Protein AF-A0A497AJD9-F1 (afdb_monomer)

Foldseek 3Di:
DAAACAEDEAEDEADPQDEEEAAPEEYENYLAYYEYYDPPHPAYEYAYANYEFAHAHNCVDPPQAAQYYEYEEEEAYEYHAYHYEFEHGEGQAAQGYEHEYEYNYAYEHEQYEFAHGEHDHQPPPQGHASGYGFYYPQFAAHYEAYNYEAEAGEYDQHPPGAAAENAEGGYQAYHAYQYEFEQYAAATYEYHHEDNNQEAEAANYEFENYEHEDDDPGARESYEYEHANEYEHALYEQAHYEYEYAEDDQHYESYHEYHHYEYALYEFANAEYEYPDADYPDEEEQTYEYYYAYEHALYEQEHGEYDPPHNHAYASEEYEWDQDPPDAAVSAYEYEAAQAEFEHYYSHEGYEFEQHPHNHHGYEYEAFLYEQYEEQERYEYAASHEYEHELYEAAYVHDYYYHYHYDYLYHDDDQCDDPVGFHGDPPGPQPQSGADDPDDQAASVRPADDDDPHFGRHNRTHDPDFPFDWDKDWDDDAFDAAQDKIKIKIAGATGPDQPFFDWDKDKKFKDWPAQFPDKDKDFDDPQWDWDDDRTMIIIIGTGDGHRDIGMIMMHTHGPDDQDKDKDKWKDDFQPFQKADFQCPPPWDKDKTFDADWFFFAFKKKWQQKKWKAACLQKWKWKAAFVGDIWTFDHSAERHTMAHGEMAGCPDPAASNRDYPVHHDYHHGPGDRCVRGRHIRGGMMMMIMHGNHGDMMMTRRMMIMITTGRDRPPPRTHMDMDD

Solvent-accessible surface area (backbone atoms only — not comparable to full-atom values): 33739 Å² total; per-residue (Å²): 115,47,72,30,84,72,41,52,59,48,75,51,67,70,32,88,69,41,80,46,76,48,65,72,45,32,32,28,37,8,34,17,21,42,35,36,44,41,98,84,25,41,44,49,30,40,39,40,31,51,28,39,25,31,49,8,43,3,73,86,37,90,70,37,43,7,2,16,33,22,34,35,42,59,35,68,37,39,43,38,40,32,50,27,40,27,31,48,7,31,4,26,31,5,0,20,30,20,37,38,25,32,69,59,24,37,42,37,44,31,50,25,40,31,32,44,8,24,19,65,44,65,53,89,79,72,75,46,7,1,27,32,29,35,38,36,96,78,24,19,45,30,35,40,42,30,48,27,38,39,34,49,18,29,25,33,56,19,102,87,59,33,10,30,17,25,29,36,40,29,17,26,29,35,42,39,32,47,29,38,36,33,49,22,45,5,5,30,33,29,40,41,22,40,95,77,12,81,43,35,41,40,28,50,29,40,31,30,47,15,40,12,25,19,40,83,89,31,58,11,13,26,36,27,44,36,20,70,51,37,34,42,41,32,45,29,39,31,33,44,19,36,33,37,26,46,35,43,64,85,34,47,14,22,36,23,42,37,34,29,36,40,36,30,26,29,40,32,29,45,8,34,30,40,71,78,54,82,57,65,96,46,71,41,12,16,18,30,29,36,37,43,46,35,40,41,34,30,26,38,38,30,49,15,28,37,50,85,87,59,82,60,73,41,19,27,29,32,44,43,39,47,84,65,90,84,48,47,79,85,59,33,27,52,35,43,36,31,23,23,28,35,32,49,24,37,75,14,36,32,38,38,25,47,58,23,96,77,76,52,20,37,20,38,37,43,37,30,17,24,31,32,36,55,18,68,37,18,39,37,9,26,87,72,10,36,32,38,39,26,21,22,35,37,38,30,79,32,49,70,43,72,37,60,47,81,49,68,65,56,40,82,45,76,55,45,56,41,96,88,67,60,46,59,38,97,83,18,72,29,59,50,46,16,69,90,63,92,79,78,60,63,26,52,82,70,78,46,49,84,77,61,100,37,39,34,32,16,28,52,25,39,38,92,76,64,66,66,40,76,46,78,45,68,70,76,85,80,68,64,61,78,70,44,75,46,44,34,41,38,36,38,62,43,56,97,54,98,81,52,62,47,75,45,78,48,68,42,34,58,45,65,86,62,67,67,65,44,54,45,43,46,50,58,50,101,47,37,49,36,48,48,46,97,51,36,39,41,36,41,33,51,63,47,51,59,78,41,78,45,50,43,34,34,39,43,35,62,60,66,83,76,62,68,49,76,48,78,47,67,56,62,80,69,59,69,40,67,30,54,52,49,26,54,92,56,57,39,71,54,74,48,80,37,86,56,72,25,34,24,69,45,51,35,41,34,36,52,29,34,48,31,71,44,33,35,33,31,39,35,34,44,29,44,56,90,67,54,70,33,45,44,47,60,61,46,46,81,33,38,27,38,43,52,24,32,34,26,73,85,35,90,42,47,48,86,77,56,60,53,53,33,62,45,69,20,12,34,80,36,58,48,70,79,50,46,75,37,69,52,46,36,51,34,33,43,36,34,24,24,67,42,83,89,52,56,33,29,44,25,28,40,35,39,37,37,32,24,40,53,66,76,83,63,84,57,57,58,50,75,49,125

Nearest PDB structures (foldseek):
  1h6e-assembly1_A  TM=4.677E-01  e=2.641E+00  Homo sapiens
  7rw8-assembly1_M  TM=1.921E-01  e=2.688E-01  Mus musculus
  3l81-assembly1_A  TM=1.905E-01  e=2.309E+00  Homo sapiens
  2pr9-assembly1_A  TM=1.906E-01  e=2.208E+00  Rattus norvegicus
  7ohz-assembly2_A  TM=1.996E-01  e=2.641E+00  Rattus norvegicus

Sequence (722 aa):
VLNGGGAGRVIVANTDGTNVTIENLEVTGGTGGIQIGDDQARNIHATIRTCFIHDNDSTSAYPDNGGGIYAYINGGYTVRIEDCRISGNTGGIGGGIYAYAHSNAIIRIERSRITGNTDSSSCASGCCSGGVEVAGPSGVPTLIFSGNVITGNTNHAASNGERGPVVNLSCDNCTVEDNIIAQNTGGGMYIRCLQGCPSLVVTGNRIWGNQGYHYLGLRAAGLAVQSEGGGLVSGNVITGNAITCYYCDDLAAGLHLKGSLTVRKNVITGNTLSTSRGWSDDDAATGVYARGNIVFENNLVADNQAASGLPFPTEAVMLATSNNTSCDASDAYTYRFAHNTVARNVNAPGVRVPAPPNSNCPATAYITNTIVYSHAVGVEAASNSAAYVYNSILSNTTNFNGNVTVGAGVLYTNPLFLSDGYHIAADSPAKDAGIGTSFDYDDIDGQPRLMGPATDIGVDEVVYTATISLSKVRQGSGTAQAGRPITYILTVSSAPTSTWQADVRVVDRITSAYPLAGLSGIGGNANVSCQAGSSSITCTYLNVPTDTAYYATVVVTPAVPIAQSTQGFASADNLNIAIPDNGCPNYTTHTIAVNASGTIQDVDVFIKNITHDYDGDLDIYVKGPDGTEVELSTDNDGGQNYINTIFDDEAATSITAGSAPFTGRYKPEGSLSAFDGKEAQGNWTLRICDGASGDTGTLNGWGLTLTLQSEITQTVSWVITD

pLDDT: mean 82.66, std 15.3, range [36.53, 98.5]

Radius of gyration: 42.49 Å; Cα contacts (8 Å, |Δi|>4): 2446; chains: 1; bounding box: 71×68×132 Å

Structure (mmCIF, N/CA/C/O backbone):
data_AF-A0A497AJD9-F1
#
_entry.id   AF-A0A497AJD9-F1
#
loop_
_atom_site.group_PDB
_atom_site.id
_atom_site.type_symbol
_atom_site.label_atom_id
_atom_site.label_alt_id
_atom_site.label_comp_id
_atom_site.label_asym_id
_atom_site.label_entity_id
_atom_site.label_seq_id
_atom_site.pdbx_PDB_ins_code
_atom_site.Cartn_x
_atom_site.Cartn_y
_atom_site.Cartn_z
_atom_site.occupancy
_atom_site.B_iso_or_equiv
_atom_site.auth_seq_id
_atom_site.auth_comp_id
_atom_site.auth_asym_id
_atom_site.auth_atom_id
_atom_site.pdbx_PDB_model_num
ATOM 1 N N . VAL A 1 1 ? -36.659 5.158 1.829 1.00 92.19 1 VAL A N 1
ATOM 2 C CA . VAL A 1 1 ? -36.595 5.490 0.391 1.00 92.19 1 VAL A CA 1
ATOM 3 C C . VAL A 1 1 ? -37.232 6.846 0.158 1.00 92.19 1 VAL A C 1
ATOM 5 O O . VAL A 1 1 ? -38.356 7.051 0.603 1.00 92.19 1 VAL A O 1
ATOM 8 N N . LEU A 1 2 ? -36.517 7.754 -0.501 1.00 92.25 2 LEU A N 1
ATOM 9 C CA . LEU A 1 2 ? -37.002 9.039 -0.994 1.00 92.25 2 LEU A CA 1
ATOM 10 C C . LEU A 1 2 ? -36.895 9.024 -2.521 1.00 92.25 2 LEU A C 1
ATOM 12 O O . LEU A 1 2 ? -35.795 8.928 -3.058 1.00 92.25 2 LEU A O 1
ATOM 16 N N . ASN A 1 3 ? -38.033 9.087 -3.210 1.00 91.25 3 ASN A N 1
ATOM 17 C CA . ASN A 1 3 ? -38.085 9.138 -4.669 1.00 91.25 3 ASN A CA 1
ATOM 18 C C . ASN A 1 3 ? -38.481 10.552 -5.111 1.00 91.25 3 ASN A C 1
ATOM 20 O O . ASN A 1 3 ? -39.527 11.046 -4.688 1.00 91.25 3 ASN A O 1
ATOM 24 N N . GLY A 1 4 ? -37.652 11.194 -5.933 1.00 83.88 4 GLY A N 1
ATOM 25 C CA . GLY A 1 4 ? -37.901 12.549 -6.427 1.00 83.88 4 GLY A CA 1
ATOM 26 C C . GLY A 1 4 ? -38.966 12.640 -7.529 1.00 83.88 4 GLY A C 1
ATOM 27 O O . GLY A 1 4 ? -39.512 13.709 -7.778 1.00 83.88 4 GLY A O 1
ATOM 28 N N . GLY A 1 5 ? -39.314 11.544 -8.208 1.00 83.94 5 GLY A N 1
ATOM 29 C CA . GLY A 1 5 ? -40.339 11.551 -9.261 1.00 83.94 5 GLY A CA 1
ATOM 30 C C . GLY A 1 5 ? -40.028 12.503 -10.425 1.00 83.94 5 GLY A C 1
ATOM 31 O O . GLY A 1 5 ? -40.939 13.098 -10.996 1.00 83.94 5 GLY A O 1
ATOM 32 N N . GLY A 1 6 ? -38.746 12.682 -10.744 1.00 79.44 6 GLY A N 1
ATOM 33 C CA . GLY A 1 6 ? -38.230 13.635 -11.726 1.00 79.44 6 GLY A CA 1
ATOM 34 C C . GLY A 1 6 ? -37.954 15.036 -11.169 1.00 79.44 6 GLY A C 1
ATOM 35 O O . GLY A 1 6 ? -37.576 15.917 -11.936 1.00 79.44 6 GLY A O 1
ATOM 36 N N . ALA A 1 7 ? -38.138 15.269 -9.863 1.00 76.19 7 ALA A N 1
ATOM 37 C CA . ALA A 1 7 ? -37.910 16.559 -9.216 1.00 76.19 7 ALA A CA 1
ATOM 38 C C . ALA A 1 7 ? -37.320 16.423 -7.797 1.00 76.19 7 ALA A C 1
ATOM 40 O O . ALA A 1 7 ? -37.703 15.563 -7.013 1.00 76.19 7 ALA A O 1
ATOM 41 N N . GLY A 1 8 ? -36.424 17.330 -7.412 1.00 78.06 8 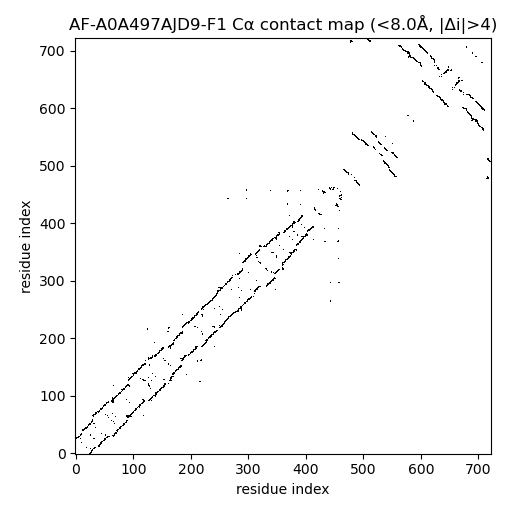GLY A N 1
ATOM 42 C CA . GLY A 1 8 ? -35.963 17.452 -6.026 1.00 78.06 8 GLY A CA 1
ATOM 43 C C . GLY A 1 8 ? -34.789 16.542 -5.655 1.00 78.06 8 GLY A C 1
ATOM 44 O O . GLY A 1 8 ? -34.393 15.655 -6.404 1.00 78.06 8 GLY A O 1
ATOM 45 N N . ARG A 1 9 ? -34.204 16.831 -4.490 1.00 87.12 9 ARG A N 1
ATOM 46 C CA . ARG A 1 9 ? -33.028 16.171 -3.907 1.00 87.12 9 ARG A CA 1
ATOM 47 C C . ARG A 1 9 ? -33.042 16.330 -2.388 1.00 87.12 9 ARG A C 1
ATOM 49 O O . ARG A 1 9 ? -33.771 17.174 -1.862 1.00 87.12 9 ARG A O 1
ATOM 56 N N . VAL A 1 10 ? -32.222 15.562 -1.681 1.00 87.19 10 VAL A N 1
ATOM 57 C CA . VAL A 1 10 ? -32.006 15.758 -0.240 1.00 87.19 10 VAL A CA 1
ATOM 58 C C . VAL A 1 10 ? -31.012 16.894 -0.045 1.00 87.19 10 VAL A C 1
ATOM 60 O O . VAL A 1 10 ? -29.944 16.878 -0.648 1.00 87.19 10 VAL A O 1
ATOM 63 N N . ILE A 1 11 ? -31.343 17.869 0.802 1.00 85.75 11 ILE A N 1
ATOM 64 C CA . ILE A 1 11 ? -30.479 19.021 1.075 1.00 85.75 11 ILE A CA 1
ATOM 65 C C . ILE A 1 11 ? -30.140 19.058 2.562 1.00 85.75 11 ILE A C 1
ATOM 67 O O . ILE A 1 11 ? -31.024 19.132 3.415 1.00 85.75 11 ILE A O 1
ATOM 71 N N . VAL A 1 12 ? -28.845 19.059 2.854 1.00 81.75 12 VAL A N 1
ATOM 72 C CA . VAL A 1 12 ? -28.278 19.382 4.160 1.00 81.75 12 VAL A CA 1
ATOM 73 C C . VAL A 1 12 ? -27.789 20.826 4.091 1.00 81.75 12 VAL A C 1
ATOM 75 O O . VAL A 1 12 ? -26.663 21.092 3.669 1.00 81.75 12 VAL A O 1
ATOM 78 N N . ALA A 1 13 ? -28.667 21.764 4.443 1.00 73.38 13 ALA A N 1
ATOM 79 C CA . ALA A 1 13 ? -28.374 23.195 4.440 1.00 73.38 13 ALA A CA 1
ATOM 80 C C . ALA A 1 13 ? -28.065 23.708 5.852 1.00 73.38 13 ALA A C 1
ATOM 82 O O . ALA A 1 13 ? -28.719 23.306 6.810 1.00 73.38 13 ALA A O 1
ATOM 83 N N . ASN A 1 14 ? -27.092 24.621 5.919 1.00 63.12 14 ASN A N 1
ATOM 84 C CA . ASN A 1 14 ? -26.764 25.531 7.019 1.00 63.12 14 ASN A CA 1
ATOM 85 C C . ASN A 1 14 ? -27.018 25.011 8.446 1.00 63.12 14 ASN A C 1
ATOM 87 O O . ASN A 1 14 ? -28.099 25.157 9.017 1.00 63.12 14 ASN A O 1
ATOM 91 N N . THR A 1 15 ? -25.958 24.485 9.045 1.00 56.06 15 THR A N 1
ATOM 92 C CA . THR A 1 15 ? -25.927 24.115 10.450 1.00 56.06 15 THR A CA 1
ATOM 93 C C . THR A 1 15 ? -24.749 24.817 11.105 1.00 56.06 15 THR A C 1
ATOM 95 O O . THR A 1 15 ? -23.636 24.313 11.000 1.00 56.06 15 THR A O 1
ATOM 98 N N . ASP A 1 16 ? -24.942 25.956 11.771 1.00 63.16 16 ASP A N 1
ATOM 99 C CA . ASP A 1 16 ? -23.865 26.593 12.542 1.00 63.16 16 ASP A CA 1
ATOM 100 C C . ASP A 1 16 ? -23.316 25.605 13.599 1.00 63.16 16 ASP A C 1
ATOM 102 O O . ASP A 1 16 ? -23.868 25.458 14.689 1.00 63.16 16 ASP A O 1
ATOM 106 N N . GLY A 1 17 ? -22.256 24.865 13.253 1.00 63.78 17 GLY A N 1
ATOM 107 C CA . GLY A 1 17 ? -21.583 23.893 14.117 1.00 63.78 17 GLY A CA 1
ATOM 108 C C . GLY A 1 17 ? -22.366 22.614 14.447 1.00 63.78 17 GLY A C 1
ATOM 109 O O . GLY A 1 17 ? -22.005 21.936 15.408 1.00 63.78 17 GLY A O 1
ATOM 110 N N . THR A 1 18 ? -23.434 22.257 13.717 1.00 69.19 18 THR A N 1
ATOM 111 C CA . THR A 1 18 ? -24.172 21.003 14.002 1.00 69.19 18 THR A CA 1
ATOM 112 C C . THR A 1 18 ? -23.594 19.820 13.231 1.00 69.19 18 THR A C 1
ATOM 114 O O . THR A 1 18 ? -23.311 19.906 12.037 1.00 69.19 18 THR A O 1
ATOM 117 N N . ASN A 1 19 ? -23.477 18.684 13.919 1.00 83.00 19 ASN A N 1
ATOM 118 C CA . ASN A 1 19 ? -23.155 17.402 13.304 1.00 83.00 19 ASN A CA 1
ATOM 119 C C . ASN A 1 19 ? -24.425 16.774 12.723 1.00 83.00 19 ASN A C 1
ATOM 121 O O . ASN A 1 19 ? -25.359 16.458 13.461 1.00 83.00 19 ASN A O 1
ATOM 125 N N . VAL A 1 20 ? -24.445 16.550 11.415 1.00 86.62 20 VAL A N 1
ATOM 126 C CA . VAL A 1 20 ? -25.527 15.857 10.712 1.00 86.62 20 VAL A CA 1
ATOM 127 C C . VAL A 1 20 ? -25.071 14.445 10.381 1.00 86.62 20 VAL A C 1
ATOM 129 O O . VAL A 1 20 ? -24.011 14.245 9.793 1.00 86.62 20 VAL A O 1
ATOM 132 N N . THR A 1 21 ? -25.879 13.452 10.747 1.00 91.06 21 THR A N 1
ATOM 133 C CA . THR A 1 21 ? -25.675 12.062 10.325 1.00 91.06 21 THR A CA 1
ATOM 134 C C . THR A 1 21 ? -26.869 11.603 9.501 1.00 91.06 21 THR A C 1
ATOM 136 O O . THR A 1 21 ? -28.005 11.681 9.965 1.00 91.06 21 THR A O 1
ATOM 139 N N . ILE A 1 22 ? -26.604 11.124 8.288 1.00 89.94 22 ILE A N 1
ATOM 140 C CA . ILE A 1 22 ? -27.568 10.463 7.410 1.00 89.94 22 ILE A CA 1
ATOM 141 C C . ILE A 1 22 ? -27.168 8.994 7.329 1.00 89.94 22 ILE A C 1
ATOM 143 O O . ILE A 1 22 ? -26.049 8.673 6.931 1.00 89.94 22 ILE A O 1
ATOM 147 N N . GLU A 1 23 ? -28.086 8.108 7.698 1.00 94.50 23 GLU A N 1
ATOM 148 C CA . GLU A 1 23 ? -27.849 6.668 7.736 1.00 94.50 23 GLU A CA 1
ATOM 149 C C . GLU A 1 23 ? -29.039 5.904 7.154 1.00 94.50 23 GLU A C 1
ATOM 151 O O . GLU A 1 23 ? -30.185 6.311 7.356 1.00 94.50 23 GLU A O 1
ATOM 156 N N . ASN A 1 24 ? -28.781 4.788 6.461 1.00 92.88 24 ASN A N 1
ATOM 157 C CA . ASN A 1 24 ? -29.810 3.875 5.938 1.00 92.88 24 ASN A CA 1
ATOM 158 C C . ASN A 1 24 ? -30.806 4.563 4.989 1.00 92.88 24 ASN A C 1
ATOM 160 O O . ASN A 1 24 ? -31.962 4.149 4.855 1.00 92.88 24 ASN A O 1
ATOM 164 N N . LEU A 1 25 ? -30.362 5.641 4.338 1.00 94.12 25 LEU A N 1
ATOM 165 C CA . LEU A 1 25 ? -31.177 6.422 3.423 1.00 94.12 25 LEU A CA 1
ATOM 166 C C . LEU A 1 25 ? -30.997 5.930 1.988 1.00 94.12 25 LEU A C 1
ATOM 168 O O . LEU A 1 25 ? -29.877 5.812 1.495 1.00 94.12 25 LEU A O 1
ATOM 172 N N . GLU A 1 26 ? -32.124 5.725 1.312 1.00 96.38 26 GLU A N 1
ATOM 173 C CA . GLU A 1 26 ? -32.181 5.493 -0.130 1.00 96.38 26 GLU A CA 1
ATOM 174 C C . GLU A 1 26 ? -32.762 6.725 -0.830 1.00 96.38 26 GLU A C 1
ATOM 176 O O . GLU A 1 26 ? -33.821 7.200 -0.405 1.00 96.38 26 GLU A O 1
ATOM 181 N N . VAL A 1 27 ? -32.089 7.229 -1.870 1.00 94.81 27 VAL A N 1
ATOM 182 C CA . VAL A 1 27 ? -32.491 8.409 -2.658 1.00 94.81 27 VAL A CA 1
ATOM 183 C C . VAL A 1 27 ? -32.438 8.092 -4.151 1.00 94.81 27 VAL A C 1
ATOM 185 O O . VAL A 1 27 ? -31.396 7.665 -4.653 1.00 94.81 27 VAL A O 1
ATOM 188 N N . THR A 1 28 ? -33.539 8.323 -4.870 1.00 96.06 28 THR A N 1
ATOM 189 C CA . THR A 1 28 ? -33.634 7.950 -6.288 1.00 96.06 28 THR A CA 1
ATOM 190 C C . THR A 1 28 ? -34.567 8.816 -7.127 1.00 96.06 28 THR A C 1
ATOM 192 O O . THR A 1 28 ? -35.474 9.460 -6.598 1.00 96.06 28 THR A O 1
ATOM 195 N N . GLY A 1 29 ? -34.371 8.801 -8.449 1.00 89.88 29 GLY A N 1
ATOM 196 C CA . GLY A 1 29 ? -35.306 9.341 -9.434 1.00 89.88 29 GLY A CA 1
ATOM 197 C C . GLY A 1 29 ? -35.517 10.849 -9.346 1.00 89.88 29 GLY A C 1
ATOM 198 O O . GLY A 1 29 ? -36.512 11.340 -9.871 1.00 89.88 29 GLY A O 1
ATOM 199 N N . GLY A 1 30 ? -34.659 11.578 -8.631 1.00 88.94 30 GLY A N 1
ATOM 200 C CA . GLY A 1 30 ? -34.744 13.024 -8.447 1.00 88.94 30 GLY A CA 1
ATOM 201 C C . GLY A 1 30 ? -33.794 13.802 -9.351 1.00 88.94 30 GLY A C 1
ATOM 202 O O . GLY A 1 30 ? -33.067 13.235 -10.166 1.00 88.94 30 GLY A O 1
ATOM 203 N N . THR A 1 31 ? -33.747 15.119 -9.145 1.00 86.38 31 THR A N 1
ATOM 204 C CA . THR A 1 31 ? -32.825 16.028 -9.846 1.00 86.38 31 THR A CA 1
ATOM 205 C C . THR A 1 31 ? -31.427 16.061 -9.209 1.00 86.38 31 THR A C 1
ATOM 207 O O . THR A 1 31 ? -30.740 17.082 -9.233 1.00 86.38 31 THR A O 1
ATOM 210 N N . GLY A 1 32 ? -31.041 14.989 -8.517 1.00 86.50 32 GLY A N 1
ATOM 211 C CA . GLY A 1 32 ? -29.818 14.833 -7.725 1.00 86.50 32 GLY A CA 1
ATOM 212 C C . GLY A 1 32 ? -30.079 14.023 -6.452 1.00 86.50 32 GLY A C 1
ATOM 213 O O . GLY A 1 32 ? -31.208 13.977 -5.966 1.00 86.50 32 GLY A O 1
ATOM 214 N N . GLY A 1 33 ? -29.048 13.380 -5.907 1.00 91.31 33 GLY A N 1
ATOM 215 C CA . GLY A 1 33 ? -29.173 12.593 -4.680 1.00 91.31 33 GLY A CA 1
ATOM 216 C C . GLY A 1 33 ? -29.116 13.445 -3.410 1.00 91.31 33 GLY A C 1
ATOM 217 O O . GLY A 1 33 ? -30.134 13.966 -2.949 1.00 91.31 33 GLY A O 1
ATOM 218 N N . ILE A 1 34 ? -27.929 13.564 -2.811 1.00 91.69 34 ILE A N 1
ATOM 219 C CA . ILE A 1 34 ? -27.711 14.318 -1.567 1.00 91.69 34 ILE A CA 1
ATOM 220 C C . ILE A 1 34 ? -26.809 15.518 -1.832 1.00 91.69 34 ILE A C 1
ATOM 222 O O . ILE A 1 34 ? -25.681 15.367 -2.288 1.00 91.69 34 ILE A O 1
ATOM 226 N N . GLN A 1 35 ? -27.286 16.702 -1.469 1.00 89.38 35 GLN A N 1
ATOM 227 C CA . GLN A 1 35 ? -26.523 17.939 -1.454 1.00 89.38 35 GLN A CA 1
ATOM 228 C C . GLN A 1 35 ? -26.142 18.324 -0.023 1.00 89.38 35 GLN A C 1
ATOM 230 O O . GLN A 1 35 ? -27.000 18.408 0.855 1.00 89.38 35 GLN A O 1
ATOM 235 N N . ILE A 1 36 ? -24.859 18.605 0.193 1.00 86.75 36 ILE A N 1
ATOM 236 C CA . ILE A 1 36 ? -24.295 19.105 1.444 1.00 86.75 36 ILE A CA 1
ATOM 237 C C . ILE A 1 36 ? -23.782 20.522 1.207 1.00 86.75 36 ILE A C 1
ATOM 239 O O . ILE A 1 36 ? -22.842 20.723 0.437 1.00 86.75 36 ILE A O 1
ATOM 243 N N . GLY A 1 37 ? -24.383 21.484 1.900 1.00 78.62 37 GLY A N 1
ATOM 244 C CA . GLY A 1 37 ? -24.011 22.888 1.795 1.00 78.62 37 GLY A CA 1
ATOM 245 C C . GLY A 1 37 ? -24.369 23.550 0.459 1.00 78.62 37 GLY A C 1
ATOM 246 O O . GLY A 1 37 ? -24.962 22.963 -0.453 1.00 78.62 37 GLY A O 1
ATOM 247 N N . ASP A 1 38 ? -24.016 24.825 0.394 1.00 73.50 38 ASP A N 1
ATOM 248 C CA . ASP A 1 38 ? -24.058 25.713 -0.763 1.00 73.50 38 ASP A CA 1
ATOM 249 C C . ASP A 1 38 ? -22.873 26.697 -0.666 1.00 73.50 38 ASP A C 1
ATOM 251 O O . ASP A 1 38 ? -22.011 26.562 0.207 1.00 73.50 38 ASP A O 1
ATOM 255 N N . ASP A 1 39 ? -22.802 27.683 -1.557 1.00 67.88 39 ASP A N 1
ATOM 256 C CA . ASP A 1 39 ? -21.729 28.683 -1.599 1.00 67.88 39 ASP A CA 1
ATOM 257 C C . ASP A 1 39 ? -21.660 29.594 -0.358 1.00 67.88 39 ASP A C 1
ATOM 259 O O . ASP A 1 39 ? -20.604 30.164 -0.060 1.00 67.88 39 ASP A O 1
ATOM 263 N N . GLN A 1 40 ? -22.760 29.690 0.390 1.00 70.69 40 GLN A N 1
ATOM 264 C CA . GLN A 1 40 ? -22.901 30.499 1.601 1.00 70.69 40 GLN A CA 1
ATOM 265 C C . GLN A 1 40 ? -22.761 29.672 2.891 1.00 70.69 40 GLN A C 1
ATOM 267 O O . GLN A 1 40 ? -22.596 30.240 3.978 1.00 70.69 40 GLN A O 1
ATOM 272 N N . ALA A 1 41 ? -22.833 28.344 2.790 1.00 64.62 41 ALA A N 1
ATOM 273 C CA . ALA A 1 41 ? -22.876 27.434 3.920 1.00 64.62 41 ALA A CA 1
ATOM 274 C C . ALA A 1 41 ? -21.580 27.457 4.729 1.00 64.62 41 ALA A C 1
ATOM 276 O O . ALA A 1 41 ? -20.479 27.272 4.194 1.00 64.62 41 ALA A O 1
ATOM 277 N N . ARG A 1 42 ? -21.738 27.637 6.051 1.00 68.50 42 ARG A N 1
ATOM 278 C CA . ARG A 1 42 ? -20.640 27.592 7.013 1.00 68.50 42 ARG A CA 1
ATOM 279 C C . ARG A 1 42 ? -20.841 26.568 8.155 1.00 68.50 42 ARG A C 1
ATOM 281 O O . ARG A 1 42 ? -21.944 26.115 8.407 1.00 68.50 42 ARG A O 1
ATOM 288 N N . ASN A 1 43 ? -19.736 26.140 8.757 1.00 72.50 43 ASN A N 1
ATOM 289 C CA . ASN A 1 43 ? -19.440 25.081 9.737 1.00 72.50 43 ASN A CA 1
ATOM 290 C C . ASN A 1 43 ? -20.289 23.780 9.733 1.00 72.50 43 ASN A C 1
ATOM 292 O O . ASN A 1 43 ? -20.759 23.349 10.782 1.00 72.50 43 ASN A O 1
ATOM 296 N N . ILE A 1 44 ? -20.455 23.118 8.583 1.00 77.69 44 ILE A N 1
ATOM 297 C CA . ILE A 1 44 ? -21.143 21.823 8.424 1.00 77.69 44 ILE A CA 1
ATOM 298 C C . ILE A 1 44 ? -20.212 20.632 8.712 1.00 77.69 44 ILE A C 1
ATOM 300 O O . ILE A 1 44 ? -19.175 20.452 8.069 1.00 77.69 44 ILE A O 1
ATOM 304 N N . HIS A 1 45 ? -20.648 19.742 9.601 1.00 85.19 45 HIS A N 1
ATOM 305 C CA . HIS A 1 45 ? -20.047 18.423 9.788 1.00 85.19 45 HIS A CA 1
ATOM 306 C C . HIS A 1 45 ? -21.061 17.355 9.382 1.00 85.19 45 HIS A C 1
ATOM 308 O O . HIS A 1 45 ? -22.058 17.155 10.072 1.00 85.19 45 HIS A O 1
ATOM 314 N N . ALA A 1 46 ? -20.828 16.676 8.262 1.00 87.94 46 ALA A N 1
ATOM 315 C CA . ALA A 1 46 ? -21.777 15.711 7.714 1.00 87.94 46 ALA A CA 1
ATOM 316 C C . ALA A 1 46 ? -21.163 14.313 7.649 1.00 87.94 46 ALA A C 1
ATOM 318 O O . ALA A 1 46 ? -20.073 14.125 7.113 1.00 87.94 46 ALA A O 1
ATOM 319 N N . THR A 1 47 ? -21.882 13.324 8.172 1.00 92.38 47 THR A N 1
ATOM 320 C CA . THR A 1 47 ? -21.581 11.903 7.984 1.00 92.38 47 THR A CA 1
ATOM 321 C C . THR A 1 47 ? -22.728 11.259 7.229 1.00 92.38 47 THR A C 1
ATOM 323 O O . THR A 1 47 ? -23.847 11.200 7.729 1.00 92.38 47 THR A O 1
ATOM 326 N N . ILE A 1 48 ? -22.455 10.779 6.024 1.00 93.62 48 ILE A N 1
ATOM 327 C CA . ILE A 1 48 ? -23.370 9.980 5.219 1.00 93.62 48 ILE A CA 1
ATOM 328 C C . ILE A 1 48 ? -22.826 8.565 5.245 1.00 93.62 48 ILE A C 1
ATOM 330 O O . ILE A 1 48 ? -21.707 8.331 4.790 1.00 93.62 48 ILE A O 1
ATOM 334 N N . ARG A 1 49 ? -23.596 7.625 5.789 1.00 95.25 49 ARG A N 1
ATOM 335 C CA . ARG A 1 49 ? -23.157 6.236 5.850 1.00 95.25 49 ARG A CA 1
ATOM 336 C C . ARG A 1 49 ? -24.253 5.236 5.560 1.00 95.25 49 ARG A C 1
ATOM 338 O O . ARG A 1 49 ? -25.425 5.522 5.787 1.00 95.25 49 ARG A O 1
ATOM 345 N N . THR A 1 50 ? -23.874 4.067 5.052 1.00 94.00 50 THR A N 1
ATOM 346 C CA . THR A 1 50 ? -24.824 2.969 4.804 1.00 94.00 50 THR A CA 1
ATOM 347 C C . THR A 1 50 ? -26.006 3.437 3.938 1.00 94.00 50 THR A C 1
ATOM 349 O O . THR A 1 50 ? -27.170 3.253 4.282 1.00 94.00 50 THR A O 1
ATOM 352 N N . CYS A 1 51 ? -25.712 4.144 2.844 1.00 93.81 51 CYS A N 1
ATOM 353 C CA . CYS A 1 51 ? -26.713 4.790 1.992 1.00 93.81 51 CYS A CA 1
ATOM 354 C C . CYS A 1 51 ? -26.824 4.137 0.609 1.00 93.81 51 CYS A C 1
ATOM 356 O O . CYS A 1 51 ? -25.889 3.475 0.153 1.00 93.81 51 CYS A O 1
ATOM 358 N N . PHE A 1 52 ? -27.949 4.352 -0.080 1.00 97.12 52 PHE A N 1
ATOM 359 C CA . PHE A 1 52 ? -28.127 3.941 -1.473 1.00 97.12 52 PHE A CA 1
ATOM 360 C C . PHE A 1 52 ? -28.662 5.092 -2.333 1.00 97.12 52 PHE A C 1
ATOM 362 O O . PHE A 1 52 ? -29.806 5.506 -2.199 1.00 97.12 52 PHE A O 1
ATOM 369 N N . ILE A 1 53 ? -27.833 5.634 -3.219 1.00 96.56 53 ILE A N 1
ATOM 370 C CA . ILE A 1 53 ? -28.177 6.799 -4.040 1.00 96.56 53 ILE A CA 1
ATOM 371 C C . ILE A 1 53 ? -28.103 6.395 -5.504 1.00 96.56 53 ILE A C 1
ATOM 373 O O . ILE A 1 53 ? -27.016 6.086 -6.002 1.00 96.56 53 ILE A O 1
ATOM 377 N N . HIS A 1 54 ? -29.237 6.363 -6.197 1.00 96.56 54 HIS A N 1
ATOM 378 C CA . HIS A 1 54 ? -29.257 5.820 -7.548 1.00 96.56 54 HIS A CA 1
ATOM 379 C C . HIS A 1 54 ? -30.269 6.440 -8.499 1.00 96.56 54 HIS A C 1
ATOM 381 O O . HIS A 1 54 ? -31.322 6.904 -8.079 1.00 96.56 54 HIS A O 1
ATOM 387 N N . ASP A 1 55 ? -29.959 6.385 -9.793 1.00 94.81 55 ASP A N 1
ATOM 388 C CA . ASP A 1 55 ? -30.845 6.813 -10.883 1.00 94.81 55 ASP A CA 1
ATOM 389 C C . ASP A 1 55 ? -31.351 8.262 -10.731 1.00 94.81 55 ASP A C 1
ATOM 391 O O . ASP A 1 55 ? -32.507 8.569 -11.020 1.00 94.81 55 ASP A O 1
ATOM 395 N N . ASN A 1 56 ? -30.500 9.156 -10.221 1.00 92.38 56 ASN A N 1
ATOM 396 C CA . ASN A 1 56 ? -30.773 10.593 -10.157 1.00 92.38 56 ASN A CA 1
ATOM 397 C C . ASN A 1 56 ? -30.115 11.317 -11.336 1.00 92.38 56 A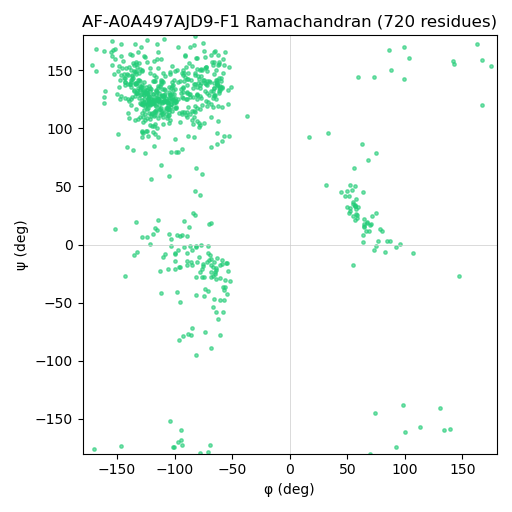SN A C 1
ATOM 399 O O . ASN A 1 56 ? -29.056 10.901 -11.799 1.00 92.38 56 ASN A O 1
ATOM 403 N N . ASP A 1 57 ? -30.708 12.419 -11.789 1.00 89.75 57 ASP A N 1
ATOM 404 C CA . ASP A 1 57 ? -30.220 13.194 -12.935 1.00 89.75 57 ASP A CA 1
ATOM 405 C C . ASP A 1 57 ? -30.171 14.690 -12.593 1.00 89.75 57 ASP A C 1
ATOM 407 O O . ASP A 1 57 ? -31.205 15.342 -12.467 1.00 89.75 57 ASP A O 1
ATOM 411 N N . SER A 1 58 ? -28.973 15.254 -12.421 1.00 82.62 58 SER A N 1
ATOM 412 C CA . SER A 1 58 ? -28.803 16.673 -12.083 1.00 82.62 58 SER A CA 1
ATOM 413 C C . SER A 1 58 ? -28.599 17.588 -13.292 1.00 82.62 58 SER A C 1
ATOM 415 O O . SER A 1 58 ? -28.263 18.753 -13.106 1.00 82.62 58 SER A O 1
ATOM 417 N N . THR A 1 59 ? -28.756 17.102 -14.525 1.00 77.62 59 THR A N 1
ATOM 418 C CA . THR A 1 59 ? -28.356 17.848 -15.736 1.00 77.62 59 THR A CA 1
ATOM 419 C C . THR A 1 59 ? -29.248 19.036 -16.086 1.00 77.62 59 THR A C 1
ATOM 421 O O . THR A 1 59 ? -28.865 19.887 -16.887 1.00 77.62 59 THR A O 1
ATOM 424 N N . SER A 1 60 ? -30.434 19.114 -15.485 1.00 64.62 60 SER A N 1
ATOM 425 C CA . SER A 1 60 ? -31.414 20.173 -15.725 1.00 64.62 60 SER A CA 1
ATOM 426 C C . SER A 1 60 ? -31.687 21.054 -14.497 1.00 64.62 60 SER A C 1
ATOM 428 O O . SER A 1 60 ? -32.696 21.764 -14.488 1.00 64.62 60 SER A O 1
ATOM 430 N N . ALA A 1 61 ? -30.878 20.971 -13.433 1.00 58.22 61 ALA A N 1
ATOM 431 C CA . ALA A 1 61 ? -31.180 21.598 -12.145 1.00 58.22 61 ALA A CA 1
ATOM 432 C C . ALA A 1 61 ? -29.934 22.099 -11.397 1.00 58.22 61 ALA A C 1
ATOM 434 O O . ALA A 1 61 ? -29.038 21.323 -11.082 1.00 58.22 61 ALA A O 1
ATOM 435 N N . TYR A 1 62 ? -29.960 23.372 -10.979 1.00 57.12 62 TYR A N 1
ATOM 436 C CA . TYR A 1 62 ? -28.866 23.997 -10.234 1.00 57.12 62 TYR A CA 1
ATOM 437 C C . TYR A 1 62 ? -28.750 23.489 -8.774 1.00 57.12 62 TYR A C 1
ATOM 439 O O . TYR A 1 62 ? -29.766 23.441 -8.072 1.00 57.12 62 TYR A O 1
ATOM 447 N N . PRO A 1 63 ? -27.527 23.221 -8.264 1.00 60.84 63 PRO A N 1
ATOM 448 C CA . PRO A 1 63 ? -26.283 23.149 -9.026 1.00 60.84 63 PRO A CA 1
ATOM 449 C C . PRO A 1 63 ? -26.249 21.873 -9.874 1.00 60.84 63 PRO A C 1
ATOM 451 O O . PRO A 1 63 ? -26.565 20.788 -9.372 1.00 60.84 63 PRO A O 1
ATOM 454 N N . ASP A 1 64 ? -25.786 22.005 -11.120 1.00 63.12 64 ASP A N 1
ATOM 455 C CA . ASP A 1 64 ? -25.725 20.920 -12.111 1.00 63.12 64 ASP A CA 1
ATOM 456 C C . ASP A 1 64 ? -24.653 19.860 -11.766 1.00 63.12 64 ASP A C 1
ATOM 458 O O . ASP A 1 64 ? -24.234 19.088 -12.613 1.00 63.12 64 ASP A O 1
ATOM 462 N N . ASN A 1 65 ? -24.174 19.793 -10.524 1.00 71.19 65 ASN A N 1
ATOM 463 C CA . ASN A 1 65 ? -23.045 18.971 -10.093 1.00 71.19 65 ASN A CA 1
ATOM 464 C C . ASN A 1 65 ? -23.498 17.884 -9.109 1.00 71.19 65 ASN A C 1
ATOM 466 O O . ASN A 1 65 ? -24.436 18.096 -8.339 1.00 71.19 65 ASN A O 1
ATOM 470 N N . GLY A 1 66 ? -22.778 16.760 -9.080 1.00 67.38 66 GLY A N 1
ATOM 471 C CA . GLY A 1 66 ? -22.975 15.674 -8.121 1.00 67.38 66 GLY A CA 1
ATOM 472 C C . GLY A 1 66 ? -24.294 14.937 -8.329 1.00 67.38 66 GLY A C 1
ATOM 473 O O . GLY A 1 66 ? -25.205 15.075 -7.514 1.00 67.38 66 GLY A O 1
ATOM 474 N N . GLY A 1 67 ? -24.389 14.128 -9.391 1.00 81.62 67 GLY A N 1
ATOM 475 C CA . GLY A 1 67 ? -25.599 13.348 -9.691 1.00 81.62 67 GLY A CA 1
ATOM 476 C C . GLY A 1 67 ? -26.029 12.477 -8.504 1.00 81.62 67 GLY A C 1
ATOM 477 O O . GLY A 1 67 ? -27.205 12.437 -8.142 1.00 81.62 67 GLY A O 1
ATOM 478 N N . GLY A 1 68 ? -25.060 11.832 -7.847 1.00 91.50 68 GLY A N 1
ATOM 479 C CA . GLY A 1 68 ? -25.250 11.134 -6.577 1.00 91.50 68 GLY A CA 1
ATOM 480 C C . GLY A 1 68 ? -25.108 12.055 -5.362 1.00 91.50 68 GLY A C 1
ATOM 481 O O . GLY A 1 68 ? -26.101 12.432 -4.742 1.00 91.50 68 GLY A O 1
ATOM 482 N N . ILE A 1 69 ? -23.873 12.383 -4.978 1.00 92.50 69 ILE A N 1
ATOM 483 C CA . ILE A 1 69 ? -23.584 13.273 -3.845 1.00 92.50 69 ILE A CA 1
ATOM 484 C C . ILE A 1 69 ? -22.877 14.528 -4.343 1.00 92.50 69 ILE A C 1
ATOM 486 O O . ILE A 1 69 ? -21.849 14.449 -5.011 1.00 92.50 69 ILE A O 1
ATOM 490 N N . TYR A 1 70 ? -23.400 15.681 -3.946 1.00 90.00 70 TYR A N 1
ATOM 491 C CA . TYR A 1 70 ? -22.790 16.987 -4.132 1.00 90.00 70 TYR A CA 1
ATOM 492 C C . TYR A 1 70 ? -22.420 17.574 -2.769 1.00 90.00 70 TYR A C 1
ATOM 494 O O . TYR A 1 70 ? -23.278 17.705 -1.900 1.00 90.00 70 TYR A O 1
ATOM 502 N N . ALA A 1 71 ? -21.165 17.958 -2.570 1.00 87.81 71 ALA A N 1
ATOM 503 C CA . ALA A 1 71 ? -20.720 18.660 -1.374 1.00 87.81 71 ALA A CA 1
ATOM 504 C C . ALA A 1 71 ? -19.991 19.947 -1.763 1.00 87.81 71 ALA A C 1
ATOM 506 O O . ALA A 1 71 ? -18.992 19.896 -2.475 1.00 87.81 71 ALA A O 1
ATOM 507 N N . TYR A 1 72 ? -20.469 21.092 -1.277 1.00 83.06 72 TYR A N 1
ATOM 508 C CA . TYR A 1 72 ? -19.807 22.386 -1.445 1.00 83.06 72 TYR A CA 1
ATOM 509 C C . TYR A 1 72 ? -19.547 23.018 -0.078 1.00 83.06 72 TYR A C 1
ATOM 511 O O . TYR A 1 72 ? -20.460 23.129 0.740 1.00 83.06 72 TYR A O 1
ATOM 519 N N . ILE A 1 73 ? -18.290 23.382 0.195 1.00 76.25 73 ILE A N 1
ATOM 520 C CA . ILE A 1 73 ? -17.822 23.609 1.570 1.00 76.25 73 ILE A CA 1
ATOM 521 C C . ILE A 1 73 ? -16.897 24.829 1.671 1.00 76.25 73 ILE A C 1
ATOM 523 O O . ILE A 1 73 ? -15.830 24.849 1.058 1.00 76.25 73 ILE A O 1
ATOM 527 N N . ASN A 1 74 ? -17.233 25.803 2.529 1.00 74.50 74 ASN A N 1
ATOM 528 C CA . ASN A 1 74 ? -16.478 27.054 2.694 1.00 74.50 74 ASN A CA 1
ATOM 529 C C . ASN A 1 74 ? -15.876 27.245 4.125 1.00 74.50 74 ASN A C 1
ATOM 531 O O . ASN A 1 74 ? -16.488 27.901 4.968 1.00 74.50 74 ASN A O 1
ATOM 535 N N . GLY A 1 75 ? -14.683 26.680 4.426 1.00 67.56 75 GLY A N 1
ATOM 536 C CA . GLY A 1 75 ? -13.844 26.915 5.644 1.00 67.56 75 GLY A CA 1
ATOM 537 C C . GLY A 1 75 ? -13.342 25.631 6.390 1.00 67.56 75 GLY A C 1
ATOM 538 O O . GLY A 1 75 ? -13.035 24.648 5.721 1.00 67.56 75 GLY A O 1
ATOM 539 N N . GLY A 1 76 ? -13.310 25.584 7.752 1.00 66.06 76 GLY A N 1
ATOM 540 C CA . GLY A 1 76 ? -12.974 24.391 8.588 1.00 66.06 76 GLY A CA 1
ATOM 541 C C . GLY A 1 76 ? -14.102 23.377 8.922 1.00 66.06 76 GLY A C 1
ATOM 542 O O . GLY A 1 76 ? -14.985 23.691 9.713 1.00 66.06 76 GLY A O 1
ATOM 543 N N . TYR A 1 77 ? -14.098 22.179 8.301 1.00 75.56 77 TYR A N 1
ATOM 544 C CA . TYR A 1 77 ? -15.271 21.263 8.199 1.00 75.56 77 TYR A CA 1
ATOM 545 C C . TYR A 1 77 ? -14.852 19.794 8.082 1.00 75.56 77 TYR A C 1
ATOM 547 O O . TYR A 1 77 ? -13.698 19.482 7.788 1.00 75.56 77 TYR A O 1
ATOM 555 N N . THR A 1 78 ? -15.810 18.871 8.233 1.00 86.06 78 THR A N 1
ATOM 556 C CA . THR A 1 78 ? -15.600 17.444 7.936 1.00 86.06 78 THR A CA 1
ATOM 557 C C . THR A 1 78 ? -16.791 16.841 7.195 1.00 86.06 78 THR A C 1
ATOM 559 O O . THR A 1 78 ? -17.910 16.878 7.703 1.00 86.06 78 THR A O 1
ATOM 562 N N . VAL A 1 79 ? -16.542 16.232 6.033 1.00 89.75 79 VAL A N 1
ATOM 563 C CA . VAL A 1 79 ? -17.519 15.397 5.317 1.00 89.75 79 VAL A CA 1
ATOM 564 C C . VAL A 1 79 ? -17.014 13.963 5.270 1.00 89.75 79 VAL A C 1
ATOM 566 O O . VAL A 1 79 ? -15.887 13.710 4.849 1.00 89.75 79 VAL A O 1
ATOM 569 N N . ARG A 1 80 ? -17.856 13.032 5.716 1.00 93.88 80 ARG A N 1
ATOM 570 C CA . ARG A 1 80 ? -17.611 11.589 5.692 1.00 93.88 80 ARG A CA 1
ATOM 571 C C . ARG A 1 80 ? -18.662 10.914 4.829 1.00 93.88 80 ARG A C 1
ATOM 573 O O . ARG A 1 80 ? -19.852 11.100 5.071 1.00 93.88 80 ARG A O 1
ATOM 580 N N . ILE A 1 81 ? -18.219 10.146 3.844 1.00 95.19 81 ILE A N 1
ATOM 581 C CA . ILE A 1 81 ? -19.051 9.297 2.994 1.00 95.19 81 ILE A CA 1
ATOM 582 C C . ILE A 1 81 ? -18.521 7.878 3.167 1.00 95.19 81 ILE A C 1
ATOM 584 O O . ILE A 1 81 ? -17.415 7.577 2.723 1.00 95.19 81 ILE A O 1
ATOM 588 N N . GLU A 1 82 ? -19.273 7.032 3.861 1.00 95.75 82 GLU A N 1
ATOM 589 C CA . GLU A 1 82 ? -18.790 5.729 4.317 1.00 95.75 82 GLU A CA 1
ATOM 590 C C . GLU A 1 82 ? -19.794 4.619 3.974 1.00 95.75 82 GLU A C 1
ATOM 592 O O . GLU A 1 82 ? -20.994 4.763 4.190 1.00 95.75 82 GLU A O 1
ATOM 597 N N . ASP A 1 83 ? -19.331 3.488 3.441 1.00 96.25 83 ASP A N 1
ATOM 598 C CA . ASP A 1 83 ? -20.177 2.295 3.258 1.00 96.25 83 ASP A CA 1
ATOM 599 C C . ASP A 1 83 ? -21.446 2.553 2.401 1.00 96.25 83 ASP A C 1
ATOM 601 O O . ASP A 1 83 ? -22.514 1.981 2.632 1.00 96.25 83 ASP A O 1
ATOM 605 N N . CYS A 1 84 ? -21.356 3.454 1.418 1.00 96.94 84 CYS A N 1
ATOM 606 C CA . CYS A 1 84 ? -22.468 3.843 0.549 1.00 96.94 84 CYS A CA 1
ATOM 607 C C . CYS A 1 84 ? -22.428 3.141 -0.813 1.00 96.94 84 CYS A C 1
ATOM 609 O O . CYS A 1 84 ? -21.364 2.882 -1.376 1.00 96.94 84 CYS A O 1
ATOM 611 N N . ARG A 1 85 ? -23.605 2.907 -1.403 1.00 97.94 85 ARG A N 1
ATOM 612 C CA . ARG A 1 85 ? -23.770 2.515 -2.808 1.00 97.94 85 ARG A CA 1
ATOM 613 C C . ARG A 1 85 ? -24.291 3.704 -3.609 1.00 97.94 85 ARG A C 1
ATOM 615 O O . ARG A 1 85 ? -25.361 4.223 -3.316 1.00 97.94 85 ARG A O 1
ATOM 622 N N . ILE A 1 86 ? -23.557 4.117 -4.635 1.00 97.62 86 ILE A N 1
ATOM 623 C CA . ILE A 1 86 ? -23.895 5.264 -5.482 1.00 97.62 86 ILE A CA 1
ATOM 624 C C . ILE A 1 86 ? -23.866 4.798 -6.934 1.00 97.62 86 ILE A C 1
ATOM 626 O O . ILE A 1 86 ? -22.795 4.467 -7.447 1.00 97.62 86 ILE A O 1
ATOM 630 N N . SER A 1 87 ? -25.020 4.698 -7.597 1.00 97.25 87 SER A N 1
ATOM 631 C CA . SER A 1 87 ? -25.065 4.064 -8.919 1.00 97.25 87 SER A CA 1
ATOM 632 C C . SER A 1 87 ? -26.070 4.615 -9.914 1.00 97.25 87 SER A C 1
ATOM 634 O O . SER A 1 87 ? -27.182 4.934 -9.533 1.00 97.25 87 SER A O 1
ATOM 636 N N . GLY A 1 88 ? -25.726 4.621 -11.202 1.00 94.69 88 GLY A N 1
ATOM 637 C CA . GLY A 1 88 ? -26.666 5.012 -12.263 1.00 94.69 88 GLY A CA 1
ATOM 638 C C . GLY A 1 88 ? -27.037 6.496 -12.254 1.00 94.69 88 GLY A C 1
ATOM 639 O O . GLY A 1 88 ? -27.982 6.893 -12.926 1.00 94.69 88 GLY A O 1
ATOM 640 N N . ASN A 1 89 ? -26.333 7.322 -11.479 1.00 93.62 89 ASN A N 1
ATOM 641 C CA . ASN A 1 89 ? -26.622 8.747 -11.417 1.00 93.62 89 ASN A CA 1
ATOM 642 C C . ASN A 1 89 ? -25.958 9.480 -12.585 1.00 93.62 89 ASN A C 1
ATOM 644 O O . ASN A 1 89 ? -24.861 9.114 -13.014 1.00 93.62 89 ASN A O 1
ATOM 648 N N . THR A 1 90 ? -26.609 10.539 -13.054 1.00 90.06 90 THR A N 1
ATOM 649 C CA . THR A 1 90 ? -26.086 11.451 -14.066 1.00 90.06 90 THR A CA 1
ATOM 650 C C . THR A 1 90 ? -25.883 12.830 -13.452 1.00 90.06 90 THR A C 1
ATOM 652 O O . THR A 1 90 ? -26.804 13.395 -12.865 1.00 90.06 90 THR A O 1
ATOM 655 N N . GLY A 1 91 ? -24.668 13.362 -13.554 1.00 82.69 91 GLY A N 1
ATOM 656 C CA . GLY A 1 91 ? -24.322 14.713 -13.110 1.00 82.69 91 GLY A CA 1
ATOM 657 C C . GLY A 1 91 ? -23.848 15.580 -14.269 1.00 82.69 91 GLY A C 1
ATOM 658 O O . GLY A 1 91 ? -23.380 15.058 -15.274 1.00 82.69 91 GLY A O 1
ATOM 659 N N . GLY A 1 92 ? -23.912 16.903 -14.162 1.00 74.38 92 GLY A N 1
ATOM 660 C CA . GLY A 1 92 ? -23.130 17.798 -15.025 1.00 74.38 92 GLY A CA 1
ATOM 661 C C . GLY A 1 92 ? -21.642 17.580 -14.769 1.00 74.38 92 GLY A C 1
ATOM 662 O O . GLY A 1 92 ? -20.931 17.146 -15.672 1.00 74.38 92 GLY A O 1
ATOM 663 N N . ILE A 1 93 ? -21.195 17.760 -13.522 1.00 71.12 93 ILE A N 1
ATOM 664 C CA . ILE A 1 93 ? -19.840 17.416 -13.049 1.00 71.12 93 ILE A CA 1
ATOM 665 C C . ILE A 1 93 ? -19.951 16.423 -11.889 1.00 71.12 93 ILE A C 1
ATOM 667 O O . ILE A 1 93 ? -20.710 16.673 -10.954 1.00 71.12 93 ILE A O 1
ATOM 671 N N . GLY A 1 94 ? -19.190 15.324 -11.902 1.00 72.31 94 GLY A N 1
ATOM 672 C CA . GLY A 1 94 ? -19.225 14.344 -10.811 1.00 72.31 94 GLY A CA 1
ATOM 673 C C . GLY A 1 94 ? -20.489 13.491 -10.859 1.00 72.31 94 GLY A C 1
ATOM 674 O O . GLY A 1 94 ? -21.428 13.736 -10.105 1.00 72.31 94 GLY A O 1
ATOM 675 N N . GLY A 1 95 ? -20.536 12.492 -11.744 1.00 82.56 95 GLY A N 1
ATOM 676 C CA . GLY A 1 95 ? -21.708 11.615 -11.869 1.00 82.56 95 GLY A CA 1
ATOM 677 C C . GLY A 1 95 ? -22.061 10.923 -10.548 1.00 82.56 95 GLY A C 1
ATOM 678 O O . GLY A 1 95 ? -23.210 10.942 -10.111 1.00 82.56 95 GLY A O 1
ATOM 679 N N . GLY A 1 96 ? -21.058 10.351 -9.878 1.00 92.62 96 GLY A N 1
ATOM 680 C CA . GLY A 1 96 ? -21.202 9.733 -8.561 1.00 92.62 96 GLY A CA 1
ATOM 681 C C . GLY A 1 96 ? -21.084 10.740 -7.417 1.00 92.62 96 GLY A C 1
ATOM 682 O O . GLY A 1 96 ? -22.071 11.033 -6.745 1.00 92.62 96 GLY A O 1
ATOM 683 N N . ILE A 1 97 ? -19.871 11.238 -7.172 1.00 93.06 97 ILE A N 1
ATOM 684 C CA . ILE A 1 97 ? -19.570 12.185 -6.091 1.00 93.06 97 ILE A CA 1
ATOM 685 C C . ILE A 1 97 ? -18.847 13.401 -6.666 1.00 93.06 97 ILE A C 1
ATOM 687 O O . ILE A 1 97 ? -17.839 13.260 -7.355 1.00 93.06 97 ILE A O 1
ATOM 691 N N . TYR A 1 98 ? -19.321 14.590 -6.309 1.00 90.50 98 TYR A N 1
ATOM 692 C CA . TYR A 1 98 ? -18.601 15.844 -6.471 1.00 90.50 98 TYR A CA 1
ATOM 693 C C . TYR A 1 98 ? -18.422 16.500 -5.106 1.00 90.50 98 TYR A C 1
ATOM 695 O O . TYR A 1 98 ? -19.410 16.804 -4.436 1.00 90.50 98 TYR A O 1
ATOM 703 N N . ALA A 1 99 ? -17.180 16.746 -4.700 1.00 89.38 99 ALA A N 1
ATOM 704 C CA . ALA A 1 99 ? -16.878 17.465 -3.475 1.00 89.38 99 ALA A CA 1
ATOM 705 C C . ALA A 1 99 ? -15.918 18.626 -3.747 1.00 89.38 99 ALA A C 1
ATOM 707 O O . ALA A 1 99 ? -14.794 18.429 -4.204 1.00 89.38 99 ALA A O 1
ATOM 708 N N . TYR A 1 100 ? -16.360 19.839 -3.434 1.00 86.12 100 TYR A N 1
ATOM 709 C CA . TYR A 1 100 ? -15.576 21.055 -3.570 1.00 86.12 100 TYR A CA 1
ATOM 710 C C . TYR A 1 100 ? -15.380 21.716 -2.210 1.00 86.12 100 TYR A C 1
ATOM 712 O O . TYR A 1 100 ? -16.359 22.033 -1.527 1.00 86.12 100 TYR A O 1
ATOM 720 N N . ALA A 1 101 ? -14.127 21.934 -1.808 1.00 84.06 101 ALA A N 1
ATOM 721 C CA . ALA A 1 101 ? -13.829 22.495 -0.497 1.00 84.06 101 ALA A CA 1
ATOM 722 C C . ALA A 1 101 ? -12.745 23.579 -0.500 1.00 84.06 101 ALA A C 1
ATOM 724 O O . ALA A 1 101 ? -11.751 23.511 -1.220 1.00 84.06 101 ALA A O 1
ATOM 725 N N . HIS A 1 102 ? -12.952 24.579 0.359 1.00 79.12 102 HIS A N 1
ATOM 726 C CA . HIS A 1 102 ? -12.006 25.653 0.662 1.00 79.12 102 HIS A CA 1
ATOM 727 C C . HIS A 1 102 ? -11.129 25.324 1.901 1.00 79.12 102 HIS A C 1
ATOM 729 O O . HIS A 1 102 ? -11.147 24.213 2.432 1.00 79.12 102 HIS A O 1
ATOM 735 N N . SER A 1 103 ? -10.330 26.296 2.359 1.00 75.88 103 SER A N 1
ATOM 736 C CA . SER A 1 103 ? -9.316 26.156 3.418 1.00 75.88 103 SER A CA 1
ATOM 737 C C . SER A 1 103 ? -9.842 25.572 4.735 1.00 75.88 103 SER A C 1
ATOM 739 O O . SER A 1 103 ? -10.789 26.111 5.289 1.00 75.88 103 SER A O 1
ATOM 741 N N . ASN A 1 104 ? -9.118 24.598 5.302 1.00 77.44 104 ASN A N 1
ATOM 742 C CA . ASN A 1 104 ? -9.371 23.818 6.533 1.00 77.44 104 ASN A CA 1
ATOM 743 C C . ASN A 1 104 ? -10.397 22.652 6.475 1.00 77.44 104 ASN A C 1
ATOM 745 O O . ASN A 1 104 ? -10.780 22.132 7.524 1.00 77.44 104 ASN A O 1
ATOM 749 N N . ALA A 1 105 ? -10.828 22.187 5.299 1.00 83.62 105 ALA A N 1
ATOM 750 C CA . ALA A 1 105 ? -11.736 21.039 5.176 1.00 83.62 105 ALA A CA 1
ATOM 751 C C . ALA A 1 105 ? -11.048 19.656 5.245 1.00 83.62 105 ALA A C 1
ATOM 753 O O . ALA A 1 105 ? -9.951 19.458 4.719 1.00 83.62 105 ALA A O 1
ATOM 754 N N . ILE A 1 106 ? -11.754 18.684 5.836 1.00 88.69 106 ILE A N 1
ATOM 755 C CA . ILE A 1 106 ? -11.425 17.253 5.820 1.00 88.69 106 ILE A CA 1
ATOM 756 C C . ILE A 1 106 ? -12.509 16.508 5.038 1.00 88.69 106 ILE A C 1
ATOM 758 O O . ILE A 1 106 ? -13.684 16.551 5.407 1.00 88.69 106 ILE A O 1
ATOM 762 N N . ILE A 1 107 ? -12.116 15.777 3.999 1.00 91.81 107 ILE A N 1
ATOM 763 C CA . ILE A 1 107 ? -13.013 14.905 3.237 1.00 91.81 107 ILE A CA 1
ATOM 764 C C . ILE A 1 107 ? -12.567 13.458 3.413 1.00 91.81 107 ILE A C 1
ATOM 766 O O . ILE A 1 107 ? -11.390 13.130 3.269 1.00 91.81 107 ILE A O 1
ATOM 770 N N . ARG A 1 108 ? -13.523 12.590 3.733 1.00 95.12 108 ARG A N 1
ATOM 771 C CA . ARG A 1 108 ? -13.335 11.145 3.845 1.00 95.12 108 ARG A CA 1
ATOM 772 C C . ARG A 1 108 ? -14.336 10.445 2.946 1.00 95.12 108 ARG A C 1
ATOM 774 O O . ARG A 1 108 ? -15.539 10.652 3.098 1.00 95.12 108 ARG A O 1
ATOM 781 N N . ILE A 1 109 ? -13.838 9.631 2.027 1.00 96.75 109 ILE A N 1
ATOM 782 C CA . ILE A 1 109 ? -14.647 8.748 1.190 1.00 96.75 109 ILE A CA 1
ATOM 783 C C . ILE A 1 109 ? -14.082 7.350 1.386 1.00 96.75 109 ILE A C 1
ATOM 785 O O . ILE A 1 109 ? -12.968 7.055 0.948 1.00 96.75 109 ILE A O 1
ATOM 789 N N . GLU A 1 110 ? -14.819 6.514 2.104 1.00 97.25 110 GLU A N 1
ATOM 790 C CA . GLU A 1 110 ? -14.321 5.225 2.568 1.00 97.25 110 GLU A CA 1
ATOM 791 C C . GLU A 1 110 ? -15.320 4.100 2.254 1.00 97.25 110 GLU A C 1
ATOM 793 O O . GLU A 1 110 ? -16.538 4.278 2.366 1.00 97.25 110 GLU A O 1
ATOM 798 N N . ARG A 1 111 ? -14.811 2.924 1.866 1.00 96.88 111 ARG A N 1
ATOM 799 C CA . ARG A 1 111 ? -15.577 1.663 1.732 1.00 96.88 111 ARG A CA 1
ATOM 800 C C . ARG A 1 111 ? -16.855 1.762 0.884 1.00 96.88 111 ARG A C 1
ATOM 802 O O . ARG A 1 111 ? -17.811 1.018 1.088 1.00 96.88 111 ARG A O 1
ATOM 809 N N . SER A 1 112 ? -16.898 2.688 -0.069 1.00 96.94 112 SER A N 1
ATOM 810 C CA . SER A 1 112 ? -18.095 2.971 -0.861 1.00 96.94 112 SER A CA 1
ATOM 811 C C . SER A 1 112 ? -18.000 2.390 -2.271 1.00 96.94 112 SER A C 1
ATOM 813 O O . SER A 1 112 ? -16.926 2.291 -2.866 1.00 96.94 112 SER A O 1
ATOM 815 N N . ARG A 1 113 ? -19.147 2.005 -2.834 1.00 98.00 113 ARG A N 1
ATOM 816 C CA . ARG A 1 113 ? -19.276 1.467 -4.191 1.00 98.00 113 ARG A CA 1
ATOM 817 C C . ARG A 1 113 ? -19.915 2.510 -5.107 1.00 98.00 113 ARG A C 1
ATOM 819 O O . ARG A 1 113 ? -21.114 2.758 -5.008 1.00 98.00 113 ARG A O 1
ATOM 826 N N . ILE A 1 114 ? -19.129 3.074 -6.021 1.00 97.69 114 ILE A N 1
ATOM 827 C CA . ILE A 1 114 ? -19.541 4.098 -6.989 1.00 97.69 114 ILE A CA 1
ATOM 828 C C . ILE A 1 114 ? -19.554 3.479 -8.391 1.00 97.69 114 ILE A C 1
ATOM 830 O O . ILE A 1 114 ? -18.497 3.221 -8.970 1.00 97.69 114 ILE A O 1
ATOM 834 N N . THR A 1 115 ? -20.734 3.170 -8.938 1.00 97.19 115 THR A N 1
ATOM 835 C CA . THR A 1 115 ? -20.829 2.343 -10.155 1.00 97.19 115 THR A CA 1
ATOM 836 C C . THR A 1 115 ? -21.832 2.796 -11.194 1.00 97.19 115 THR A C 1
ATOM 838 O O . THR A 1 115 ? -22.990 3.020 -10.863 1.00 97.19 115 THR A O 1
ATOM 841 N N . GLY A 1 116 ? -21.446 2.792 -12.470 1.00 94.69 116 GLY A N 1
ATOM 842 C CA . GLY A 1 116 ? -22.379 3.095 -13.560 1.00 94.69 116 GLY A CA 1
ATOM 843 C C . GLY A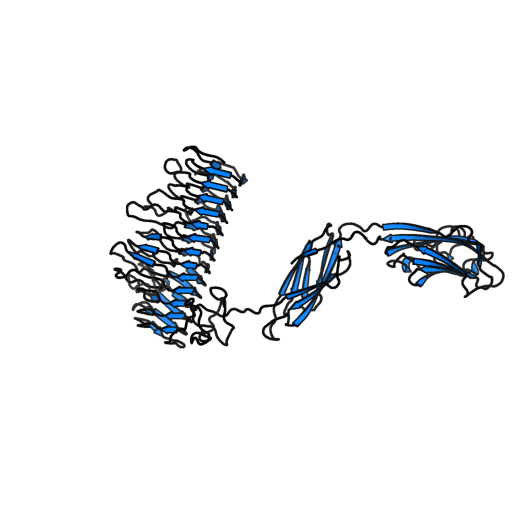 1 116 ? -22.869 4.542 -13.569 1.00 94.69 116 GLY A C 1
ATOM 844 O O . GLY A 1 116 ? -23.925 4.813 -14.127 1.00 94.69 116 GLY A O 1
ATOM 845 N N . ASN A 1 117 ? -22.167 5.456 -12.900 1.00 93.94 117 ASN A N 1
ATOM 846 C CA . ASN A 1 117 ? -22.517 6.870 -12.912 1.00 93.94 117 ASN A CA 1
ATOM 847 C C . ASN A 1 117 ? -21.907 7.553 -14.137 1.00 93.94 117 ASN A C 1
ATOM 849 O O . ASN A 1 117 ? -20.886 7.111 -14.670 1.00 93.94 117 ASN A O 1
ATOM 853 N N . THR A 1 118 ? -22.549 8.624 -14.577 1.00 90.06 118 THR A N 1
ATOM 854 C CA . THR A 1 118 ? -22.208 9.344 -15.800 1.00 90.06 118 THR A CA 1
ATOM 855 C C . THR A 1 118 ? -22.094 10.824 -15.474 1.00 90.06 118 THR A C 1
ATOM 857 O O . THR A 1 118 ? -22.953 11.374 -14.790 1.00 90.06 118 THR A O 1
ATOM 860 N N . ASP A 1 119 ? -21.041 11.491 -15.917 1.00 85.12 119 ASP A N 1
ATOM 861 C CA . ASP A 1 119 ? -21.097 12.946 -16.052 1.00 85.12 119 ASP A CA 1
ATOM 862 C C . ASP A 1 119 ? -21.584 13.304 -17.471 1.00 85.12 119 ASP A C 1
ATOM 864 O O . ASP A 1 119 ? -21.647 12.467 -18.373 1.00 85.12 119 ASP A O 1
ATOM 868 N N . SER A 1 120 ? -22.040 14.536 -17.656 1.00 76.81 120 SER A N 1
ATOM 869 C CA . SER A 1 120 ? -22.748 14.971 -18.870 1.00 76.81 120 SER A CA 1
ATOM 870 C C . SER A 1 120 ? -22.272 16.321 -19.399 1.00 76.81 120 SER A C 1
ATOM 872 O O . SER A 1 120 ? -22.658 16.709 -20.501 1.00 76.81 120 SER A O 1
ATOM 874 N N . SER A 1 121 ? -21.438 17.046 -18.644 1.00 66.69 121 SER A N 1
ATOM 875 C CA . SER A 1 121 ? -20.846 18.297 -19.116 1.00 66.69 121 SER A CA 1
ATOM 876 C C . SER A 1 121 ? -19.666 18.028 -20.052 1.00 66.69 121 SER A C 1
ATOM 878 O O . SER A 1 121 ? -18.895 17.089 -19.870 1.00 66.69 121 SER A O 1
ATOM 880 N N . SER A 1 122 ? -19.521 18.856 -21.090 1.00 58.09 122 SER A N 1
ATOM 881 C CA . SER A 1 122 ? -18.365 18.808 -21.986 1.00 58.09 122 SER A CA 1
ATOM 882 C C . SER A 1 122 ? -17.148 19.444 -21.311 1.00 58.09 122 SER A C 1
ATOM 884 O O . SER A 1 122 ? -17.163 20.633 -20.985 1.00 58.09 122 SER A O 1
ATOM 886 N N . CYS A 1 123 ? -16.084 18.669 -21.151 1.00 55.50 123 CYS A N 1
ATOM 887 C CA . CYS A 1 123 ? -14.960 18.949 -20.256 1.00 55.50 123 CYS A CA 1
ATOM 888 C C . CYS A 1 123 ? -13.897 19.905 -20.800 1.00 55.50 123 CYS A C 1
ATOM 890 O O . CYS A 1 123 ? -12.704 19.679 -20.618 1.00 55.50 123 CYS A O 1
ATOM 892 N N . ALA A 1 124 ? -14.317 21.022 -21.395 1.00 44.47 124 ALA A N 1
ATOM 893 C CA . ALA A 1 124 ? -13.399 22.017 -21.952 1.00 44.47 124 ALA A CA 1
ATOM 894 C C . ALA A 1 124 ? -12.482 22.689 -20.898 1.00 44.47 124 ALA A C 1
ATOM 896 O O . ALA A 1 124 ? -11.537 23.380 -21.270 1.00 44.47 124 ALA A O 1
ATOM 897 N N . SER A 1 125 ? -12.745 22.516 -19.593 1.00 47.72 125 SER A N 1
ATOM 898 C CA . SER A 1 125 ? -12.023 23.178 -18.493 1.00 47.72 125 SER A CA 1
ATOM 899 C C . SER A 1 125 ? -11.299 22.243 -17.511 1.00 47.72 125 SER A C 1
ATOM 901 O O . SER A 1 125 ? -10.810 22.718 -16.490 1.00 47.72 125 SER A O 1
ATOM 903 N N . GLY A 1 126 ? -11.200 20.935 -17.781 1.00 52.47 126 GLY A N 1
ATOM 904 C CA . GLY A 1 126 ? -10.332 20.046 -16.990 1.00 52.47 126 GLY A CA 1
ATOM 905 C C . GLY A 1 126 ? -10.891 19.453 -15.693 1.00 52.47 126 GLY A C 1
ATOM 906 O O . GLY A 1 126 ? -10.158 18.723 -15.029 1.00 52.47 126 GLY A O 1
ATOM 907 N N . CYS A 1 127 ? -12.156 19.711 -15.349 1.00 57.28 127 CYS A N 1
ATOM 908 C CA . CYS A 1 127 ? -12.787 19.217 -14.117 1.00 57.28 127 CYS A CA 1
ATOM 909 C C . CYS A 1 127 ? -14.081 18.453 -14.428 1.00 57.28 127 CYS A C 1
ATOM 911 O O . CYS A 1 127 ? -15.171 19.005 -14.285 1.00 57.28 127 CYS A O 1
ATOM 913 N N . CYS A 1 128 ? -13.964 17.200 -14.865 1.00 68.00 128 CYS A N 1
ATOM 914 C CA . CYS A 1 128 ? -15.099 16.285 -14.956 1.00 68.00 128 CYS A CA 1
ATOM 915 C C . CYS A 1 128 ? -14.671 14.873 -14.598 1.00 68.00 128 CYS A C 1
ATOM 917 O O . CYS A 1 128 ? -13.618 14.404 -15.041 1.00 68.00 128 CYS A O 1
ATOM 919 N N . SER A 1 129 ? -15.535 14.192 -13.864 1.00 77.50 129 SER A N 1
ATOM 920 C CA . SER A 1 129 ? -15.367 12.804 -13.494 1.00 77.50 129 SER A CA 1
ATOM 921 C C . SER A 1 129 ? -16.736 12.137 -13.415 1.00 77.50 129 SER A C 1
ATOM 923 O O . SER A 1 129 ? -17.615 12.571 -12.668 1.00 77.50 129 SER A O 1
ATOM 925 N N . GLY A 1 130 ? -16.925 11.043 -14.150 1.00 80.19 130 GLY A N 1
ATOM 926 C CA . GLY A 1 130 ? -18.138 10.235 -14.034 1.00 80.19 130 GLY A CA 1
ATOM 927 C C . GLY A 1 130 ? -18.258 9.549 -12.670 1.00 80.19 130 GLY A C 1
ATOM 928 O O . GLY A 1 130 ? -19.364 9.282 -12.209 1.00 80.19 130 GLY A O 1
ATOM 929 N N . GLY A 1 131 ? -17.131 9.273 -12.004 1.00 91.31 131 GLY A N 1
ATOM 930 C CA . GLY A 1 131 ? -17.077 8.583 -10.717 1.00 91.31 131 GLY A CA 1
ATOM 931 C C . GLY A 1 131 ? -16.994 9.549 -9.540 1.00 91.31 131 GLY A C 1
ATOM 932 O O . GLY A 1 131 ? -17.999 9.815 -8.881 1.00 91.31 131 GLY A O 1
ATOM 933 N N . VAL A 1 132 ? -15.783 10.029 -9.251 1.00 92.81 132 VAL A N 1
ATOM 934 C CA . VAL A 1 132 ? -15.491 10.904 -8.104 1.00 92.81 132 VAL A CA 1
ATOM 935 C C . VAL A 1 132 ? -14.645 12.100 -8.533 1.00 92.81 132 VAL A C 1
ATOM 937 O O . VAL A 1 132 ? -13.603 11.928 -9.165 1.00 92.81 132 VAL A O 1
ATOM 940 N N . GLU A 1 133 ? -15.073 13.296 -8.151 1.00 90.31 133 GLU A N 1
ATOM 941 C CA . GLU A 1 133 ? -14.326 14.548 -8.274 1.00 90.31 133 GLU A CA 1
ATOM 942 C C . GLU A 1 133 ? -14.172 15.167 -6.881 1.00 90.31 133 GLU A C 1
ATOM 944 O O . GLU A 1 133 ? -15.166 15.422 -6.197 1.00 90.31 133 GLU A O 1
ATOM 949 N N . VAL A 1 134 ? -12.932 15.424 -6.469 1.00 90.31 134 VAL A N 1
ATOM 950 C CA . VAL A 1 134 ? -12.606 16.182 -5.259 1.00 90.31 134 VAL A CA 1
ATOM 951 C C . VAL A 1 134 ? -11.703 17.347 -5.642 1.00 90.31 134 VAL A C 1
ATOM 953 O O . VAL A 1 134 ? -10.578 17.140 -6.097 1.00 90.31 134 VAL A O 1
ATOM 956 N N . ALA A 1 135 ? -12.182 18.571 -5.439 1.00 86.12 135 ALA A N 1
ATOM 957 C CA . ALA A 1 135 ? -11.509 19.784 -5.886 1.00 86.12 135 ALA A CA 1
ATOM 958 C C . ALA A 1 135 ? -11.559 20.913 -4.844 1.00 86.12 135 ALA A C 1
ATOM 960 O O . ALA A 1 135 ? -12.338 20.897 -3.893 1.00 86.12 135 ALA A O 1
ATOM 961 N N . GLY A 1 136 ? -10.707 21.917 -5.030 1.00 81.25 136 GLY A N 1
ATOM 962 C CA . GLY A 1 136 ? -10.661 23.124 -4.209 1.00 81.25 136 GLY A CA 1
ATOM 963 C C . GLY A 1 136 ? -9.774 24.192 -4.854 1.00 81.25 136 GLY A C 1
ATOM 964 O O . GLY A 1 136 ? -9.028 23.865 -5.780 1.00 81.25 136 GLY A O 1
ATOM 965 N N . PRO A 1 137 ? -9.797 25.450 -4.373 1.00 77.88 137 PRO A N 1
ATOM 966 C CA . PRO A 1 137 ? -9.033 26.557 -4.966 1.00 77.88 137 PRO A CA 1
ATOM 967 C C . PRO A 1 137 ? -7.526 26.283 -5.048 1.00 77.88 137 PRO A C 1
ATOM 969 O O . PRO A 1 137 ? -6.881 26.662 -6.022 1.00 77.88 137 PRO A O 1
ATOM 972 N N . SER A 1 138 ? -6.995 25.593 -4.035 1.00 75.25 138 SER A N 1
ATOM 973 C CA . SER A 1 138 ? -5.602 25.137 -3.962 1.00 75.25 138 SER A CA 1
ATOM 974 C C . SER A 1 138 ? -5.488 23.622 -3.759 1.00 75.25 138 SER A C 1
ATOM 976 O O . SER A 1 138 ? -4.387 23.118 -3.598 1.00 75.25 138 SER A O 1
ATOM 978 N N . GLY A 1 139 ? -6.609 22.895 -3.806 1.00 77.75 139 GLY A N 1
ATOM 979 C CA . GLY A 1 139 ? -6.735 21.536 -3.276 1.00 77.75 139 GLY A CA 1
ATOM 980 C C . GLY A 1 139 ? -7.478 21.498 -1.940 1.00 77.75 139 GLY A C 1
ATOM 981 O O . GLY A 1 139 ? -7.649 22.514 -1.263 1.00 77.75 139 GLY A O 1
ATOM 982 N N . VAL A 1 140 ? -7.987 20.316 -1.594 1.00 85.62 140 VAL A N 1
ATOM 983 C CA . VAL A 1 140 ? -8.616 20.058 -0.297 1.00 85.62 140 VAL A CA 1
ATOM 984 C C . VAL A 1 140 ? -7.532 19.801 0.759 1.00 85.62 140 VAL A C 1
ATOM 986 O O . VAL A 1 140 ? -6.701 18.916 0.563 1.00 85.62 140 VAL A O 1
ATOM 989 N N . PRO A 1 141 ? -7.543 20.485 1.913 1.00 85.62 141 PRO A N 1
ATOM 990 C CA . PRO A 1 141 ? -6.461 20.384 2.896 1.00 85.62 141 PRO A CA 1
ATOM 991 C C . PRO A 1 141 ? -6.187 18.967 3.398 1.00 85.62 141 PRO A C 1
ATOM 993 O O . PRO A 1 141 ? -5.038 18.596 3.621 1.00 85.62 141 PRO A O 1
ATOM 996 N N . THR A 1 142 ? -7.225 18.156 3.613 1.00 89.69 142 THR A N 1
ATOM 997 C CA . THR A 1 142 ? -7.063 16.743 3.975 1.00 89.69 142 THR A CA 1
ATOM 998 C C . THR A 1 142 ? -8.093 15.881 3.266 1.00 89.69 142 THR A C 1
ATOM 1000 O O . THR A 1 142 ? -9.298 16.094 3.407 1.00 89.69 142 THR A O 1
ATOM 1003 N N . LEU A 1 143 ? -7.606 14.873 2.548 1.00 92.81 143 LEU A N 1
ATOM 1004 C CA . LEU A 1 143 ? -8.408 13.876 1.859 1.00 92.81 143 LEU A CA 1
ATOM 1005 C C . LEU A 1 143 ? -7.968 12.472 2.267 1.00 92.81 143 LEU A C 1
ATOM 1007 O O . LEU A 1 143 ? -6.796 12.117 2.149 1.00 92.81 143 LEU A O 1
ATOM 1011 N N . ILE A 1 144 ? -8.938 11.660 2.677 1.00 95.44 144 ILE A N 1
ATOM 1012 C CA . ILE A 1 144 ? -8.777 10.214 2.826 1.00 95.44 144 ILE A CA 1
ATOM 1013 C C . ILE A 1 144 ? -9.738 9.541 1.853 1.00 95.44 144 ILE A C 1
ATOM 1015 O O . ILE A 1 144 ? -10.952 9.741 1.919 1.00 95.44 144 ILE A O 1
ATOM 1019 N N . PHE A 1 145 ? -9.177 8.758 0.943 1.00 97.56 145 PHE A N 1
ATOM 1020 C CA . PHE A 1 145 ? -9.893 8.032 -0.093 1.00 97.56 145 PHE A CA 1
ATOM 1021 C C . PHE A 1 145 ? -9.476 6.563 -0.024 1.00 97.56 145 PHE A C 1
ATOM 1023 O O . PHE A 1 145 ? -8.419 6.199 -0.540 1.00 97.56 145 PHE A O 1
ATOM 1030 N N . SER A 1 146 ? -10.254 5.727 0.669 1.00 96.88 146 SER A N 1
ATOM 1031 C CA . SER A 1 146 ? -9.807 4.369 1.004 1.00 96.88 146 SER A CA 1
ATOM 1032 C C . SER A 1 146 ? -10.859 3.271 0.849 1.00 96.88 146 SER A C 1
ATOM 1034 O O . SER A 1 146 ? -12.023 3.447 1.207 1.00 96.88 146 SER A O 1
ATOM 1036 N N . GLY A 1 147 ? -10.454 2.108 0.333 1.00 93.94 147 GLY A N 1
ATOM 1037 C CA . GLY A 1 147 ? -11.303 0.913 0.279 1.00 93.94 147 GLY A CA 1
ATOM 1038 C C . GLY A 1 147 ? -12.511 1.028 -0.657 1.00 93.94 147 GLY A C 1
ATOM 1039 O O . GLY A 1 147 ? -13.486 0.294 -0.500 1.00 93.94 147 GLY A O 1
ATOM 1040 N N . ASN A 1 148 ? -12.505 1.977 -1.596 1.00 97.56 148 ASN A N 1
ATOM 1041 C CA . ASN A 1 148 ? -13.642 2.228 -2.479 1.00 97.56 148 ASN A CA 1
ATOM 1042 C C . ASN A 1 148 ? -13.608 1.349 -3.734 1.00 97.56 148 ASN A C 1
ATOM 1044 O O . ASN A 1 148 ? -12.551 0.935 -4.205 1.00 97.56 148 ASN A O 1
ATOM 1048 N N . VAL A 1 149 ? -14.780 1.124 -4.332 1.00 98.00 149 VAL A N 1
ATOM 1049 C CA . VAL A 1 149 ? -14.937 0.399 -5.601 1.00 98.00 149 VAL A CA 1
ATOM 1050 C C . VAL A 1 149 ? -15.606 1.299 -6.637 1.00 98.00 149 VAL A C 1
ATOM 1052 O O . VAL A 1 149 ? -16.799 1.584 -6.537 1.00 98.00 149 VAL A O 1
ATOM 1055 N N . ILE A 1 150 ? -14.851 1.706 -7.656 1.00 97.50 150 ILE A N 1
ATOM 1056 C CA . ILE A 1 150 ? -15.254 2.632 -8.717 1.00 97.50 150 ILE A CA 1
ATOM 1057 C C . ILE A 1 150 ? -15.261 1.881 -10.049 1.00 97.50 150 ILE A C 1
ATOM 1059 O O . ILE A 1 150 ? -14.205 1.637 -10.637 1.00 97.50 150 ILE A O 1
ATOM 1063 N N . THR A 1 151 ? -16.445 1.469 -10.519 1.00 97.00 151 THR A N 1
ATOM 1064 C CA . THR A 1 151 ? -16.545 0.600 -11.710 1.00 97.00 151 THR A CA 1
ATOM 1065 C C . THR A 1 151 ? -17.654 0.962 -12.687 1.00 97.00 151 THR A C 1
ATOM 1067 O O . THR A 1 151 ? -18.759 1.315 -12.280 1.00 97.00 151 THR A O 1
ATOM 1070 N N . GLY A 1 152 ? -17.379 0.841 -13.988 1.00 94.31 152 GLY A N 1
ATOM 1071 C CA . GLY A 1 152 ? -18.364 1.086 -15.047 1.00 94.31 152 GLY A CA 1
ATOM 1072 C C . GLY A 1 152 ? -18.865 2.530 -15.137 1.00 94.31 152 GLY A C 1
ATOM 1073 O O . GLY A 1 152 ? -19.910 2.767 -15.732 1.00 94.31 152 GLY A O 1
ATOM 1074 N N . ASN A 1 153 ? -18.180 3.490 -14.515 1.00 93.50 153 ASN A N 1
ATOM 1075 C CA . ASN A 1 153 ? -18.541 4.900 -14.616 1.00 93.50 153 ASN A CA 1
ATOM 1076 C C . ASN A 1 153 ? -18.063 5.464 -15.956 1.00 93.50 153 ASN A C 1
ATOM 1078 O O . ASN A 1 153 ? -17.054 5.022 -16.511 1.00 93.50 153 ASN A O 1
ATOM 1082 N N . THR A 1 154 ? -18.791 6.449 -16.463 1.00 89.25 154 THR A N 1
ATOM 1083 C CA . THR A 1 154 ? -18.550 7.050 -17.772 1.00 89.25 154 THR A CA 1
ATOM 1084 C C . THR A 1 154 ? -18.255 8.529 -17.604 1.00 89.25 154 THR A C 1
ATOM 1086 O O . THR A 1 154 ? -19.081 9.258 -17.068 1.00 89.25 154 THR A O 1
ATOM 1089 N N . ASN A 1 155 ? -17.085 8.958 -18.077 1.00 82.12 155 ASN A N 1
ATOM 1090 C CA . ASN A 1 155 ? -16.780 10.369 -18.278 1.00 82.12 155 ASN A CA 1
ATOM 1091 C C . ASN A 1 155 ? -17.281 10.785 -19.678 1.00 82.12 155 ASN A C 1
ATOM 1093 O O . ASN A 1 155 ? -17.007 10.071 -20.646 1.00 82.12 155 ASN A O 1
ATOM 1097 N N . HIS A 1 156 ? -18.046 11.862 -19.806 1.00 74.50 156 HIS A N 1
ATOM 1098 C CA . HIS A 1 156 ? -18.676 12.353 -21.015 1.00 74.50 156 HIS A CA 1
ATOM 1099 C C . HIS A 1 156 ? -17.599 12.676 -22.031 1.00 74.50 156 HIS A C 1
ATOM 1101 O O . HIS A 1 156 ? -16.617 13.350 -21.730 1.00 74.50 156 HIS A O 1
ATOM 1107 N N . ALA A 1 157 ? -17.806 12.215 -23.261 1.00 62.28 157 ALA A N 1
ATOM 1108 C CA . ALA A 1 157 ? -16.957 12.644 -24.351 1.00 62.28 157 ALA A CA 1
ATOM 1109 C C . ALA A 1 157 ? -17.208 14.134 -24.601 1.00 62.28 157 ALA A C 1
ATOM 1111 O O . ALA A 1 157 ? -18.319 14.494 -24.989 1.00 62.28 157 ALA A O 1
ATOM 1112 N N . ALA A 1 158 ? -16.203 15.000 -24.456 1.00 60.41 158 ALA A N 1
ATOM 1113 C CA . ALA A 1 158 ? -16.318 16.346 -25.017 1.00 60.41 158 ALA A CA 1
ATOM 1114 C C . ALA A 1 158 ? -16.608 16.258 -26.534 1.00 60.41 158 ALA A C 1
ATOM 1116 O O . ALA A 1 158 ? -16.463 15.201 -27.150 1.00 60.41 158 ALA A O 1
ATOM 1117 N N . SER A 1 159 ? -17.028 17.354 -27.173 1.00 53.91 159 SER A N 1
ATOM 1118 C CA . SER A 1 159 ? -17.454 17.359 -28.594 1.00 53.91 159 SER A CA 1
ATOM 1119 C C . SER A 1 159 ? -16.433 16.786 -29.606 1.00 53.91 159 SER A C 1
ATOM 1121 O O . SER A 1 159 ? -16.785 16.438 -30.729 1.00 53.91 159 SER A O 1
ATOM 1123 N N . ASN A 1 160 ? -15.176 16.653 -29.195 1.00 53.34 160 ASN A N 1
ATOM 1124 C CA . ASN A 1 160 ? -14.023 16.086 -29.894 1.00 53.34 160 ASN A CA 1
ATOM 1125 C C . ASN A 1 160 ? -13.610 14.675 -29.408 1.00 53.34 160 ASN A C 1
ATOM 1127 O O . ASN A 1 160 ? -12.572 14.168 -29.833 1.00 53.34 160 ASN A O 1
ATOM 1131 N N . GLY A 1 161 ? -14.416 14.023 -28.565 1.00 55.03 161 GLY A N 1
ATOM 1132 C CA . GLY A 1 161 ? -14.219 12.649 -28.086 1.00 55.03 161 GLY A CA 1
ATOM 1133 C C . GLY A 1 161 ? -13.525 12.502 -26.723 1.00 55.03 161 GLY A C 1
ATOM 1134 O O . GLY A 1 161 ? -13.324 11.372 -26.285 1.00 55.03 161 GLY A O 1
ATOM 1135 N N . GLU A 1 162 ? -13.161 13.603 -26.059 1.00 58.91 162 GLU A N 1
ATOM 1136 C CA . GLU A 1 162 ? -12.272 13.630 -24.880 1.00 58.91 162 GLU A CA 1
ATOM 1137 C C . GLU A 1 162 ? -12.866 13.025 -23.626 1.00 58.91 162 GLU A C 1
ATOM 1139 O O . GLU A 1 162 ? -14.012 13.317 -23.305 1.00 58.91 162 GLU A O 1
ATOM 1144 N N . ARG A 1 163 ? -12.065 12.277 -22.859 1.00 67.19 163 ARG A N 1
ATOM 1145 C CA . ARG A 1 163 ? -12.497 11.740 -21.566 1.00 67.19 163 ARG A CA 1
ATOM 1146 C C . ARG A 1 163 ? -11.366 11.819 -20.548 1.00 67.19 163 ARG A C 1
ATOM 1148 O O . ARG A 1 163 ? -10.359 11.120 -20.678 1.00 67.19 163 ARG A O 1
ATOM 1155 N N . GLY A 1 164 ? -11.561 12.654 -19.529 1.00 72.38 164 GLY A N 1
ATOM 1156 C CA . GLY A 1 164 ? -10.657 12.790 -18.388 1.00 72.38 164 GLY A CA 1
ATOM 1157 C C . GLY A 1 164 ? -10.656 11.560 -17.464 1.00 72.38 164 GLY A C 1
ATOM 1158 O O . GLY A 1 164 ? -11.247 10.524 -17.789 1.00 72.38 164 GLY A O 1
ATOM 1159 N N . PRO A 1 165 ? -9.981 11.638 -16.306 1.00 84.12 165 PRO A N 1
ATOM 1160 C CA . PRO A 1 165 ? -10.005 10.571 -15.307 1.00 84.12 165 PRO A CA 1
ATOM 1161 C C . PRO A 1 165 ? -11.416 10.370 -14.724 1.00 84.12 165 PRO A C 1
ATOM 1163 O O . PRO A 1 165 ? -12.200 11.311 -14.636 1.00 84.12 165 PRO A O 1
ATOM 1166 N N . VAL A 1 166 ? -11.751 9.147 -14.307 1.00 89.88 166 VAL A N 1
ATOM 1167 C CA . VAL A 1 166 ? -13.009 8.846 -13.591 1.00 89.88 166 VAL A CA 1
ATOM 1168 C C . VAL A 1 166 ? -12.894 8.983 -12.075 1.00 89.88 166 VAL A C 1
ATOM 1170 O O . VAL A 1 166 ? -13.887 8.863 -11.354 1.00 89.88 166 VAL A O 1
ATOM 1173 N N . VAL A 1 167 ? -11.677 9.197 -11.585 1.00 92.31 167 VAL A N 1
ATOM 1174 C CA . VAL A 1 167 ? -11.388 9.626 -10.221 1.00 92.31 167 VAL A CA 1
ATOM 1175 C C . VAL A 1 167 ? -10.375 10.757 -10.304 1.00 92.31 167 VAL A C 1
ATOM 1177 O O . VAL A 1 167 ? -9.255 10.554 -10.768 1.00 92.31 167 VAL A O 1
ATOM 1180 N N . ASN A 1 168 ? -10.763 11.947 -9.866 1.00 89.94 168 ASN A N 1
ATOM 1181 C CA . ASN A 1 168 ? -9.924 13.137 -9.902 1.00 89.94 168 ASN A CA 1
ATOM 1182 C C . ASN A 1 168 ? -9.865 13.754 -8.509 1.00 89.94 168 ASN A C 1
ATOM 1184 O O . ASN A 1 168 ? -10.889 14.176 -7.973 1.00 89.94 168 ASN A O 1
ATOM 1188 N N . LEU A 1 169 ? -8.676 13.761 -7.915 1.00 91.88 169 LEU A N 1
ATOM 1189 C CA . LEU A 1 169 ? -8.466 14.140 -6.525 1.00 91.88 169 LEU A CA 1
ATOM 1190 C C . LEU A 1 169 ? -7.439 15.269 -6.444 1.00 91.88 169 LEU A C 1
ATOM 1192 O O . LEU A 1 169 ? -6.288 15.100 -6.843 1.00 91.88 169 LEU A O 1
ATOM 1196 N N . SER A 1 170 ? -7.838 16.406 -5.882 1.00 90.06 170 SER A N 1
ATOM 1197 C CA . SER A 1 170 ? -6.946 17.522 -5.570 1.00 90.06 170 SER A CA 1
ATOM 1198 C C . SER A 1 170 ? -6.901 17.747 -4.063 1.00 90.06 170 SER A C 1
ATOM 1200 O O . SER A 1 170 ? -7.926 18.065 -3.455 1.00 90.06 170 SER A O 1
ATOM 1202 N N . CYS A 1 171 ? -5.723 17.624 -3.455 1.00 89.25 171 CYS A N 1
ATOM 1203 C CA . CYS A 1 171 ? -5.558 17.728 -2.005 1.00 89.25 171 CYS A CA 1
ATOM 1204 C C . CYS A 1 171 ? -4.154 18.175 -1.585 1.00 89.25 171 CYS A C 1
ATOM 1206 O O . CYS A 1 171 ? -3.226 18.072 -2.373 1.00 89.25 171 CYS A O 1
ATOM 1208 N N . ASP A 1 172 ? -4.006 18.651 -0.347 1.00 87.88 172 ASP A N 1
ATOM 1209 C CA . ASP A 1 172 ? -2.706 19.020 0.235 1.00 87.88 172 ASP A CA 1
ATOM 1210 C C . ASP A 1 172 ? -2.152 17.884 1.106 1.00 87.88 172 ASP A C 1
ATOM 1212 O O . ASP A 1 172 ? -0.970 17.576 1.056 1.00 87.88 172 ASP A O 1
ATOM 1216 N N . ASN A 1 173 ? -3.002 17.220 1.893 1.00 88.50 173 ASN A N 1
ATOM 1217 C CA . ASN A 1 173 ? -2.657 15.994 2.610 1.00 88.50 173 ASN A CA 1
ATOM 1218 C C . ASN A 1 173 ? -3.549 14.852 2.125 1.00 88.50 173 ASN A C 1
ATOM 1220 O O . ASN A 1 173 ? -4.757 14.857 2.378 1.00 88.50 173 ASN A O 1
ATOM 1224 N N . CYS A 1 174 ? -2.958 13.898 1.416 1.00 90.12 174 CYS A N 1
ATOM 1225 C CA . CYS A 1 174 ? -3.694 12.889 0.666 1.00 90.12 174 CYS A CA 1
ATOM 1226 C C . CYS A 1 174 ? -3.308 11.479 1.116 1.00 90.12 174 CYS A C 1
ATOM 1228 O O . CYS A 1 174 ? -2.149 11.078 0.992 1.00 90.12 174 CYS A O 1
ATOM 1230 N N . THR A 1 175 ? -4.301 10.702 1.539 1.00 95.06 175 THR A N 1
ATOM 1231 C CA . THR A 1 175 ? -4.175 9.258 1.757 1.00 95.06 175 THR A CA 1
ATOM 1232 C C . THR A 1 175 ? -5.121 8.542 0.801 1.00 95.06 175 THR A C 1
ATOM 1234 O O . THR A 1 175 ? -6.340 8.670 0.924 1.00 95.06 175 THR A O 1
ATOM 1237 N N . VAL A 1 176 ? -4.565 7.832 -0.182 1.00 97.62 176 VAL A N 1
ATOM 1238 C CA . VAL A 1 176 ? -5.303 7.141 -1.246 1.00 97.62 176 VAL A CA 1
ATOM 1239 C C . VAL A 1 176 ? -4.922 5.666 -1.247 1.00 97.62 176 VAL A C 1
ATOM 1241 O O . VAL A 1 176 ? -3.891 5.289 -1.805 1.00 97.62 176 VAL A O 1
ATOM 1244 N N . GLU A 1 177 ? -5.741 4.833 -0.608 1.00 95.75 177 GLU A N 1
ATOM 1245 C CA . GLU A 1 177 ? -5.331 3.471 -0.239 1.00 95.75 177 GLU A CA 1
ATOM 1246 C C . GLU A 1 177 ? -6.376 2.406 -0.582 1.00 95.75 177 GLU A C 1
ATOM 1248 O O . GLU A 1 177 ? -7.568 2.601 -0.360 1.00 95.75 177 GLU A O 1
ATOM 1253 N N . ASP A 1 178 ? -5.939 1.259 -1.097 1.00 96.19 178 ASP A N 1
ATOM 1254 C CA . ASP A 1 178 ? -6.769 0.052 -1.250 1.00 96.19 178 ASP A CA 1
ATOM 1255 C C . ASP A 1 178 ? -8.060 0.244 -2.070 1.00 96.19 178 ASP A C 1
ATOM 1257 O O . ASP A 1 178 ? -9.089 -0.389 -1.823 1.00 96.19 178 ASP A O 1
ATOM 1261 N N . ASN A 1 179 ? -8.037 1.129 -3.071 1.00 97.75 179 ASN A N 1
ATOM 1262 C CA . ASN A 1 179 ? -9.187 1.353 -3.948 1.00 97.75 179 ASN A CA 1
ATOM 1263 C C . ASN A 1 179 ? -9.140 0.456 -5.191 1.00 97.75 179 ASN A C 1
ATOM 1265 O O . ASN A 1 179 ? -8.079 0.195 -5.758 1.00 97.75 179 ASN A O 1
ATOM 1269 N N . ILE A 1 180 ? -10.314 0.052 -5.679 1.00 97.94 180 ILE A N 1
ATOM 1270 C CA . ILE A 1 180 ? -10.489 -0.639 -6.960 1.00 97.94 180 ILE A CA 1
ATOM 1271 C C . ILE A 1 180 ? -11.096 0.337 -7.967 1.00 97.94 180 ILE A C 1
ATOM 1273 O O . ILE A 1 180 ? -12.238 0.762 -7.799 1.00 97.94 180 ILE A O 1
ATOM 1277 N N . ILE A 1 181 ? -10.372 0.647 -9.043 1.00 97.56 181 ILE A N 1
ATOM 1278 C CA . ILE A 1 181 ? -10.844 1.513 -10.136 1.00 97.56 181 ILE A CA 1
ATOM 1279 C C . ILE A 1 181 ? -10.795 0.720 -11.435 1.00 97.56 181 ILE A C 1
ATOM 1281 O O . ILE A 1 181 ? -9.718 0.495 -11.992 1.00 97.56 181 ILE A O 1
ATOM 1285 N N . ALA A 1 182 ? -11.951 0.255 -11.909 1.00 96.88 182 ALA A N 1
ATOM 1286 C CA . ALA A 1 182 ? -11.966 -0.713 -12.995 1.00 96.88 182 ALA A CA 1
ATOM 1287 C C . ALA A 1 182 ? -13.065 -0.550 -14.037 1.00 96.88 182 ALA A C 1
ATOM 1289 O O . ALA A 1 182 ? -14.206 -0.227 -13.712 1.00 96.88 182 ALA A O 1
ATOM 1290 N N . GLN A 1 183 ? -12.734 -0.895 -15.284 1.00 95.50 183 GLN A N 1
ATOM 1291 C CA . GLN A 1 183 ? -13.696 -0.983 -16.389 1.00 95.50 183 GLN A CA 1
ATOM 1292 C C . GLN A 1 183 ? -14.492 0.313 -16.600 1.00 95.50 183 GLN A C 1
ATOM 1294 O O . GLN A 1 183 ? -15.681 0.278 -16.913 1.00 95.50 183 GLN A O 1
ATOM 1299 N N . ASN A 1 184 ? -13.865 1.464 -16.369 1.00 93.38 184 ASN A N 1
ATOM 1300 C CA . ASN A 1 184 ? -14.510 2.754 -16.563 1.00 93.38 184 ASN A CA 1
ATOM 1301 C C . ASN A 1 184 ? -14.247 3.290 -17.978 1.00 93.38 184 ASN A C 1
ATOM 1303 O O . ASN A 1 184 ? -13.200 3.032 -18.577 1.00 93.38 184 ASN A O 1
ATOM 1307 N N . THR A 1 185 ? -15.191 4.070 -18.502 1.00 89.56 185 THR A N 1
ATOM 1308 C CA . THR A 1 185 ? -15.044 4.788 -19.773 1.00 89.56 185 THR A CA 1
ATOM 1309 C C . THR A 1 185 ? -14.537 6.202 -19.486 1.00 89.56 185 THR A C 1
ATOM 1311 O O . THR A 1 185 ? -15.306 7.154 -19.375 1.00 89.56 185 THR A O 1
ATOM 1314 N N . GLY A 1 186 ? -13.224 6.301 -19.315 1.00 83.94 186 GLY A N 1
ATOM 1315 C CA . GLY A 1 186 ? -12.419 7.468 -18.957 1.00 83.94 186 GLY A CA 1
ATOM 1316 C C . GLY A 1 186 ? -11.042 6.992 -18.472 1.00 83.94 186 GLY A C 1
ATOM 1317 O O . GLY A 1 186 ? -10.826 5.787 -18.309 1.00 83.94 186 GLY A O 1
ATOM 1318 N N . GLY A 1 187 ? -10.094 7.908 -18.246 1.00 83.31 187 GLY A N 1
ATOM 1319 C CA . GLY A 1 187 ? -8.839 7.559 -17.559 1.00 83.31 187 GLY A CA 1
ATOM 1320 C C . GLY A 1 187 ? -9.128 6.981 -16.167 1.00 83.31 187 GLY A C 1
ATOM 1321 O O . GLY A 1 187 ? -10.209 7.208 -15.636 1.00 83.31 187 GLY A O 1
ATOM 1322 N N . GLY A 1 188 ? -8.202 6.239 -15.561 1.00 91.56 188 GLY A N 1
ATOM 1323 C CA . GLY A 1 188 ? -8.417 5.626 -14.248 1.00 91.56 188 GLY A CA 1
ATOM 1324 C C . GLY A 1 188 ? -8.487 6.669 -13.132 1.00 91.56 188 GLY A C 1
ATOM 1325 O O . GLY A 1 188 ? -9.565 7.156 -12.791 1.00 91.56 188 GLY A O 1
ATOM 1326 N N . MET A 1 189 ? -7.339 7.015 -12.554 1.00 92.94 189 MET A N 1
ATOM 1327 C CA . MET A 1 189 ? -7.263 7.957 -11.437 1.00 92.94 189 MET A CA 1
ATOM 1328 C C . MET A 1 189 ? -6.176 9.003 -11.639 1.00 92.94 189 MET A C 1
ATOM 1330 O O . MET A 1 189 ? -5.066 8.686 -12.061 1.00 92.94 189 MET A O 1
ATOM 1334 N N . TYR A 1 190 ? -6.488 10.243 -11.276 1.00 91.00 190 TYR A N 1
ATOM 1335 C CA . TYR A 1 190 ? -5.541 11.341 -11.216 1.00 91.00 190 TYR A CA 1
ATOM 1336 C C . TYR A 1 190 ? -5.539 11.986 -9.829 1.00 91.00 190 TYR A C 1
ATOM 1338 O O . TYR A 1 190 ? -6.593 12.310 -9.282 1.00 91.00 190 TYR A O 1
ATOM 1346 N N . ILE A 1 191 ? -4.340 12.179 -9.280 1.00 92.06 191 ILE A N 1
ATOM 1347 C CA . ILE A 1 191 ? -4.105 12.777 -7.968 1.00 92.06 191 ILE A CA 1
ATOM 1348 C C . ILE A 1 191 ? -3.168 13.969 -8.124 1.00 92.06 191 ILE A C 1
ATOM 1350 O O . ILE A 1 191 ? -2.093 13.865 -8.727 1.00 92.06 191 ILE A O 1
ATOM 1354 N N . ARG A 1 192 ? -3.562 15.096 -7.536 1.00 89.38 192 ARG A N 1
ATOM 1355 C CA . ARG A 1 192 ? -2.811 16.346 -7.544 1.00 89.38 192 ARG A CA 1
ATOM 1356 C C . ARG A 1 192 ? -2.579 16.852 -6.125 1.00 89.38 192 ARG A C 1
ATOM 1358 O O . ARG A 1 192 ? -3.538 17.194 -5.440 1.00 89.38 192 ARG A O 1
ATOM 1365 N N . CYS A 1 193 ? -1.306 16.966 -5.751 1.00 88.19 193 CYS A N 1
ATOM 1366 C CA . CYS A 1 193 ? -0.847 17.504 -4.472 1.00 88.19 193 CYS A CA 1
ATOM 1367 C C . CYS A 1 193 ? 0.212 18.595 -4.693 1.00 88.19 193 CYS A C 1
ATOM 1369 O O . CYS A 1 193 ? 1.371 18.300 -4.974 1.00 88.19 193 CYS A O 1
ATOM 1371 N N . LEU A 1 194 ? -0.185 19.873 -4.680 1.00 79.56 194 LEU A N 1
ATOM 1372 C CA . LEU A 1 194 ? 0.712 20.994 -5.028 1.00 79.56 194 LEU A CA 1
ATOM 1373 C C . LEU A 1 194 ? 1.188 21.776 -3.792 1.00 79.56 194 LEU A C 1
ATOM 1375 O O . LEU A 1 194 ? 1.359 21.187 -2.730 1.00 79.56 194 LEU A O 1
ATOM 1379 N N . GLN A 1 195 ? 1.484 23.075 -3.953 1.00 67.44 195 GLN A N 1
ATOM 1380 C CA . GLN A 1 195 ? 2.056 23.971 -2.943 1.00 67.44 195 GLN A CA 1
ATOM 1381 C C . GLN A 1 195 ? 1.519 23.710 -1.532 1.00 67.44 195 GLN A C 1
ATOM 1383 O O . GLN A 1 195 ? 0.373 24.017 -1.223 1.00 67.44 195 GLN A O 1
ATOM 1388 N N . GLY A 1 196 ? 2.397 23.194 -0.669 1.00 60.12 196 GLY A N 1
ATOM 1389 C CA . GLY A 1 196 ? 2.089 22.882 0.724 1.00 60.12 196 GLY A CA 1
ATOM 1390 C C . GLY A 1 196 ? 1.967 21.394 1.039 1.00 60.12 196 GLY A C 1
ATOM 1391 O O . GLY A 1 196 ? 1.907 21.099 2.225 1.00 60.12 196 GLY A O 1
ATOM 1392 N N . CYS A 1 197 ? 1.990 20.498 0.038 1.00 73.94 197 CYS A N 1
ATOM 1393 C CA . CYS A 1 197 ? 1.799 19.048 0.177 1.00 73.94 197 CYS A CA 1
ATOM 1394 C C . CYS A 1 197 ? 2.734 18.414 1.228 1.00 73.94 197 CYS A C 1
ATOM 1396 O O . CYS A 1 197 ? 3.868 18.063 0.894 1.00 73.94 197 CYS A O 1
ATOM 1398 N N . PRO A 1 198 ? 2.315 18.254 2.500 1.00 79.31 198 PRO A N 1
ATOM 1399 C CA . PRO A 1 198 ? 3.198 17.758 3.545 1.00 79.31 198 PRO A CA 1
ATOM 1400 C C . PRO A 1 198 ? 3.239 16.227 3.555 1.00 79.31 198 PRO A C 1
ATOM 1402 O O . PRO A 1 198 ? 4.120 15.635 4.173 1.00 79.31 198 PRO A O 1
ATOM 1405 N N . SER A 1 199 ? 2.254 15.585 2.920 1.00 85.19 199 SER A N 1
ATOM 1406 C CA . SER A 1 199 ? 2.078 14.143 2.918 1.00 85.19 199 SER A CA 1
ATOM 1407 C C . SER A 1 199 ? 1.182 13.719 1.754 1.00 85.19 199 SER A C 1
ATOM 1409 O O . SER A 1 199 ? 0.028 14.134 1.642 1.00 85.19 199 SER A O 1
ATOM 1411 N N . LEU A 1 200 ? 1.724 12.850 0.906 1.00 92.94 200 LEU A N 1
ATOM 1412 C CA . LEU A 1 200 ? 0.997 12.133 -0.131 1.00 92.94 200 LEU A CA 1
ATOM 1413 C C . LEU A 1 200 ? 1.343 10.651 -0.014 1.00 92.94 200 LEU A C 1
ATOM 1415 O O . LEU A 1 200 ? 2.510 10.274 -0.135 1.00 92.94 200 LEU A O 1
ATOM 1419 N N . VAL A 1 201 ? 0.321 9.824 0.181 1.00 95.44 201 VAL A N 1
ATOM 1420 C CA . VAL A 1 201 ? 0.429 8.366 0.221 1.00 95.44 201 VAL A CA 1
ATOM 1421 C C . VAL A 1 201 ? -0.582 7.778 -0.756 1.00 95.44 201 VAL A C 1
ATOM 1423 O O . VAL A 1 201 ? -1.779 8.039 -0.650 1.00 95.44 201 VAL A O 1
ATOM 1426 N N . VAL A 1 202 ? -0.089 7.009 -1.724 1.00 97.50 202 VAL A N 1
ATOM 1427 C CA . VAL A 1 202 ? -0.886 6.322 -2.746 1.00 97.50 202 VAL A CA 1
ATOM 1428 C C . VAL A 1 202 ? -0.489 4.853 -2.753 1.00 97.50 202 VAL A C 1
ATOM 1430 O O . VAL A 1 202 ? 0.537 4.495 -3.342 1.00 97.50 202 VAL A O 1
ATOM 1433 N N . THR A 1 203 ? -1.255 4.000 -2.074 1.00 95.75 203 THR A N 1
ATOM 1434 C CA . THR A 1 203 ? -0.844 2.612 -1.822 1.00 95.75 203 THR A CA 1
ATOM 1435 C C . THR A 1 203 ? -1.932 1.572 -2.051 1.00 95.75 203 THR A C 1
ATOM 1437 O O . THR A 1 203 ? -3.116 1.856 -1.931 1.00 95.75 203 THR A O 1
ATOM 1440 N N . GLY A 1 204 ? -1.549 0.356 -2.450 1.00 92.94 204 GLY A N 1
ATOM 1441 C CA . GLY A 1 204 ? -2.476 -0.786 -2.529 1.00 92.94 204 GLY A CA 1
ATOM 1442 C C . GLY A 1 204 ? -3.622 -0.656 -3.546 1.00 92.94 204 GLY A C 1
ATOM 1443 O O . GLY A 1 204 ? -4.530 -1.486 -3.575 1.00 92.94 204 GLY A O 1
ATOM 1444 N N . ASN A 1 205 ? -3.625 0.369 -4.405 1.00 97.00 205 ASN A N 1
ATOM 1445 C CA . ASN A 1 205 ? -4.729 0.591 -5.336 1.00 97.00 205 ASN A CA 1
ATOM 1446 C C . ASN A 1 205 ? -4.643 -0.374 -6.525 1.00 97.00 205 ASN A C 1
ATOM 1448 O O . ASN A 1 205 ? -3.575 -0.576 -7.106 1.00 97.00 205 ASN A O 1
ATOM 1452 N N . ARG A 1 206 ? -5.788 -0.919 -6.949 1.00 97.75 206 ARG A N 1
ATOM 1453 C CA . ARG A 1 206 ? -5.905 -1.796 -8.119 1.00 97.75 206 ARG A CA 1
ATOM 1454 C C . ARG A 1 206 ? -6.699 -1.118 -9.230 1.00 97.75 206 ARG A C 1
ATOM 1456 O O . ARG A 1 206 ? -7.911 -0.931 -9.128 1.00 97.75 206 ARG A O 1
ATOM 1463 N N . ILE A 1 207 ? -6.014 -0.779 -10.315 1.00 98.06 207 ILE A N 1
ATOM 1464 C CA . ILE A 1 207 ? -6.519 0.079 -11.386 1.00 98.06 207 ILE A CA 1
ATOM 1465 C C . ILE A 1 207 ? -6.422 -0.662 -12.716 1.00 98.06 207 ILE A C 1
ATOM 1467 O O . ILE A 1 207 ? -5.319 -0.886 -13.221 1.00 98.06 207 ILE A O 1
ATOM 1471 N N . TRP A 1 208 ? -7.558 -1.069 -13.288 1.00 97.56 208 TRP A N 1
ATOM 1472 C CA . TRP A 1 208 ? -7.520 -1.944 -14.459 1.00 97.56 208 TRP A CA 1
ATOM 1473 C C . TRP A 1 208 ? -8.653 -1.803 -15.469 1.00 97.56 208 TRP A C 1
ATOM 1475 O O . TRP A 1 208 ? -9.796 -1.516 -15.128 1.00 97.56 208 TRP A O 1
ATOM 1485 N N . GLY A 1 209 ? -8.350 -2.063 -16.742 1.00 95.31 209 GLY A N 1
ATOM 1486 C CA . GLY A 1 209 ? -9.363 -2.102 -17.802 1.00 95.31 209 GLY A CA 1
ATOM 1487 C C . GLY A 1 209 ? -10.060 -0.764 -18.070 1.00 95.31 209 GLY A C 1
ATOM 1488 O O . GLY A 1 209 ? -11.146 -0.762 -18.644 1.00 95.31 209 GLY A O 1
ATOM 1489 N N . ASN A 1 210 ? -9.494 0.361 -17.625 1.00 93.50 210 ASN A N 1
ATOM 1490 C CA . ASN A 1 210 ? -10.066 1.686 -17.869 1.00 93.50 210 ASN A CA 1
ATOM 1491 C C . ASN A 1 210 ? -9.725 2.163 -19.287 1.00 93.50 210 ASN A C 1
ATOM 1493 O O . ASN A 1 210 ? -8.644 1.865 -19.796 1.00 93.50 210 ASN A O 1
ATOM 1497 N N . GLN A 1 211 ? -10.644 2.891 -19.921 1.00 90.44 211 GLN A N 1
ATOM 1498 C CA . GLN A 1 211 ? -10.526 3.356 -21.305 1.00 90.44 211 GLN A CA 1
ATOM 1499 C C . GLN A 1 211 ? -10.444 4.883 -21.360 1.00 90.44 211 GLN A C 1
ATOM 1501 O O . GLN A 1 211 ? -11.464 5.569 -21.405 1.00 90.44 211 GLN A O 1
ATOM 1506 N N . GLY A 1 212 ? -9.224 5.416 -21.350 1.00 81.75 212 GLY A N 1
ATOM 1507 C CA . GLY A 1 212 ? -8.964 6.854 -21.387 1.00 81.75 212 GLY A CA 1
ATOM 1508 C C . GLY A 1 212 ? -8.870 7.407 -22.806 1.00 81.75 212 GLY A C 1
ATOM 1509 O O . GLY A 1 212 ? -8.371 6.734 -23.709 1.00 81.75 212 GLY A O 1
ATOM 1510 N N . TYR A 1 213 ? -9.303 8.658 -22.988 1.00 76.00 213 TYR A N 1
ATOM 1511 C CA . TYR A 1 213 ? -9.099 9.400 -24.231 1.00 76.00 213 TYR A CA 1
ATOM 1512 C C . TYR A 1 213 ? -8.451 10.759 -23.937 1.00 76.00 213 TYR A C 1
ATOM 1514 O O . TYR A 1 213 ? -9.110 11.666 -23.428 1.00 76.00 213 TYR A O 1
ATOM 1522 N N . HIS A 1 214 ? -7.158 10.885 -24.247 1.00 68.25 214 HIS A N 1
ATOM 1523 C CA . HIS A 1 214 ? -6.337 12.064 -23.964 1.00 68.25 214 HIS A CA 1
ATOM 1524 C C . HIS A 1 214 ? -6.421 13.109 -25.087 1.00 68.25 214 HIS A C 1
ATOM 1526 O O . HIS A 1 214 ? -6.154 12.802 -26.253 1.00 68.25 214 HIS A O 1
ATOM 1532 N N . TYR A 1 215 ? -6.698 14.363 -24.729 1.00 60.84 215 TYR A N 1
ATOM 1533 C CA . TYR A 1 215 ? -6.628 15.530 -25.614 1.00 60.84 215 TYR A CA 1
ATOM 1534 C C . TYR A 1 215 ? -6.232 16.754 -24.779 1.00 60.84 215 TYR A C 1
ATOM 1536 O O . TYR A 1 215 ? -6.744 16.912 -23.674 1.00 60.84 215 TYR A O 1
ATOM 1544 N N . LEU A 1 216 ? -5.299 17.564 -25.297 1.00 55.84 216 LEU A N 1
ATOM 1545 C CA . LEU A 1 216 ? -4.808 18.852 -24.769 1.00 55.84 216 LEU A CA 1
ATOM 1546 C C . LEU A 1 216 ? -5.145 19.138 -23.290 1.00 55.84 216 LEU A C 1
ATOM 1548 O O . LEU A 1 216 ? -6.182 19.713 -22.965 1.00 55.84 216 LEU A O 1
ATOM 1552 N N . GLY A 1 217 ? -4.232 18.774 -22.387 1.00 56.88 217 GLY A N 1
ATOM 1553 C CA . GLY A 1 217 ? -4.317 19.117 -20.962 1.00 56.88 217 GLY A CA 1
ATOM 1554 C C . GLY A 1 217 ? -5.197 18.203 -20.096 1.00 56.88 217 GLY A C 1
ATOM 1555 O O . GLY A 1 217 ? -5.166 18.344 -18.869 1.00 56.88 217 GLY A O 1
ATOM 1556 N N . LEU A 1 218 ? -5.933 17.247 -20.680 1.00 54.59 218 LEU A N 1
ATOM 1557 C CA . LEU A 1 218 ? -6.752 16.277 -19.940 1.00 54.59 218 LEU A CA 1
ATOM 1558 C C . LEU A 1 218 ? -6.007 14.970 -19.651 1.00 54.59 218 LEU A C 1
ATOM 1560 O O . LEU A 1 218 ? -5.740 14.171 -20.534 1.00 54.59 218 LEU A O 1
ATOM 1564 N N . ARG A 1 219 ? -5.761 14.724 -18.364 1.00 68.69 219 ARG A N 1
ATOM 1565 C CA . ARG A 1 219 ? -4.814 13.761 -17.771 1.00 68.69 219 ARG A CA 1
ATOM 1566 C C . ARG A 1 219 ? -5.266 12.289 -17.814 1.00 68.69 219 ARG A C 1
ATOM 1568 O O . ARG A 1 219 ? -5.455 11.667 -16.769 1.00 68.69 219 ARG A O 1
ATOM 1575 N N . ALA A 1 220 ? -5.481 11.728 -19.001 1.00 72.25 220 ALA A N 1
ATOM 1576 C CA . ALA A 1 220 ? -5.873 10.325 -19.152 1.00 72.25 220 ALA A CA 1
ATOM 1577 C C . ALA A 1 220 ? -4.673 9.362 -19.003 1.00 72.25 220 ALA A C 1
ATOM 1579 O O . ALA A 1 220 ? -3.879 9.191 -19.924 1.00 72.25 220 ALA A O 1
ATOM 1580 N N . ALA A 1 221 ? -4.594 8.697 -17.850 1.00 85.81 221 ALA A N 1
ATOM 1581 C CA . ALA A 1 221 ? -3.665 7.608 -17.544 1.00 85.81 221 ALA A CA 1
ATOM 1582 C C . ALA A 1 221 ? -4.413 6.461 -16.847 1.00 85.81 221 ALA A C 1
ATOM 1584 O O . ALA A 1 221 ? -5.581 6.618 -16.477 1.00 85.81 221 ALA A O 1
ATOM 1585 N N . GLY A 1 222 ? -3.751 5.322 -16.626 1.00 92.19 222 GLY A N 1
ATOM 1586 C CA . GLY A 1 222 ? -4.226 4.353 -15.632 1.00 92.19 222 GLY A CA 1
ATOM 1587 C C . GLY A 1 222 ? -4.210 4.999 -14.244 1.00 92.19 222 GLY A C 1
ATOM 1588 O O . GLY A 1 222 ? -5.259 5.265 -13.659 1.00 92.19 222 GLY A O 1
ATOM 1589 N N . LEU A 1 223 ? -3.017 5.346 -13.769 1.00 94.62 223 LEU A N 1
ATOM 1590 C CA . LEU A 1 223 ? -2.792 6.175 -12.589 1.00 94.62 223 LEU A CA 1
ATOM 1591 C C . LEU A 1 223 ? -1.898 7.354 -12.954 1.00 94.62 223 LEU A C 1
ATOM 1593 O O . LEU A 1 223 ? -0.819 7.161 -13.502 1.00 94.62 223 LEU A O 1
ATOM 1597 N N . ALA A 1 224 ? -2.302 8.563 -12.592 1.00 92.44 224 ALA A N 1
ATOM 1598 C CA . ALA A 1 224 ? -1.469 9.748 -12.687 1.00 92.44 224 ALA A CA 1
ATOM 1599 C C . ALA A 1 224 ? -1.322 10.407 -11.310 1.00 92.44 224 ALA A C 1
ATOM 1601 O O . ALA A 1 224 ? -2.312 10.710 -10.647 1.00 92.44 224 ALA A O 1
ATOM 1602 N N . VAL A 1 225 ? -0.082 10.655 -10.889 1.00 93.25 225 VAL A N 1
ATOM 1603 C CA . VAL A 1 225 ? 0.249 11.275 -9.602 1.00 93.25 225 VAL A CA 1
ATOM 1604 C C . VAL A 1 225 ? 1.152 12.477 -9.834 1.00 93.25 225 VAL A C 1
ATOM 1606 O O . VAL A 1 225 ? 2.213 12.365 -10.448 1.00 93.25 225 VAL A O 1
ATOM 1609 N N . GLN A 1 226 ? 0.739 13.633 -9.327 1.00 90.12 226 GLN A N 1
ATOM 1610 C CA . GLN A 1 226 ? 1.538 14.850 -9.337 1.00 90.12 226 GLN A CA 1
ATOM 1611 C C . GLN A 1 226 ? 1.749 15.346 -7.908 1.00 90.12 226 GLN A C 1
ATOM 1613 O O . GLN A 1 226 ? 0.770 15.678 -7.238 1.00 90.12 226 GLN A O 1
ATOM 1618 N N . SER A 1 227 ? 3.012 15.452 -7.481 1.00 90.38 227 SER A N 1
ATOM 1619 C CA . SER A 1 227 ? 3.378 16.030 -6.186 1.00 90.38 227 SER A CA 1
ATOM 1620 C C . SER A 1 227 ? 4.581 16.960 -6.246 1.00 90.38 227 SER A C 1
ATOM 1622 O O . SER A 1 227 ? 5.659 16.562 -6.682 1.00 90.38 227 SER A O 1
ATOM 1624 N N . GLU A 1 228 ? 4.429 18.182 -5.742 1.00 83.12 228 GLU A N 1
ATOM 1625 C CA . GLU A 1 228 ? 5.546 19.128 -5.589 1.00 83.12 228 GLU A CA 1
ATOM 1626 C C . GLU A 1 228 ? 6.263 18.997 -4.229 1.00 83.12 228 GLU A C 1
ATOM 1628 O O . GLU A 1 228 ? 7.401 19.441 -4.101 1.00 83.12 228 GLU A O 1
ATOM 1633 N N . GLY A 1 229 ? 5.633 18.364 -3.227 1.00 82.25 229 GLY A N 1
ATOM 1634 C CA . GLY A 1 229 ? 6.121 18.292 -1.838 1.00 82.25 229 GLY A CA 1
ATOM 1635 C C . GLY A 1 229 ? 6.751 16.961 -1.412 1.00 82.25 229 GLY A C 1
ATOM 1636 O O . GLY A 1 229 ? 7.098 16.800 -0.245 1.00 82.25 229 GLY A O 1
ATOM 1637 N N . GLY A 1 230 ? 6.912 16.004 -2.332 1.00 86.44 230 GLY A N 1
ATOM 1638 C CA . GLY A 1 230 ? 7.254 14.621 -1.986 1.00 86.44 230 GLY A CA 1
ATOM 1639 C C . GLY A 1 230 ? 6.022 13.712 -1.978 1.00 86.44 230 GLY A C 1
ATOM 1640 O O . GLY A 1 230 ? 4.882 14.170 -2.053 1.00 86.44 230 GLY A O 1
ATOM 1641 N N . GLY A 1 231 ? 6.223 12.403 -1.886 1.00 91.19 231 GLY A N 1
ATOM 1642 C CA . GLY A 1 231 ? 5.116 11.459 -1.762 1.00 91.19 231 GLY A CA 1
ATOM 1643 C C . GLY A 1 231 ? 5.543 10.021 -1.987 1.00 91.19 231 GLY A C 1
ATOM 1644 O O . GLY A 1 231 ? 6.577 9.762 -2.604 1.00 91.19 231 GLY A O 1
ATOM 1645 N N . LEU A 1 232 ? 4.735 9.094 -1.484 1.00 94.31 232 LEU A N 1
ATOM 1646 C CA . LEU A 1 232 ? 4.922 7.662 -1.649 1.00 94.31 232 LEU A CA 1
ATOM 1647 C C . LEU A 1 232 ? 3.857 7.104 -2.595 1.00 94.31 232 LEU A C 1
ATOM 1649 O O . LEU A 1 232 ? 2.665 7.215 -2.319 1.00 94.31 232 LEU A O 1
ATOM 1653 N N . VAL A 1 233 ? 4.291 6.447 -3.669 1.00 96.94 233 VAL A N 1
ATOM 1654 C CA . VAL A 1 233 ? 3.435 5.667 -4.571 1.00 96.94 233 VAL A CA 1
ATOM 1655 C C . VAL A 1 233 ? 3.889 4.216 -4.489 1.00 96.94 233 VAL A C 1
ATOM 1657 O O . VAL A 1 233 ? 4.950 3.881 -5.018 1.00 96.94 233 VAL A O 1
ATOM 1660 N N . SER A 1 234 ? 3.150 3.357 -3.783 1.00 94.56 234 SER A N 1
ATOM 1661 C CA . SER A 1 234 ? 3.647 2.009 -3.492 1.00 94.56 234 SER A CA 1
ATOM 1662 C C . SER A 1 234 ? 2.628 0.883 -3.503 1.00 94.56 234 SER A C 1
ATOM 1664 O O . SER A 1 234 ? 1.550 1.023 -2.949 1.00 94.56 234 SER A O 1
ATOM 1666 N N . GLY A 1 235 ? 2.985 -0.283 -4.043 1.00 92.62 235 GLY A N 1
ATOM 1667 C CA . GLY A 1 235 ? 2.098 -1.454 -3.989 1.00 92.62 235 GLY A CA 1
ATOM 1668 C C . GLY A 1 235 ? 0.853 -1.333 -4.874 1.00 92.62 235 GLY A C 1
ATOM 1669 O O . GLY A 1 235 ? -0.135 -2.021 -4.634 1.00 92.62 235 GLY A O 1
ATOM 1670 N N . ASN A 1 236 ? 0.838 -0.420 -5.852 1.00 97.44 236 ASN A N 1
ATOM 1671 C CA . ASN A 1 236 ? -0.308 -0.258 -6.746 1.00 97.44 236 ASN A CA 1
ATOM 1672 C C . ASN A 1 236 ? -0.204 -1.231 -7.925 1.00 97.44 236 ASN A C 1
ATOM 1674 O O . ASN A 1 236 ? 0.871 -1.422 -8.494 1.00 97.44 236 ASN A O 1
ATOM 1678 N N . VAL A 1 237 ? -1.337 -1.796 -8.342 1.00 97.25 237 VAL A N 1
ATOM 1679 C CA . VAL A 1 237 ? -1.430 -2.667 -9.519 1.00 97.25 237 VAL A CA 1
ATOM 1680 C C . VAL A 1 237 ? -2.206 -1.957 -10.617 1.00 97.25 237 VAL A C 1
ATOM 1682 O O . VAL A 1 237 ? -3.412 -1.747 -10.501 1.00 97.25 237 VAL A O 1
ATOM 1685 N N . ILE A 1 238 ? -1.517 -1.610 -11.697 1.00 98.00 238 ILE A N 1
ATOM 1686 C CA . ILE A 1 238 ? -2.015 -0.805 -12.809 1.00 98.00 238 ILE A CA 1
ATOM 1687 C C . ILE A 1 238 ? -1.937 -1.652 -14.073 1.00 98.00 238 ILE A C 1
ATOM 1689 O O . ILE A 1 238 ? -0.875 -1.773 -14.689 1.00 98.00 238 ILE A O 1
ATOM 1693 N N . THR A 1 239 ? -3.054 -2.279 -14.445 1.00 96.44 239 THR A N 1
ATOM 1694 C CA . THR A 1 239 ? -3.030 -3.324 -15.473 1.00 96.44 239 THR A CA 1
ATOM 1695 C C . THR A 1 239 ? -4.119 -3.224 -16.530 1.00 96.44 239 THR A C 1
ATOM 1697 O O . THR A 1 239 ? -5.273 -2.937 -16.229 1.00 96.44 239 THR A O 1
ATOM 1700 N N . GLY A 1 240 ? -3.779 -3.474 -17.795 1.00 95.62 240 GLY A N 1
ATOM 1701 C CA . GLY A 1 240 ? -4.779 -3.570 -18.862 1.00 95.62 240 GLY A CA 1
ATOM 1702 C C . GLY A 1 240 ? -5.543 -2.273 -19.141 1.00 95.62 240 GLY A C 1
ATOM 1703 O O . GLY A 1 240 ? -6.667 -2.335 -19.633 1.00 95.62 240 GLY A O 1
ATOM 1704 N N . ASN A 1 241 ? -5.007 -1.105 -18.774 1.00 94.62 241 ASN A N 1
ATOM 1705 C CA . ASN A 1 241 ? -5.651 0.173 -19.078 1.00 94.62 241 ASN A CA 1
ATOM 1706 C C . ASN A 1 241 ? -5.353 0.565 -20.528 1.00 94.62 241 ASN A C 1
ATOM 1708 O O . ASN A 1 241 ? -4.214 0.463 -20.985 1.00 94.62 241 ASN A O 1
ATOM 1712 N N . ALA A 1 242 ? -6.376 1.023 -21.244 1.00 92.00 242 ALA A N 1
ATOM 1713 C CA . ALA A 1 242 ? -6.278 1.423 -22.636 1.00 92.00 242 ALA A CA 1
ATOM 1714 C C . ALA A 1 242 ? -6.365 2.942 -22.754 1.00 92.00 242 ALA A C 1
ATOM 1716 O O . ALA A 1 242 ? -7.415 3.534 -22.506 1.00 92.00 242 ALA A O 1
ATOM 1717 N N . ILE A 1 243 ? -5.264 3.573 -23.149 1.00 86.62 243 ILE A N 1
ATOM 1718 C CA . ILE A 1 243 ? -5.191 5.014 -23.359 1.00 86.62 243 ILE A CA 1
ATOM 1719 C C . ILE A 1 243 ? -5.137 5.281 -24.859 1.00 86.62 243 ILE A C 1
ATOM 1721 O O . ILE A 1 243 ? -4.222 4.853 -25.565 1.00 86.62 243 ILE A O 1
ATOM 1725 N N . THR A 1 244 ? -6.151 5.980 -25.356 1.00 83.75 244 THR A N 1
ATOM 1726 C CA . THR A 1 244 ? -6.163 6.514 -26.716 1.00 83.75 244 THR A CA 1
ATOM 1727 C C . THR A 1 244 ? -5.763 7.971 -26.655 1.00 83.75 244 THR A C 1
ATOM 1729 O O . THR A 1 244 ? -6.385 8.771 -25.965 1.00 83.75 244 THR A O 1
ATOM 1732 N N . CYS A 1 245 ? -4.719 8.323 -27.377 1.00 74.88 245 CYS A N 1
ATOM 1733 C CA . CYS A 1 245 ? -4.203 9.669 -27.417 1.00 74.88 245 CYS A CA 1
ATOM 1734 C C . CYS A 1 245 ? -4.639 10.384 -28.704 1.00 74.88 245 CYS A C 1
ATOM 1736 O O . CYS A 1 245 ? -4.688 9.780 -29.775 1.00 74.88 245 CYS A O 1
ATOM 1738 N N . TYR A 1 246 ? -4.994 11.663 -28.621 1.00 71.56 246 TYR A N 1
ATOM 1739 C CA . TYR A 1 246 ? -5.258 12.506 -29.793 1.00 71.56 246 TYR A CA 1
ATOM 1740 C C . TYR A 1 246 ? -4.189 13.595 -29.961 1.00 71.56 246 TYR A C 1
ATOM 1742 O O . TYR A 1 246 ? -3.724 13.817 -31.076 1.00 71.56 246 TYR A O 1
ATOM 1750 N N . TYR A 1 247 ? -3.781 14.215 -28.849 1.00 67.94 247 TYR A N 1
ATOM 1751 C CA . TYR A 1 247 ? -2.563 15.019 -28.696 1.00 67.94 247 TYR A CA 1
ATOM 1752 C C . TYR A 1 247 ? -1.824 14.493 -27.472 1.00 67.94 247 TYR A C 1
ATOM 1754 O O . TYR A 1 247 ? -2.423 14.440 -26.393 1.00 67.94 247 TYR A O 1
ATOM 1762 N N . CYS A 1 248 ? -0.587 14.033 -27.650 1.00 62.56 248 CYS A N 1
ATOM 1763 C CA . CYS A 1 248 ? 0.167 13.352 -26.598 1.00 62.56 248 CYS A CA 1
ATOM 1764 C C . CYS A 1 248 ? 1.119 14.320 -25.932 1.00 62.56 248 CYS A C 1
ATOM 1766 O O . CYS A 1 248 ? 2.304 14.313 -26.230 1.00 62.56 248 CYS A O 1
ATOM 1768 N N . ASP A 1 249 ? 0.562 15.123 -25.032 1.00 62.56 249 ASP A N 1
ATOM 1769 C CA . ASP A 1 249 ? 1.336 16.028 -24.196 1.00 62.56 249 ASP A CA 1
ATOM 1770 C C . ASP A 1 249 ? 1.378 15.439 -22.781 1.00 62.56 249 ASP A C 1
ATOM 1772 O O . ASP A 1 249 ? 0.337 15.187 -22.169 1.00 62.56 249 ASP A O 1
ATOM 1776 N N . ASP A 1 250 ? 2.589 15.204 -22.279 1.00 58.81 250 ASP A N 1
ATOM 1777 C CA . ASP A 1 250 ? 2.967 14.894 -20.894 1.00 58.81 250 ASP A CA 1
ATOM 1778 C C . ASP A 1 250 ? 2.319 13.718 -20.131 1.00 58.81 250 ASP A C 1
ATOM 1780 O O . ASP A 1 250 ? 2.879 13.360 -19.108 1.00 58.81 250 ASP A O 1
ATOM 1784 N N . LEU A 1 251 ? 1.177 13.127 -20.509 1.00 64.50 251 LEU A N 1
ATOM 1785 C CA . LEU A 1 251 ? 0.334 12.401 -19.528 1.00 64.50 251 LEU A CA 1
ATOM 1786 C C . LEU A 1 251 ? -0.163 11.005 -19.928 1.00 64.50 251 LEU A C 1
ATOM 1788 O O . LEU A 1 251 ? -0.754 10.315 -19.093 1.00 64.50 251 LEU A O 1
ATOM 1792 N N . ALA A 1 252 ? 0.060 10.562 -21.164 1.00 74.44 252 ALA A N 1
ATOM 1793 C CA . ALA A 1 252 ? -0.406 9.253 -21.615 1.00 74.44 252 ALA A CA 1
ATOM 1794 C C . ALA A 1 252 ? 0.544 8.138 -21.139 1.00 74.44 252 A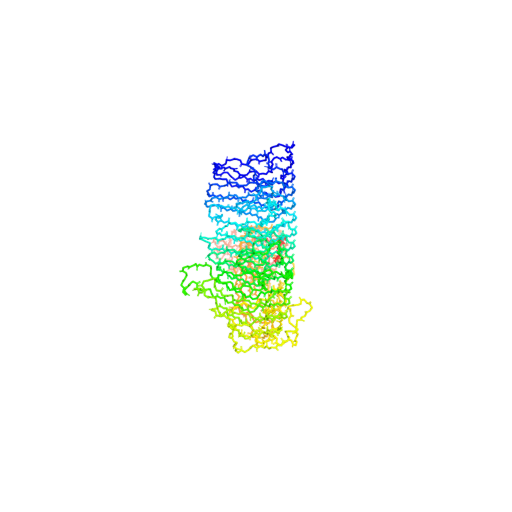LA A C 1
ATOM 1796 O O . ALA A 1 252 ? 1.644 8.002 -21.673 1.00 74.44 252 ALA A O 1
ATOM 1797 N N . ALA A 1 253 ? 0.114 7.362 -20.136 1.00 85.19 253 ALA A N 1
ATOM 1798 C CA . ALA A 1 253 ? 0.817 6.179 -19.632 1.00 85.19 253 ALA A CA 1
ATOM 1799 C C . ALA A 1 253 ? -0.098 5.245 -18.823 1.00 85.19 253 ALA A C 1
ATOM 1801 O O . ALA A 1 253 ? -1.186 5.632 -18.383 1.00 85.19 253 ALA A O 1
ATOM 1802 N N . GLY A 1 254 ? 0.370 4.018 -18.569 1.00 91.75 254 GLY A N 1
ATOM 1803 C CA . GLY A 1 254 ? -0.167 3.198 -17.484 1.00 91.75 254 GLY A CA 1
ATOM 1804 C C . GLY A 1 254 ? -0.019 3.934 -16.149 1.00 91.75 254 GLY A C 1
ATOM 1805 O O . GLY A 1 254 ? -1.017 4.242 -15.500 1.00 91.75 254 GLY A O 1
ATOM 1806 N N . LEU A 1 255 ? 1.217 4.289 -15.794 1.00 94.69 255 LEU A N 1
ATOM 1807 C CA . LEU A 1 255 ? 1.574 5.099 -14.632 1.00 94.69 255 LEU A CA 1
ATOM 1808 C C . LEU A 1 255 ? 2.254 6.400 -15.072 1.00 94.69 255 LEU A C 1
ATOM 1810 O O . LEU A 1 255 ? 3.308 6.380 -15.700 1.00 94.69 255 LEU A O 1
ATOM 1814 N N . HIS A 1 256 ? 1.682 7.534 -14.692 1.00 91.88 256 HIS A N 1
ATOM 1815 C CA . HIS A 1 256 ? 2.243 8.854 -14.936 1.00 91.88 256 HIS A CA 1
ATOM 1816 C C . HIS A 1 256 ? 2.642 9.528 -13.614 1.00 91.88 256 HIS A C 1
ATOM 1818 O O . HIS A 1 256 ? 1.850 9.602 -12.673 1.00 91.88 256 HIS A O 1
ATOM 1824 N N . LEU A 1 257 ? 3.863 10.052 -13.547 1.00 92.62 257 LEU A N 1
ATOM 1825 C CA . LEU A 1 257 ? 4.481 10.595 -12.340 1.00 92.62 257 LEU A CA 1
ATOM 1826 C C . LEU A 1 257 ? 5.061 11.978 -12.619 1.00 92.62 257 LEU A C 1
ATOM 1828 O O . LEU A 1 257 ? 5.858 12.149 -13.543 1.00 92.62 257 LEU A O 1
ATOM 1832 N N . LYS A 1 258 ? 4.717 12.960 -11.782 1.00 89.31 258 LYS A N 1
ATOM 1833 C CA . LYS A 1 258 ? 5.257 14.317 -11.889 1.00 89.31 258 LYS A CA 1
ATOM 1834 C C . LYS A 1 258 ? 5.674 14.892 -10.538 1.00 89.31 258 LYS A C 1
ATOM 1836 O O . LYS A 1 258 ? 4.884 14.895 -9.597 1.00 89.31 258 LYS A O 1
ATOM 1841 N N . GLY A 1 259 ? 6.880 15.454 -10.492 1.00 88.38 259 GLY A N 1
ATOM 1842 C CA . GLY A 1 259 ? 7.445 16.150 -9.336 1.00 88.38 259 GLY A CA 1
ATOM 1843 C C . GLY A 1 259 ? 8.383 15.278 -8.498 1.00 88.38 259 GLY A C 1
ATOM 1844 O O . GLY A 1 259 ? 9.228 14.591 -9.066 1.00 88.38 259 GLY A O 1
ATOM 1845 N N . SER A 1 260 ? 8.301 15.353 -7.168 1.00 88.75 260 SER A N 1
ATOM 1846 C CA . SER A 1 260 ? 9.194 14.618 -6.256 1.00 88.75 260 SER A CA 1
ATOM 1847 C C . SER A 1 260 ? 8.457 13.434 -5.639 1.00 88.75 260 SER A C 1
ATOM 1849 O O . SER A 1 260 ? 7.515 13.639 -4.874 1.00 88.75 260 SER A O 1
ATOM 1851 N N . LEU A 1 261 ? 8.827 12.200 -5.992 1.00 92.62 261 LEU A N 1
ATOM 1852 C CA . LEU A 1 261 ? 8.112 10.993 -5.552 1.00 92.62 261 LEU A CA 1
ATOM 1853 C C . LEU A 1 261 ? 9.074 9.832 -5.287 1.00 92.62 261 LEU A C 1
ATOM 1855 O O . LEU A 1 261 ? 10.040 9.617 -6.018 1.00 92.62 261 LEU A O 1
ATOM 1859 N N . THR A 1 262 ? 8.749 9.044 -4.266 1.00 93.94 262 THR A N 1
ATOM 1860 C CA . THR A 1 262 ? 9.279 7.692 -4.069 1.00 93.94 262 THR A CA 1
ATOM 1861 C C . THR A 1 262 ? 8.251 6.694 -4.577 1.00 93.94 262 THR A C 1
ATOM 1863 O O . THR A 1 262 ? 7.101 6.697 -4.136 1.00 93.94 262 THR A O 1
ATOM 1866 N N . VAL A 1 263 ? 8.658 5.848 -5.513 1.00 95.62 263 VAL A N 1
ATOM 1867 C CA . VAL A 1 263 ? 7.790 4.941 -6.257 1.00 95.62 263 VAL A CA 1
ATOM 1868 C C . VAL A 1 263 ? 8.334 3.533 -6.114 1.00 95.62 263 VAL A C 1
ATOM 1870 O O . VAL A 1 263 ? 9.417 3.244 -6.622 1.00 95.62 263 VAL A O 1
ATOM 1873 N N . ARG A 1 264 ? 7.604 2.663 -5.411 1.00 91.56 264 ARG A N 1
ATOM 1874 C CA . ARG A 1 264 ? 8.085 1.305 -5.138 1.00 91.56 264 ARG A CA 1
ATOM 1875 C C . ARG A 1 264 ? 7.040 0.209 -5.168 1.00 91.56 264 ARG A C 1
ATOM 1877 O O . ARG A 1 264 ? 5.887 0.465 -4.867 1.00 91.56 264 ARG A O 1
ATOM 1884 N N . LYS A 1 265 ? 7.415 -1.028 -5.488 1.00 90.94 265 LYS A N 1
ATOM 1885 C CA . LYS A 1 265 ? 6.504 -2.191 -5.426 1.00 90.94 265 LYS A CA 1
ATOM 1886 C C . LYS A 1 265 ? 5.251 -2.037 -6.300 1.00 90.94 265 LYS A C 1
ATOM 1888 O O . LYS A 1 265 ? 4.206 -2.593 -5.988 1.00 90.94 265 LYS A O 1
ATOM 1893 N N . ASN A 1 266 ? 5.296 -1.229 -7.360 1.00 96.06 266 ASN A N 1
ATOM 1894 C CA . ASN A 1 266 ? 4.153 -1.075 -8.260 1.00 96.06 266 ASN A CA 1
ATOM 1895 C C . ASN A 1 266 ? 4.252 -2.073 -9.417 1.00 96.06 266 ASN A C 1
ATOM 1897 O O . ASN A 1 266 ? 5.328 -2.280 -9.982 1.00 96.06 266 ASN A O 1
ATOM 1901 N N . VAL A 1 267 ? 3.109 -2.643 -9.800 1.00 96.56 267 VAL A N 1
ATOM 1902 C CA . VAL A 1 267 ? 2.963 -3.563 -10.933 1.00 96.56 267 VAL A CA 1
ATOM 1903 C C . VAL A 1 267 ? 2.268 -2.826 -12.074 1.00 96.56 267 VAL A C 1
ATOM 1905 O O . VAL A 1 267 ? 1.083 -2.515 -11.976 1.00 96.56 267 VAL A O 1
ATOM 1908 N N . ILE A 1 268 ? 2.987 -2.550 -13.161 1.00 97.62 268 ILE A N 1
ATOM 1909 C CA . ILE A 1 268 ? 2.501 -1.817 -14.335 1.00 97.62 268 ILE A CA 1
ATOM 1910 C C . ILE A 1 268 ? 2.551 -2.741 -15.551 1.00 97.62 268 ILE A C 1
ATOM 1912 O O . ILE A 1 268 ? 3.599 -2.874 -16.193 1.00 97.62 268 ILE A O 1
ATOM 1916 N N . THR A 1 269 ? 1.430 -3.399 -15.867 1.00 96.56 269 THR A N 1
ATOM 1917 C CA . THR A 1 269 ? 1.426 -4.458 -16.888 1.00 96.56 269 THR A CA 1
ATOM 1918 C C . THR A 1 269 ? 0.267 -4.442 -17.869 1.00 96.56 269 THR A C 1
ATOM 1920 O O . THR A 1 269 ? -0.861 -4.116 -17.519 1.00 96.56 269 THR A O 1
ATOM 1923 N N . GLY A 1 270 ? 0.501 -4.836 -19.122 1.00 95.25 270 GLY A N 1
ATOM 1924 C CA . GLY A 1 270 ? -0.585 -4.993 -20.099 1.00 95.25 270 GLY A CA 1
ATOM 1925 C C . GLY A 1 270 ? -1.297 -3.695 -20.493 1.00 95.25 270 GLY A C 1
ATOM 1926 O O . GLY A 1 270 ? -2.369 -3.757 -21.088 1.00 95.25 270 GLY A O 1
ATOM 1927 N N . ASN A 1 271 ? -0.767 -2.520 -20.139 1.00 95.06 271 ASN A N 1
ATOM 1928 C CA . ASN A 1 271 ? -1.379 -1.248 -20.520 1.00 95.06 271 ASN A CA 1
ATOM 1929 C C . ASN A 1 271 ? -1.114 -0.973 -22.002 1.00 95.06 271 ASN A C 1
ATOM 1931 O O . ASN A 1 271 ? -0.026 -1.254 -22.510 1.00 95.06 271 ASN A O 1
ATOM 1935 N N . THR A 1 272 ? -2.106 -0.422 -22.700 1.00 92.69 272 THR A N 1
ATOM 1936 C CA . THR A 1 272 ? -2.014 -0.153 -24.137 1.00 92.69 272 THR A CA 1
ATOM 1937 C C . THR A 1 272 ? -2.090 1.335 -24.427 1.00 92.69 272 THR A C 1
ATOM 1939 O O . THR A 1 272 ? -3.018 2.003 -23.966 1.00 92.69 272 THR A O 1
ATOM 1942 N N . LEU A 1 273 ? -1.179 1.827 -25.260 1.00 88.50 273 LEU A N 1
ATOM 1943 C CA . LEU A 1 273 ? -1.206 3.180 -25.803 1.00 88.50 273 LEU A CA 1
ATOM 1944 C C . LEU A 1 273 ? -1.520 3.127 -27.299 1.00 88.50 273 LEU A C 1
ATOM 1946 O O . LEU A 1 273 ? -0.854 2.429 -28.062 1.00 88.50 273 LEU A O 1
ATOM 1950 N N . SER A 1 274 ? -2.514 3.890 -27.735 1.00 86.69 274 SER A N 1
ATOM 1951 C CA . SER A 1 274 ? -2.846 4.061 -29.151 1.00 86.69 274 SER A CA 1
ATOM 1952 C C . SER A 1 274 ? -3.020 5.538 -29.490 1.00 86.69 274 SER A C 1
ATOM 1954 O O . SER A 1 274 ? -3.141 6.366 -28.590 1.00 86.69 274 SER A O 1
ATOM 1956 N N . THR A 1 275 ? -3.035 5.881 -30.781 1.00 76.69 275 THR A N 1
ATOM 1957 C CA . THR A 1 275 ? -3.340 7.242 -31.238 1.00 76.69 275 THR A CA 1
ATOM 1958 C C . THR A 1 275 ? -4.540 7.275 -32.177 1.00 76.69 275 THR A C 1
ATOM 1960 O O . THR A 1 275 ? -4.808 6.319 -32.904 1.00 76.69 275 THR A O 1
ATOM 1963 N N . SER A 1 276 ? -5.233 8.408 -32.184 1.00 64.75 276 SER A N 1
ATOM 1964 C CA . SER A 1 276 ? -6.344 8.738 -33.077 1.00 64.75 276 SER A CA 1
ATOM 1965 C C . SER A 1 276 ? -5.996 9.832 -34.108 1.00 64.75 276 SER A C 1
ATOM 1967 O O . SER A 1 276 ? -6.753 9.997 -35.068 1.00 64.75 276 SER A O 1
ATOM 1969 N N . ARG A 1 277 ? -4.846 10.534 -33.980 1.00 63.44 277 ARG A N 1
ATOM 1970 C CA . ARG A 1 277 ? -4.282 11.490 -34.969 1.00 63.44 277 ARG A CA 1
ATOM 1971 C C . ARG A 1 277 ? -2.746 11.637 -34.892 1.00 63.44 277 ARG A C 1
ATOM 1973 O O . ARG A 1 277 ? -2.090 11.133 -33.991 1.00 63.44 277 ARG A O 1
ATOM 1980 N N . GLY A 1 278 ? -2.169 12.275 -35.916 1.00 52.00 278 GLY A N 1
ATOM 1981 C CA . GLY A 1 278 ? -0.755 12.167 -36.301 1.00 52.00 278 GLY A CA 1
ATOM 1982 C C . GLY A 1 278 ? 0.269 13.135 -35.680 1.00 52.00 278 GLY A C 1
ATOM 1983 O O . GLY A 1 278 ? 1.366 13.196 -36.223 1.00 52.00 278 GLY A O 1
ATOM 1984 N N . TRP A 1 279 ? -0.074 13.970 -34.692 1.00 51.56 279 TRP A N 1
ATOM 1985 C CA . TRP A 1 279 ? 0.796 15.070 -34.223 1.00 51.56 279 TRP A CA 1
ATOM 1986 C C . TRP A 1 279 ? 1.013 14.983 -32.700 1.00 51.56 279 TRP A C 1
ATOM 1988 O O . TRP A 1 279 ? 0.035 14.910 -31.957 1.00 51.56 279 TRP A O 1
ATOM 1998 N N . SER A 1 280 ? 2.267 15.017 -32.242 1.00 54.66 280 SER A N 1
ATOM 1999 C CA . SER A 1 280 ? 2.646 15.270 -30.843 1.00 54.66 280 SER A CA 1
ATOM 2000 C C . SER A 1 280 ? 3.936 16.091 -30.799 1.00 54.66 280 SER A C 1
ATOM 2002 O O . SER A 1 280 ? 4.790 15.927 -31.673 1.00 54.66 280 SER A O 1
ATOM 2004 N N . ASP A 1 281 ? 4.056 16.957 -29.791 1.00 52.88 281 ASP A N 1
ATOM 2005 C CA . ASP A 1 281 ? 5.282 17.716 -29.506 1.00 52.88 281 ASP A CA 1
ATOM 2006 C C . ASP A 1 281 ? 6.104 17.078 -28.363 1.00 52.88 281 ASP A C 1
ATOM 2008 O O . ASP A 1 281 ? 7.256 17.461 -28.160 1.00 52.88 281 ASP A O 1
ATOM 2012 N N . ASP A 1 282 ? 5.555 16.066 -27.670 1.00 59.53 282 ASP A N 1
ATOM 2013 C CA . ASP A 1 282 ? 6.159 15.417 -26.500 1.00 59.53 282 ASP A CA 1
ATOM 2014 C C . ASP A 1 282 ? 6.272 13.879 -26.626 1.00 59.53 282 ASP A C 1
ATOM 2016 O O . ASP A 1 282 ? 5.613 13.225 -27.444 1.00 59.53 282 ASP A O 1
ATOM 2020 N N . ASP A 1 283 ? 7.138 13.316 -25.777 1.00 66.50 283 ASP A N 1
ATOM 2021 C CA . ASP A 1 283 ? 7.375 11.882 -25.582 1.00 66.50 283 ASP A CA 1
ATOM 2022 C C . ASP A 1 283 ? 6.230 11.223 -24.771 1.00 66.50 283 ASP A C 1
ATOM 2024 O O . ASP A 1 283 ? 5.738 11.803 -23.800 1.00 66.50 283 ASP A O 1
ATOM 2028 N N . ALA A 1 284 ? 5.826 9.992 -25.110 1.00 74.31 284 ALA A N 1
ATOM 2029 C CA . ALA A 1 284 ? 4.752 9.255 -24.428 1.00 74.31 284 ALA A CA 1
ATOM 2030 C C . ALA A 1 284 ? 5.200 7.847 -24.012 1.00 74.31 284 ALA A C 1
ATOM 2032 O O . ALA A 1 284 ? 5.978 7.207 -24.711 1.00 74.31 284 ALA A O 1
ATOM 2033 N N . ALA A 1 285 ? 4.651 7.314 -22.916 1.00 84.31 285 ALA A N 1
ATOM 2034 C CA . ALA A 1 285 ? 5.026 5.989 -22.426 1.00 84.31 285 ALA A CA 1
ATOM 2035 C C . ALA A 1 285 ? 3.850 5.014 -22.434 1.00 84.31 285 ALA A C 1
ATOM 2037 O O . ALA A 1 285 ? 2.708 5.364 -22.166 1.00 84.31 285 ALA A O 1
ATOM 2038 N N . THR A 1 286 ? 4.127 3.744 -22.691 1.00 85.19 286 THR A N 1
ATOM 2039 C CA . THR A 1 286 ? 3.127 2.673 -22.553 1.00 85.19 286 THR A CA 1
ATOM 2040 C C . THR A 1 286 ? 2.988 2.228 -21.100 1.00 85.19 286 THR A C 1
ATOM 2042 O O . THR A 1 286 ? 1.875 2.060 -20.603 1.00 85.19 286 THR A O 1
ATOM 2045 N N . GLY A 1 287 ? 4.120 2.071 -20.409 1.00 92.12 287 GLY A N 1
ATOM 2046 C CA . GLY A 1 287 ? 4.191 1.680 -19.007 1.00 92.12 287 GLY A CA 1
ATOM 2047 C C . GLY A 1 287 ? 4.244 2.894 -18.091 1.00 92.12 287 GLY A C 1
ATOM 2048 O O . GLY A 1 287 ? 3.234 3.260 -17.493 1.00 92.12 287 GLY A O 1
ATOM 2049 N N . VAL A 1 288 ? 5.422 3.509 -17.979 1.00 94.12 288 VAL A N 1
ATOM 2050 C CA . VAL A 1 288 ? 5.713 4.572 -17.011 1.00 94.12 288 VAL A CA 1
ATOM 2051 C C . VAL A 1 288 ? 6.205 5.829 -17.707 1.00 94.12 288 VAL A C 1
ATOM 2053 O O . VAL A 1 288 ? 7.216 5.796 -18.403 1.00 94.12 288 VAL A O 1
ATOM 2056 N N . TYR A 1 289 ? 5.544 6.950 -17.441 1.00 91.56 289 TYR A N 1
ATOM 2057 C CA . TYR A 1 289 ? 6.068 8.278 -17.732 1.00 91.56 289 TYR A CA 1
ATOM 2058 C C . TYR A 1 289 ? 6.433 8.972 -16.424 1.00 91.56 289 TYR A C 1
ATOM 2060 O O . TYR A 1 289 ? 5.600 9.079 -15.523 1.00 91.56 289 TYR A O 1
ATOM 2068 N N . ALA A 1 290 ? 7.663 9.461 -16.318 1.00 91.94 290 ALA A N 1
ATOM 2069 C CA . ALA A 1 290 ? 8.164 10.142 -15.137 1.00 91.94 290 ALA A CA 1
ATOM 2070 C C . ALA A 1 290 ? 8.806 11.479 -15.511 1.00 91.94 290 ALA A C 1
ATOM 2072 O O . ALA A 1 290 ? 9.671 11.532 -16.381 1.00 91.94 290 ALA A O 1
ATOM 2073 N N . ARG A 1 291 ? 8.411 12.552 -14.820 1.00 88.94 291 ARG A N 1
ATOM 2074 C CA . ARG A 1 291 ? 9.017 13.883 -14.943 1.00 88.94 291 ARG A CA 1
ATOM 2075 C C . ARG A 1 291 ? 9.256 14.500 -13.569 1.00 88.94 291 ARG A C 1
ATOM 2077 O O . ARG A 1 291 ? 8.316 14.959 -12.921 1.00 88.94 291 ARG A O 1
ATOM 2084 N N . GLY A 1 292 ? 10.511 14.564 -13.143 1.00 88.50 292 GLY A N 1
ATOM 2085 C CA . GLY A 1 292 ? 10.910 15.196 -11.885 1.00 88.50 292 GLY A CA 1
ATOM 2086 C C . GLY A 1 292 ? 11.977 14.399 -11.142 1.00 88.50 292 GLY A C 1
ATOM 2087 O O . GLY A 1 292 ? 12.672 13.577 -11.732 1.00 88.50 292 GLY A O 1
ATOM 2088 N N . ASN A 1 293 ? 12.097 14.629 -9.836 1.00 87.31 293 ASN A N 1
ATOM 2089 C CA . ASN A 1 293 ? 13.030 13.897 -8.982 1.00 87.31 293 ASN A CA 1
ATOM 2090 C C . ASN A 1 293 ? 12.347 12.633 -8.456 1.00 87.31 293 ASN A C 1
ATOM 2092 O O . ASN A 1 293 ? 11.643 12.662 -7.447 1.00 87.31 293 ASN A O 1
ATOM 2096 N N . ILE A 1 294 ? 12.533 11.527 -9.173 1.00 91.38 294 ILE A N 1
ATOM 2097 C CA . ILE A 1 294 ? 11.857 10.265 -8.880 1.00 91.38 294 ILE A CA 1
ATOM 2098 C C . ILE A 1 294 ? 12.869 9.231 -8.388 1.00 91.38 294 ILE A C 1
ATOM 2100 O O . ILE A 1 294 ? 13.880 8.954 -9.041 1.00 91.38 294 ILE A O 1
ATOM 2104 N N . VAL A 1 295 ? 12.554 8.638 -7.240 1.00 93.56 295 VAL A N 1
ATOM 2105 C CA . VAL A 1 295 ? 13.173 7.402 -6.757 1.00 93.56 295 VAL A CA 1
ATOM 2106 C C . VAL A 1 295 ? 12.254 6.259 -7.168 1.00 93.56 295 VAL A C 1
ATOM 2108 O O . VAL A 1 295 ? 11.117 6.203 -6.711 1.00 93.56 295 VAL A O 1
ATOM 2111 N N . PHE A 1 296 ? 12.710 5.398 -8.073 1.00 93.12 296 PHE A N 1
ATOM 2112 C CA . PHE A 1 296 ? 11.926 4.324 -8.678 1.00 93.12 296 PHE A CA 1
ATOM 2113 C C . PHE A 1 296 ? 12.583 2.980 -8.356 1.00 93.12 296 PHE A C 1
ATOM 2115 O O . PHE A 1 296 ? 13.612 2.630 -8.937 1.00 93.12 296 PHE A O 1
ATOM 2122 N N . GLU A 1 297 ? 12.031 2.259 -7.383 1.00 89.62 297 GLU A N 1
ATOM 2123 C CA . GLU A 1 297 ? 12.675 1.090 -6.771 1.00 89.62 297 GLU A CA 1
ATOM 2124 C C . GLU A 1 297 ? 11.716 -0.107 -6.663 1.00 89.62 297 GLU A C 1
ATOM 2126 O O . GLU A 1 297 ? 10.561 0.083 -6.318 1.00 89.62 297 GLU A O 1
ATOM 2131 N N . ASN A 1 298 ? 12.136 -1.342 -6.939 1.00 90.00 298 ASN A N 1
ATOM 2132 C CA . ASN A 1 298 ? 11.282 -2.538 -6.783 1.00 90.00 298 ASN A CA 1
ATOM 2133 C C . ASN A 1 298 ? 9.974 -2.473 -7.595 1.00 90.00 298 ASN A C 1
ATOM 2135 O O . ASN A 1 298 ? 8.925 -2.865 -7.097 1.00 90.00 298 ASN A O 1
ATOM 2139 N N . ASN A 1 299 ? 9.971 -1.950 -8.825 1.00 94.31 299 ASN A N 1
ATOM 2140 C CA . ASN A 1 299 ? 8.763 -1.921 -9.663 1.00 94.31 299 ASN A CA 1
ATOM 2141 C C . ASN A 1 299 ? 8.861 -2.885 -10.851 1.00 94.31 299 ASN A C 1
ATOM 2143 O O . ASN A 1 299 ? 9.922 -3.068 -11.458 1.00 94.31 299 ASN A O 1
ATOM 2147 N N . LEU A 1 300 ? 7.709 -3.433 -11.236 1.00 96.25 300 LEU A N 1
ATOM 2148 C CA . LEU A 1 300 ? 7.543 -4.252 -12.431 1.00 96.25 300 LEU A CA 1
ATOM 2149 C C . LEU A 1 300 ? 6.871 -3.433 -13.537 1.00 96.25 300 LEU A C 1
ATOM 2151 O O . LEU A 1 300 ? 5.743 -2.973 -13.376 1.00 96.25 300 LEU A O 1
ATOM 2155 N N . VAL A 1 301 ? 7.540 -3.295 -14.681 1.00 97.75 301 VAL A N 1
ATOM 2156 C CA . VAL A 1 301 ? 7.008 -2.662 -15.897 1.00 97.75 301 VAL A CA 1
ATOM 2157 C C . VAL A 1 301 ? 7.091 -3.662 -17.043 1.00 97.75 301 VAL A C 1
ATOM 2159 O O . VAL A 1 301 ? 8.124 -3.779 -17.710 1.00 97.75 301 VAL A O 1
ATOM 2162 N N . ALA A 1 302 ? 6.016 -4.414 -17.268 1.00 96.31 302 ALA A N 1
ATOM 2163 C CA . ALA A 1 302 ? 6.066 -5.530 -18.205 1.00 96.31 302 ALA A CA 1
ATOM 2164 C C . ALA A 1 302 ? 4.849 -5.667 -19.111 1.00 96.31 302 ALA A C 1
ATOM 2166 O O . ALA A 1 302 ? 3.733 -5.330 -18.737 1.00 96.31 302 ALA A O 1
ATOM 2167 N N . ASP A 1 303 ? 5.063 -6.199 -20.311 1.00 95.81 303 ASP A N 1
ATOM 2168 C CA . ASP A 1 303 ? 3.984 -6.567 -21.234 1.00 95.81 303 ASP A CA 1
ATOM 2169 C C . ASP A 1 303 ? 3.064 -5.385 -21.625 1.00 95.81 303 ASP A C 1
ATOM 2171 O O . ASP A 1 303 ? 1.918 -5.585 -22.023 1.00 95.81 303 ASP A O 1
ATOM 2175 N N . ASN A 1 304 ? 3.536 -4.136 -21.514 1.00 95.25 304 ASN A N 1
ATOM 2176 C CA . ASN A 1 304 ? 2.813 -2.957 -22.000 1.00 95.25 304 ASN A CA 1
ATOM 2177 C C . ASN A 1 304 ? 3.017 -2.806 -23.513 1.00 95.25 304 ASN A C 1
ATOM 2179 O O . ASN A 1 304 ? 4.044 -3.217 -24.058 1.00 95.25 304 ASN A O 1
ATOM 2183 N N . GLN A 1 305 ? 2.043 -2.224 -24.209 1.00 92.88 305 GLN A N 1
ATOM 2184 C CA . GLN A 1 305 ? 2.012 -2.238 -25.669 1.00 92.88 305 GLN A CA 1
ATOM 2185 C C . GLN A 1 305 ? 1.687 -0.872 -26.268 1.00 92.88 305 GLN A C 1
ATOM 2187 O O . GLN A 1 305 ? 0.646 -0.282 -25.986 1.00 92.88 305 GLN A O 1
ATOM 2192 N N . ALA A 1 306 ? 2.534 -0.415 -27.188 1.00 88.81 306 ALA A N 1
ATOM 2193 C CA . ALA A 1 306 ? 2.207 0.694 -28.073 1.00 88.81 306 ALA A CA 1
ATOM 2194 C C . ALA A 1 306 ? 1.572 0.162 -29.366 1.00 88.81 306 ALA A C 1
ATOM 2196 O O . ALA A 1 306 ? 1.962 -0.891 -29.893 1.00 88.81 306 ALA A O 1
ATOM 2197 N N . ALA A 1 307 ? 0.610 0.901 -29.915 1.00 86.12 307 ALA A N 1
ATOM 2198 C CA . ALA A 1 307 ? 0.108 0.650 -31.258 1.00 86.12 307 ALA A CA 1
ATOM 2199 C C . ALA A 1 307 ? 1.253 0.725 -32.286 1.00 86.12 307 ALA A C 1
ATOM 2201 O O . ALA A 1 307 ? 2.217 1.471 -32.132 1.00 86.12 307 ALA A O 1
ATOM 2202 N N . SER A 1 308 ? 1.167 -0.062 -33.356 1.00 80.69 308 SER A N 1
ATOM 2203 C CA . SER A 1 308 ? 2.162 -0.016 -34.430 1.00 80.69 308 SER A CA 1
ATOM 2204 C C . SER A 1 308 ? 2.027 1.265 -35.255 1.00 80.69 308 SER A C 1
ATOM 2206 O O . SER A 1 308 ? 0.909 1.642 -35.605 1.00 80.69 308 SER A O 1
ATOM 2208 N N . GLY A 1 309 ? 3.151 1.863 -35.661 1.00 71.12 309 GLY A N 1
ATOM 2209 C CA . GLY A 1 309 ? 3.153 3.000 -36.590 1.00 71.12 309 GLY A CA 1
ATOM 2210 C C . GLY A 1 309 ? 2.717 4.324 -35.963 1.00 71.12 309 GLY A C 1
ATOM 2211 O O . GLY A 1 309 ? 2.182 5.179 -36.668 1.00 71.12 309 GLY A O 1
ATOM 2212 N N . LEU A 1 310 ? 2.922 4.488 -34.651 1.00 73.81 310 LEU A N 1
ATOM 2213 C CA . LEU A 1 310 ? 2.734 5.776 -33.992 1.00 73.81 310 LEU A CA 1
ATOM 2214 C C . LEU A 1 310 ? 3.675 6.833 -34.604 1.00 73.81 310 LEU A C 1
ATOM 2216 O O . LEU A 1 310 ? 4.805 6.509 -34.973 1.00 73.81 310 LEU A O 1
ATOM 2220 N N . PRO A 1 311 ? 3.218 8.089 -34.736 1.00 67.75 311 PRO A N 1
ATOM 2221 C CA . PRO A 1 311 ? 3.983 9.168 -35.365 1.00 67.75 311 PRO A CA 1
ATOM 2222 C C . PRO A 1 311 ? 5.087 9.742 -34.456 1.00 67.75 311 PRO A C 1
ATOM 2224 O O . PRO A 1 311 ? 5.804 10.645 -34.876 1.00 67.75 311 PRO A O 1
ATOM 2227 N N . PHE A 1 312 ? 5.224 9.224 -33.234 1.00 69.56 312 PHE A N 1
ATOM 2228 C CA . PHE A 1 312 ? 6.167 9.650 -32.202 1.00 69.56 312 PHE A CA 1
ATOM 2229 C C . PHE A 1 312 ? 6.819 8.429 -31.534 1.00 69.56 312 PHE A C 1
ATOM 2231 O O . PHE A 1 312 ? 6.247 7.332 -31.581 1.00 69.56 312 PHE A O 1
ATOM 2238 N N . PRO A 1 313 ? 8.013 8.584 -30.934 1.00 67.69 313 PRO A N 1
ATOM 2239 C CA . PRO A 1 313 ? 8.625 7.524 -30.145 1.00 67.69 313 PRO A CA 1
ATOM 2240 C C . PRO A 1 313 ? 7.765 7.206 -28.915 1.00 67.69 313 PRO A C 1
ATOM 2242 O O . PRO A 1 313 ? 7.172 8.094 -28.307 1.00 67.69 313 PRO A O 1
ATOM 2245 N N . THR A 1 314 ? 7.685 5.923 -28.574 1.00 76.75 314 THR A N 1
ATOM 2246 C CA . THR A 1 314 ? 7.024 5.452 -27.353 1.00 76.75 314 THR A CA 1
ATOM 2247 C C . THR A 1 314 ? 7.930 4.519 -26.607 1.00 76.75 314 THR A C 1
ATOM 2249 O O . THR A 1 314 ? 8.529 3.665 -27.247 1.00 76.75 314 THR A O 1
ATOM 2252 N N . GLU A 1 315 ? 7.962 4.600 -25.284 1.00 86.31 315 GLU A N 1
ATOM 2253 C CA . GLU A 1 315 ? 8.841 3.781 -24.449 1.00 86.31 315 GLU A CA 1
ATOM 2254 C C . GLU A 1 315 ? 8.067 3.014 -23.375 1.00 86.31 315 GLU A C 1
ATOM 2256 O O . GLU A 1 315 ? 6.900 3.291 -23.077 1.00 86.31 315 GLU A O 1
ATOM 2261 N N . ALA A 1 316 ? 8.688 1.976 -22.818 1.00 91.44 316 ALA A N 1
ATOM 2262 C CA . ALA A 1 316 ? 8.125 1.267 -21.680 1.00 91.44 316 ALA A CA 1
ATOM 2263 C C . ALA A 1 316 ? 8.280 2.115 -20.420 1.00 91.44 316 ALA A C 1
ATOM 2265 O O . ALA A 1 316 ? 7.325 2.265 -19.660 1.00 91.44 316 ALA A O 1
ATOM 2266 N N . VAL A 1 317 ? 9.462 2.710 -20.245 1.00 95.00 317 VAL A N 1
ATOM 2267 C CA . VAL A 1 317 ? 9.769 3.679 -19.196 1.00 95.00 317 VAL A CA 1
ATOM 2268 C C . VAL A 1 317 ? 10.416 4.914 -19.810 1.00 95.00 317 VAL A C 1
ATOM 2270 O O . VAL A 1 317 ? 11.497 4.844 -20.398 1.00 95.00 317 VAL A O 1
ATOM 2273 N N . MET A 1 318 ? 9.767 6.052 -19.607 1.00 91.50 318 MET A N 1
ATOM 2274 C CA . MET A 1 318 ? 10.203 7.358 -20.069 1.00 91.50 318 MET A CA 1
ATOM 2275 C C . MET A 1 318 ? 10.615 8.227 -18.877 1.00 91.50 318 MET A C 1
ATOM 2277 O O . MET A 1 318 ? 9.780 8.579 -18.042 1.00 91.50 318 MET A O 1
ATOM 2281 N N . LEU A 1 319 ? 11.902 8.573 -18.794 1.00 92.50 319 LEU A N 1
ATOM 2282 C CA . LEU A 1 319 ? 12.482 9.412 -17.741 1.00 92.50 319 LEU A CA 1
ATOM 2283 C C . LEU A 1 319 ? 12.717 10.824 -18.292 1.00 92.50 319 LEU A C 1
ATOM 2285 O O . LEU A 1 319 ? 13.820 11.173 -18.711 1.00 92.50 319 LEU A O 1
ATOM 2289 N N . ALA A 1 320 ? 11.649 11.615 -18.356 1.00 88.25 320 ALA A N 1
ATOM 2290 C CA . ALA A 1 320 ? 11.602 12.880 -19.076 1.00 88.25 320 ALA A CA 1
ATOM 2291 C C . ALA A 1 320 ? 12.492 13.975 -18.465 1.00 88.25 320 ALA A C 1
ATOM 2293 O O . ALA A 1 320 ? 12.818 13.987 -17.277 1.00 88.25 320 ALA A O 1
ATOM 2294 N N . THR A 1 321 ? 12.865 14.948 -19.287 1.00 86.62 321 THR A N 1
ATOM 2295 C CA . THR A 1 321 ? 13.600 16.148 -18.869 1.00 86.62 321 THR A CA 1
ATOM 2296 C C . THR A 1 321 ? 12.659 17.257 -18.397 1.00 86.62 321 THR A C 1
ATOM 2298 O O . THR A 1 321 ? 11.445 17.199 -18.601 1.00 86.62 321 THR A O 1
ATOM 2301 N N . SER A 1 322 ? 13.225 18.306 -17.798 1.00 79.00 322 SER A N 1
ATOM 2302 C CA . SER A 1 322 ? 12.488 19.542 -17.516 1.00 79.00 322 SER A CA 1
ATOM 2303 C C . SER A 1 322 ? 12.027 20.206 -18.817 1.00 79.00 322 SER A C 1
ATOM 2305 O O . SER A 1 322 ? 12.769 20.251 -19.799 1.00 79.00 322 SER A O 1
ATOM 2307 N N . ASN A 1 323 ? 10.804 20.741 -18.815 1.00 73.00 323 ASN A N 1
ATOM 2308 C CA . ASN A 1 323 ? 10.266 21.565 -19.900 1.00 73.00 323 ASN A CA 1
ATOM 2309 C C . ASN A 1 323 ? 10.453 23.073 -19.641 1.00 73.00 323 ASN A C 1
ATOM 2311 O O . ASN A 1 323 ? 9.928 23.899 -20.388 1.00 73.00 323 ASN A O 1
ATOM 2315 N N . ASN A 1 324 ? 11.184 23.447 -18.584 1.00 68.31 324 ASN A N 1
ATOM 2316 C CA . ASN A 1 324 ? 11.443 24.842 -18.257 1.00 68.31 324 ASN A CA 1
ATOM 2317 C C . ASN A 1 324 ? 12.372 25.479 -19.309 1.00 68.31 324 ASN A C 1
ATOM 2319 O O . ASN A 1 324 ? 13.500 25.041 -19.536 1.00 68.31 324 ASN A O 1
ATOM 2323 N N . THR A 1 325 ? 11.893 26.539 -19.960 1.00 65.44 325 THR A N 1
ATOM 2324 C CA . THR A 1 325 ? 12.607 27.209 -21.052 1.00 65.44 325 THR A CA 1
ATOM 2325 C C . THR A 1 325 ? 13.781 28.079 -20.601 1.00 65.44 325 THR A C 1
ATOM 2327 O O . THR A 1 325 ? 14.622 28.419 -21.429 1.00 65.44 325 THR A O 1
ATOM 2330 N N . SER A 1 326 ? 13.854 28.437 -19.314 1.00 67.06 326 SER A N 1
ATOM 2331 C CA . SER A 1 326 ? 14.881 29.319 -18.731 1.00 67.06 326 SER A CA 1
ATOM 2332 C C . SER A 1 326 ? 15.797 28.611 -17.729 1.00 67.06 326 SER A C 1
ATOM 2334 O O . SER A 1 326 ? 16.343 29.257 -16.838 1.00 67.06 326 SER A O 1
ATOM 2336 N N . CYS A 1 327 ? 15.875 27.290 -17.813 1.00 65.19 327 CYS A N 1
ATOM 2337 C CA . CYS A 1 327 ? 16.418 26.464 -16.751 1.00 65.19 327 CYS A CA 1
ATOM 2338 C C . CYS A 1 327 ? 17.956 26.476 -16.680 1.00 65.19 327 CYS A C 1
ATOM 2340 O O . CYS A 1 327 ? 18.626 26.677 -17.699 1.00 65.19 327 CYS A O 1
ATOM 2342 N N . ASP A 1 328 ? 18.505 26.272 -15.478 1.00 62.62 328 ASP A N 1
ATOM 2343 C CA . ASP A 1 328 ? 19.945 26.101 -15.244 1.00 62.62 328 ASP A CA 1
ATOM 2344 C C . ASP A 1 328 ? 20.296 24.649 -14.851 1.00 62.62 328 ASP A C 1
ATOM 2346 O O . ASP A 1 328 ? 19.428 23.787 -14.721 1.00 62.62 328 ASP A O 1
ATOM 2350 N N . ALA A 1 329 ? 21.585 24.341 -14.666 1.00 59.47 329 ALA A N 1
ATOM 2351 C CA . ALA A 1 329 ? 22.024 22.983 -14.325 1.00 59.47 329 ALA A CA 1
ATOM 2352 C C . ALA A 1 329 ? 21.455 22.449 -12.989 1.00 59.47 329 ALA A C 1
ATOM 2354 O O . ALA A 1 329 ? 21.497 21.241 -12.765 1.00 59.47 329 ALA A O 1
ATOM 2355 N N . SER A 1 330 ? 20.935 23.312 -12.105 1.00 61.56 330 SER A N 1
ATOM 2356 C CA . SER A 1 330 ? 20.280 22.921 -10.850 1.00 61.56 330 SER A CA 1
ATOM 2357 C C . SER A 1 330 ? 18.821 22.479 -11.031 1.00 61.56 330 SER A C 1
ATOM 2359 O O . SER A 1 330 ? 18.287 21.794 -10.160 1.00 61.56 330 SER A O 1
ATOM 2361 N N . ASP A 1 331 ? 18.216 22.770 -12.188 1.00 68.38 331 ASP A N 1
ATOM 2362 C CA . ASP A 1 331 ? 16.887 22.290 -12.596 1.00 68.38 331 ASP A CA 1
ATOM 2363 C C . ASP A 1 331 ? 16.932 20.913 -13.300 1.00 68.38 331 ASP A C 1
ATOM 2365 O O . ASP A 1 331 ? 15.896 20.379 -13.714 1.00 68.38 331 ASP A O 1
ATOM 2369 N N . ALA A 1 332 ? 18.128 20.338 -13.475 1.00 80.38 332 ALA A N 1
ATOM 2370 C CA . ALA A 1 332 ? 18.330 19.030 -14.088 1.00 80.38 332 ALA A CA 1
ATOM 2371 C C . ALA A 1 332 ? 17.793 17.903 -13.191 1.00 80.38 332 ALA A C 1
ATOM 2373 O O . ALA A 1 332 ? 18.105 17.821 -12.001 1.00 80.38 332 ALA A O 1
ATOM 2374 N N . TYR A 1 333 ? 17.018 16.989 -13.774 1.00 88.25 333 TYR A N 1
ATOM 2375 C CA . TYR A 1 333 ? 16.452 15.871 -13.023 1.00 88.25 333 TYR A CA 1
ATOM 2376 C C . TYR A 1 333 ? 17.437 14.719 -12.881 1.00 88.25 333 TYR A C 1
ATOM 2378 O O . TYR A 1 333 ? 18.117 14.321 -13.833 1.00 88.25 333 TYR A O 1
ATOM 2386 N N . THR A 1 334 ? 17.459 14.152 -11.678 1.00 89.69 334 THR A N 1
ATOM 2387 C CA . THR A 1 334 ? 18.186 12.922 -11.380 1.00 89.69 334 THR A CA 1
ATOM 2388 C C . THR A 1 334 ? 17.203 11.818 -11.023 1.00 89.69 334 THR A C 1
ATOM 2390 O O . THR A 1 334 ? 16.415 11.951 -10.088 1.00 89.69 334 THR A O 1
ATOM 2393 N N . TYR A 1 335 ? 17.294 10.710 -11.749 1.00 94.19 335 TYR A N 1
ATOM 2394 C CA . TYR A 1 335 ? 16.502 9.511 -11.528 1.00 94.19 335 TYR A CA 1
ATOM 2395 C C . TYR A 1 335 ? 17.349 8.456 -10.826 1.00 94.19 335 TYR A C 1
ATOM 2397 O O . TYR A 1 335 ? 18.425 8.087 -11.306 1.00 94.19 335 TYR A O 1
ATOM 2405 N N . ARG A 1 336 ? 16.847 7.946 -9.702 1.00 93.06 336 ARG A N 1
ATOM 2406 C CA . ARG A 1 336 ? 17.370 6.730 -9.071 1.00 93.06 336 ARG A CA 1
ATOM 2407 C C . ARG A 1 336 ? 16.476 5.571 -9.472 1.00 93.06 336 ARG A C 1
ATOM 2409 O O . ARG A 1 336 ? 15.289 5.599 -9.168 1.00 93.06 336 ARG A O 1
ATOM 2416 N N . PHE A 1 337 ? 17.040 4.591 -10.160 1.00 92.62 337 PHE A N 1
ATOM 2417 C CA . PHE A 1 337 ? 16.305 3.480 -10.746 1.00 92.62 337 PHE A CA 1
ATOM 2418 C C . PHE A 1 337 ? 16.953 2.166 -10.300 1.00 92.62 337 PHE A C 1
ATOM 2420 O O . PHE A 1 337 ? 17.920 1.707 -10.906 1.00 92.62 337 PHE A O 1
ATOM 2427 N N . ALA A 1 338 ? 16.468 1.581 -9.207 1.00 91.56 338 ALA A N 1
ATOM 2428 C CA . ALA A 1 338 ? 17.084 0.396 -8.609 1.00 91.56 338 ALA A CA 1
ATOM 2429 C C . ALA A 1 338 ? 16.112 -0.781 -8.526 1.00 91.56 338 ALA A C 1
ATOM 2431 O O . ALA A 1 338 ? 14.926 -0.558 -8.334 1.00 91.56 338 ALA A O 1
ATOM 2432 N N . HIS A 1 339 ? 16.583 -2.025 -8.647 1.00 89.81 339 HIS A N 1
ATOM 2433 C CA . HIS A 1 339 ? 15.741 -3.200 -8.359 1.00 89.81 339 HIS A CA 1
ATOM 2434 C C . HIS A 1 339 ? 14.440 -3.252 -9.179 1.00 89.81 339 HIS A C 1
ATOM 2436 O O . HIS A 1 339 ? 13.383 -3.653 -8.715 1.00 89.81 339 HIS A O 1
ATOM 2442 N N . ASN A 1 340 ? 14.466 -2.779 -10.425 1.00 93.81 340 ASN A N 1
ATOM 2443 C CA . ASN A 1 340 ? 13.276 -2.814 -11.272 1.00 93.81 340 ASN A CA 1
ATOM 2444 C C . ASN A 1 340 ? 13.370 -3.958 -12.276 1.00 93.81 340 ASN A C 1
ATOM 2446 O O . ASN A 1 340 ? 14.455 -4.346 -12.711 1.00 93.81 340 ASN A O 1
ATOM 2450 N N . THR A 1 341 ? 12.215 -4.443 -12.719 1.00 96.25 341 THR A N 1
ATOM 2451 C CA . THR A 1 341 ? 12.120 -5.339 -13.874 1.00 96.25 341 THR A CA 1
ATOM 2452 C C . THR A 1 341 ? 11.324 -4.661 -14.975 1.00 96.25 341 THR A C 1
ATOM 2454 O O . THR A 1 341 ? 10.130 -4.418 -14.834 1.00 96.25 341 THR A O 1
ATOM 2457 N N . VAL A 1 342 ? 11.991 -4.364 -16.089 1.00 97.81 342 VAL A N 1
ATOM 2458 C CA . VAL A 1 342 ? 11.388 -3.824 -17.310 1.00 97.81 342 VAL A CA 1
ATOM 2459 C C . VAL A 1 342 ? 11.454 -4.913 -18.374 1.00 97.81 342 VAL A C 1
ATOM 2461 O O . VAL A 1 342 ? 12.541 -5.254 -18.843 1.00 97.81 342 VAL A O 1
ATOM 2464 N N . ALA A 1 343 ? 10.321 -5.505 -18.754 1.00 96.50 343 ALA A N 1
ATOM 2465 C CA . ALA A 1 343 ? 10.337 -6.728 -19.559 1.00 96.50 343 ALA A CA 1
ATOM 2466 C C . ALA A 1 343 ? 9.223 -6.808 -20.610 1.00 96.50 343 ALA A C 1
ATOM 2468 O O . ALA A 1 343 ? 8.061 -6.562 -20.318 1.00 96.50 343 ALA A O 1
ATOM 2469 N N . ARG A 1 344 ? 9.567 -7.260 -21.822 1.00 95.06 344 ARG A N 1
ATOM 2470 C CA . ARG A 1 344 ? 8.601 -7.679 -22.861 1.00 95.06 344 ARG A CA 1
ATOM 2471 C C . ARG A 1 344 ? 7.583 -6.603 -23.270 1.00 95.06 344 ARG A C 1
ATOM 2473 O O . ARG A 1 344 ? 6.466 -6.924 -23.666 1.00 95.06 344 ARG A O 1
ATOM 2480 N N . ASN A 1 345 ? 7.950 -5.327 -23.205 1.00 92.44 345 ASN A N 1
ATOM 2481 C CA . ASN A 1 345 ? 7.074 -4.269 -23.699 1.00 92.44 345 ASN A CA 1
ATOM 2482 C C . ASN A 1 345 ? 7.150 -4.204 -25.237 1.00 92.44 345 ASN A C 1
ATOM 2484 O O . ASN A 1 345 ? 8.226 -4.283 -25.835 1.00 92.44 345 ASN A O 1
ATOM 2488 N N . VAL A 1 346 ? 5.995 -4.102 -25.895 1.00 90.44 346 VAL A N 1
ATOM 2489 C CA . VAL A 1 346 ? 5.846 -4.257 -27.350 1.00 90.44 346 VAL A CA 1
ATOM 2490 C C . VAL A 1 346 ? 5.740 -2.892 -28.025 1.00 90.44 346 VAL A C 1
ATOM 2492 O O . VAL A 1 346 ? 4.958 -2.044 -27.601 1.00 90.44 346 VAL A O 1
ATOM 2495 N N . ASN A 1 347 ? 6.503 -2.695 -29.109 1.00 86.38 347 ASN A N 1
ATOM 2496 C CA . ASN A 1 347 ? 6.656 -1.408 -29.814 1.00 86.38 347 ASN A CA 1
ATOM 2497 C C . ASN A 1 347 ? 7.114 -0.256 -28.903 1.00 86.38 347 ASN A C 1
ATOM 2499 O O . ASN A 1 347 ? 6.876 0.908 -29.200 1.00 86.38 347 ASN A O 1
ATOM 2503 N N . ALA A 1 348 ? 7.781 -0.592 -27.802 1.00 81.19 348 ALA A N 1
ATOM 2504 C CA . ALA A 1 348 ? 8.212 0.345 -26.785 1.00 81.19 348 ALA A CA 1
ATOM 2505 C C . ALA A 1 348 ? 9.627 -0.046 -26.320 1.00 81.19 348 ALA A C 1
ATOM 2507 O O . ALA A 1 348 ? 9.772 -1.096 -25.693 1.00 81.19 348 ALA A O 1
ATOM 2508 N N . PRO A 1 349 ? 10.692 0.712 -26.651 1.00 86.25 349 PRO A N 1
ATOM 2509 C CA . PRO A 1 349 ? 12.019 0.520 -26.069 1.00 86.25 349 PRO A CA 1
ATOM 2510 C C . PRO A 1 349 ? 11.974 0.518 -24.540 1.00 86.25 349 PRO A C 1
ATOM 2512 O O . PRO A 1 349 ? 11.083 1.125 -23.955 1.00 86.25 349 PRO A O 1
ATOM 2515 N N . GLY A 1 350 ? 12.921 -0.165 -23.897 1.00 91.62 350 GLY A N 1
ATOM 2516 C CA . GLY A 1 350 ? 12.890 -0.434 -22.458 1.00 91.62 350 GLY A CA 1
ATOM 2517 C C . GLY A 1 350 ? 12.886 0.836 -21.604 1.00 91.62 350 GLY A C 1
ATOM 2518 O O . GLY A 1 350 ? 11.850 1.234 -21.081 1.00 91.62 350 GLY A O 1
ATOM 2519 N N . VAL A 1 351 ? 14.041 1.474 -21.437 1.00 96.00 351 VAL A N 1
ATOM 2520 C CA . VAL A 1 351 ? 14.189 2.695 -20.630 1.00 96.00 351 VAL A CA 1
ATOM 2521 C C . VAL A 1 351 ? 14.803 3.788 -21.484 1.00 96.00 351 VAL A C 1
ATOM 2523 O O . VAL A 1 351 ? 15.852 3.564 -22.089 1.00 96.00 351 VAL A O 1
ATOM 2526 N N . ARG A 1 352 ? 14.199 4.978 -21.506 1.00 93.25 352 ARG A N 1
ATOM 2527 C CA . ARG A 1 352 ? 14.743 6.121 -22.244 1.00 93.25 352 ARG A CA 1
ATOM 2528 C C . ARG A 1 352 ? 14.897 7.369 -21.394 1.00 93.25 352 ARG A C 1
ATOM 2530 O O . ARG A 1 352 ? 14.022 7.720 -20.605 1.00 93.25 352 ARG A O 1
ATOM 2537 N N . VAL A 1 353 ? 16.009 8.058 -21.633 1.00 92.88 353 VAL A N 1
ATOM 2538 C CA . VAL A 1 353 ? 16.318 9.392 -21.121 1.00 92.88 353 VAL A CA 1
ATOM 2539 C C . VAL A 1 353 ? 16.465 10.341 -22.325 1.00 92.88 353 VAL A C 1
ATOM 2541 O O . VAL A 1 353 ? 17.485 10.288 -23.023 1.00 92.88 353 VAL A O 1
ATOM 2544 N N . PRO A 1 354 ? 15.458 11.173 -22.645 1.00 88.62 354 PRO A N 1
ATOM 2545 C CA . PRO A 1 354 ? 15.436 11.965 -23.874 1.00 88.62 354 PRO A CA 1
ATOM 2546 C C . PRO A 1 354 ? 16.382 13.163 -23.805 1.00 88.62 354 PRO A C 1
ATOM 2548 O O . PRO A 1 354 ? 16.935 13.494 -22.754 1.00 88.62 354 PRO A O 1
ATOM 2551 N N . ALA A 1 355 ? 16.530 13.858 -24.932 1.00 85.19 355 ALA A N 1
ATOM 2552 C CA . ALA A 1 355 ? 17.121 15.189 -24.940 1.00 85.19 355 ALA A CA 1
ATOM 2553 C C . ALA A 1 355 ? 16.085 16.207 -24.446 1.00 85.19 355 ALA A C 1
ATOM 2555 O O . ALA A 1 355 ? 14.910 16.077 -24.786 1.00 85.19 355 ALA A O 1
ATOM 2556 N N . PRO A 1 356 ? 16.504 17.253 -23.717 1.00 78.62 356 PRO A N 1
ATOM 2557 C CA . PRO A 1 356 ? 15.600 18.342 -23.398 1.00 78.62 356 PRO A CA 1
ATOM 2558 C C . PRO A 1 356 ? 15.191 19.101 -24.669 1.00 78.62 356 PRO A C 1
ATOM 2560 O O . PRO A 1 356 ? 16.041 19.285 -25.550 1.00 78.62 356 PRO A O 1
ATOM 2563 N N . PRO A 1 357 ? 13.954 19.631 -24.739 1.00 73.38 357 PRO A N 1
ATOM 2564 C CA . PRO A 1 357 ? 13.436 20.337 -25.916 1.00 73.38 357 PRO A CA 1
ATOM 2565 C C . PRO A 1 357 ? 14.318 21.495 -26.422 1.00 73.38 357 PRO A C 1
ATOM 2567 O O . PRO A 1 357 ? 14.247 21.874 -27.587 1.00 73.38 357 PRO A O 1
ATOM 2570 N N . ASN A 1 358 ? 15.165 22.071 -25.561 1.00 70.31 358 ASN A N 1
ATOM 2571 C CA . ASN A 1 358 ? 15.990 23.251 -25.843 1.00 70.31 358 ASN A CA 1
ATOM 2572 C C . ASN A 1 358 ? 17.464 23.122 -25.397 1.00 70.31 358 ASN A C 1
ATOM 2574 O O . ASN A 1 358 ? 18.142 24.133 -25.256 1.00 70.31 358 ASN A O 1
ATOM 2578 N N . SER A 1 359 ? 17.977 21.902 -25.182 1.00 65.88 359 SER A N 1
ATOM 2579 C CA . SER A 1 359 ? 19.363 21.626 -24.731 1.00 65.88 359 SER A CA 1
ATOM 2580 C C . SER A 1 359 ? 19.772 22.133 -23.331 1.00 65.88 359 SER A C 1
ATOM 2582 O O . SER A 1 359 ? 20.914 21.892 -22.947 1.00 65.88 359 SER A O 1
ATOM 2584 N N . ASN A 1 360 ? 18.886 22.759 -22.543 1.00 72.81 360 ASN A N 1
ATOM 2585 C CA . ASN A 1 360 ? 19.296 23.463 -21.314 1.00 72.81 360 ASN A CA 1
ATOM 2586 C C . ASN A 1 360 ? 19.184 22.647 -20.009 1.00 72.81 360 ASN A C 1
ATOM 2588 O O . ASN A 1 360 ? 19.864 22.984 -19.046 1.00 72.81 360 ASN A O 1
ATOM 2592 N N . CYS A 1 361 ? 18.401 21.556 -19.977 1.00 79.81 361 CYS A N 1
ATOM 2593 C CA . CYS A 1 361 ? 18.198 20.740 -18.766 1.00 79.81 361 CYS A CA 1
ATOM 2594 C C . CYS A 1 361 ? 18.254 19.234 -19.024 1.00 79.81 361 CYS A C 1
ATOM 2596 O O . CYS A 1 361 ? 17.211 18.589 -19.169 1.00 79.81 361 CYS A O 1
ATOM 2598 N N . PRO A 1 362 ? 19.458 18.653 -19.104 1.00 86.00 362 PRO A N 1
ATOM 2599 C CA . PRO A 1 362 ? 19.588 17.222 -19.297 1.00 86.00 362 PRO A CA 1
ATOM 2600 C C . PRO A 1 362 ? 19.086 16.439 -18.085 1.00 86.00 362 PRO A C 1
ATOM 2602 O O . PRO A 1 362 ? 19.097 16.930 -16.957 1.00 86.00 362 PRO A O 1
ATOM 2605 N N . ALA A 1 363 ? 18.666 15.201 -18.320 1.00 89.94 363 ALA A N 1
ATOM 2606 C CA . ALA A 1 363 ? 18.323 14.265 -17.261 1.00 89.94 363 ALA A CA 1
ATOM 2607 C C . ALA A 1 363 ? 19.445 13.239 -17.089 1.00 89.94 363 ALA A C 1
ATOM 2609 O O . ALA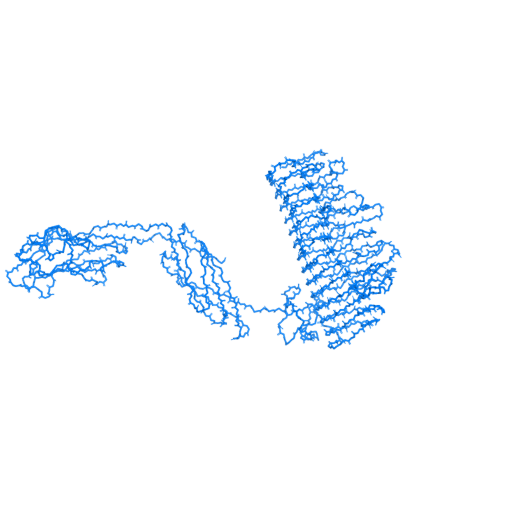 A 1 363 ? 20.104 12.844 -18.055 1.00 89.94 363 ALA A O 1
ATOM 2610 N N . THR A 1 364 ? 19.657 12.799 -15.851 1.00 93.06 364 THR A N 1
ATOM 2611 C CA . THR A 1 364 ? 20.595 11.718 -15.536 1.00 93.06 364 THR A CA 1
ATOM 2612 C C . THR A 1 364 ? 19.870 10.580 -14.838 1.00 93.06 364 THR A C 1
ATOM 2614 O O . THR A 1 364 ? 19.219 10.801 -13.821 1.00 93.06 364 THR A O 1
ATOM 2617 N N . ALA A 1 365 ? 20.010 9.360 -15.352 1.00 96.12 365 ALA A N 1
ATOM 2618 C CA . ALA A 1 365 ? 19.475 8.157 -14.726 1.00 96.12 365 ALA A CA 1
ATOM 2619 C C . ALA A 1 365 ? 20.593 7.263 -14.183 1.00 96.12 365 ALA A C 1
ATOM 2621 O O . ALA A 1 365 ? 21.522 6.907 -14.908 1.00 96.12 365 ALA A O 1
ATOM 2622 N N . TYR A 1 366 ? 20.475 6.867 -12.917 1.00 95.88 366 TYR A N 1
ATOM 2623 C CA . TYR A 1 366 ? 21.319 5.857 -12.285 1.00 95.88 366 TYR A CA 1
ATOM 2624 C C . TYR A 1 366 ? 20.528 4.557 -12.178 1.00 95.88 366 TYR A C 1
ATOM 2626 O O . TYR A 1 366 ? 19.602 4.462 -11.375 1.00 95.88 366 TYR A O 1
ATOM 2634 N N . ILE A 1 367 ? 20.884 3.587 -13.016 1.00 96.12 367 ILE A N 1
ATOM 2635 C CA . ILE A 1 367 ? 20.227 2.290 -13.152 1.00 96.12 367 ILE A CA 1
ATOM 2636 C C . ILE A 1 367 ? 21.099 1.225 -12.481 1.00 96.12 367 ILE A C 1
ATOM 2638 O O . ILE A 1 367 ? 22.226 0.969 -12.906 1.00 96.12 367 ILE A O 1
ATOM 2642 N N . THR A 1 368 ? 20.584 0.601 -11.429 1.00 94.19 368 THR A N 1
ATOM 2643 C CA . THR A 1 368 ? 21.296 -0.396 -10.609 1.00 94.19 368 THR A CA 1
ATOM 2644 C C . THR A 1 368 ? 20.399 -1.597 -10.338 1.00 94.19 368 THR A C 1
ATOM 2646 O O . THR A 1 368 ? 19.187 -1.424 -10.242 1.00 94.19 368 THR A O 1
ATOM 2649 N N . ASN A 1 369 ? 20.942 -2.810 -10.196 1.00 92.88 369 ASN A N 1
ATOM 2650 C CA . ASN A 1 369 ? 20.160 -4.003 -9.821 1.00 92.88 369 ASN A CA 1
ATOM 2651 C C . ASN A 1 369 ? 18.891 -4.199 -10.675 1.00 92.88 369 ASN A C 1
ATOM 2653 O O . ASN A 1 369 ? 17.875 -4.665 -10.187 1.00 92.88 369 ASN A O 1
ATOM 2657 N N . THR A 1 370 ? 18.909 -3.797 -11.949 1.00 94.81 370 THR A N 1
ATOM 2658 C CA . THR A 1 370 ? 17.708 -3.737 -12.795 1.00 94.81 370 THR A CA 1
ATOM 2659 C C . THR A 1 370 ? 17.778 -4.781 -13.905 1.00 94.81 370 THR A C 1
ATOM 2661 O O . THR A 1 370 ? 18.822 -4.973 -14.529 1.00 94.81 370 THR A O 1
ATOM 2664 N N . ILE A 1 371 ? 16.657 -5.434 -14.206 1.00 97.56 371 ILE A N 1
ATOM 2665 C CA . ILE A 1 371 ? 16.515 -6.273 -15.400 1.00 97.56 371 ILE A CA 1
ATOM 2666 C C . ILE A 1 371 ? 15.838 -5.451 -16.500 1.00 97.56 371 ILE A C 1
ATOM 2668 O O . ILE A 1 371 ? 14.730 -4.957 -16.302 1.00 97.56 371 ILE A O 1
ATOM 2672 N N . VAL A 1 372 ? 16.458 -5.347 -17.681 1.00 98.00 372 VAL A N 1
ATOM 2673 C CA . VAL A 1 372 ? 15.799 -4.858 -18.906 1.00 98.00 372 VAL A CA 1
ATOM 2674 C C . VAL A 1 372 ? 15.860 -5.941 -19.980 1.00 98.00 372 VAL A C 1
ATOM 2676 O O . VAL A 1 372 ? 16.935 -6.270 -20.491 1.00 98.00 372 VAL A O 1
ATOM 2679 N N . TYR A 1 373 ? 14.705 -6.502 -20.333 1.00 97.12 373 TYR A N 1
ATOM 2680 C CA . TYR A 1 373 ? 14.617 -7.744 -21.104 1.00 97.12 373 TYR A CA 1
ATOM 2681 C C . TYR A 1 373 ? 13.608 -7.688 -22.257 1.00 97.12 373 TYR A C 1
ATOM 2683 O O . TYR A 1 373 ? 12.472 -7.256 -22.081 1.00 97.12 373 TYR A O 1
ATOM 2691 N N . SER A 1 374 ? 13.986 -8.242 -23.413 1.00 96.06 374 SER A N 1
ATOM 2692 C CA . SER A 1 374 ? 13.110 -8.475 -24.569 1.00 96.06 374 SER A CA 1
ATOM 2693 C C . SER A 1 374 ? 12.531 -7.208 -25.221 1.00 96.06 374 SER A C 1
ATOM 2695 O O . SER A 1 374 ? 11.356 -7.175 -25.587 1.00 96.06 374 SER A O 1
ATOM 2697 N N . HIS A 1 375 ? 13.368 -6.189 -25.431 1.00 95.00 375 HIS A N 1
ATOM 2698 C CA . HIS A 1 375 ? 13.026 -4.993 -26.212 1.00 95.00 375 HIS A CA 1
ATOM 2699 C C . HIS A 1 375 ? 13.863 -4.877 -27.496 1.00 95.00 375 HIS A C 1
ATOM 2701 O O . HIS A 1 375 ? 14.896 -5.537 -27.667 1.00 95.00 375 HIS A O 1
ATOM 2707 N N . ALA A 1 376 ? 13.435 -3.996 -28.405 1.00 92.69 376 ALA A N 1
ATOM 2708 C CA . ALA A 1 376 ? 14.242 -3.601 -29.561 1.00 92.69 376 ALA A CA 1
ATOM 2709 C C . ALA A 1 376 ? 15.502 -2.837 -29.116 1.00 92.69 376 ALA A C 1
ATOM 2711 O O . ALA A 1 376 ? 16.611 -3.174 -29.527 1.00 92.69 376 ALA A O 1
ATOM 2712 N N . VAL A 1 377 ? 15.332 -1.865 -28.215 1.00 94.69 377 VAL A N 1
ATOM 2713 C CA . VAL A 1 377 ? 16.417 -1.161 -27.522 1.00 94.69 377 VAL A CA 1
ATOM 2714 C C . VAL A 1 377 ? 16.176 -1.273 -26.017 1.00 94.69 377 VAL A C 1
ATOM 2716 O O . VAL A 1 377 ? 15.057 -1.042 -25.566 1.00 94.69 377 VAL A O 1
ATOM 2719 N N . GLY A 1 378 ? 17.198 -1.676 -25.261 1.00 96.25 378 GLY A N 1
ATOM 2720 C CA . GLY A 1 378 ? 17.150 -1.842 -23.809 1.00 96.25 378 GLY A CA 1
ATOM 2721 C C . GLY A 1 378 ? 17.145 -0.501 -23.082 1.00 96.25 378 GLY A C 1
ATOM 2722 O O . GLY A 1 378 ? 16.102 -0.079 -22.597 1.00 96.25 378 GLY A O 1
ATOM 2723 N N . VAL A 1 379 ? 18.299 0.167 -23.019 1.00 97.50 379 VAL A N 1
ATOM 2724 C CA . VAL A 1 379 ? 18.444 1.504 -22.424 1.00 97.50 379 VAL A CA 1
ATOM 2725 C C . VAL A 1 379 ? 18.930 2.496 -23.476 1.00 97.50 379 VAL A C 1
ATOM 2727 O O . VAL A 1 379 ? 19.928 2.260 -24.156 1.00 97.50 379 VAL A O 1
ATOM 2730 N N . GLU A 1 380 ? 18.242 3.624 -23.591 1.00 95.12 380 GLU A N 1
ATOM 2731 C CA . GLU A 1 380 ? 18.590 4.720 -24.489 1.00 95.12 380 GLU A CA 1
ATOM 2732 C C . GLU A 1 380 ? 18.788 6.025 -23.715 1.00 95.12 380 GLU A C 1
ATOM 2734 O O . GLU A 1 380 ? 17.981 6.384 -22.860 1.00 95.12 380 GLU A O 1
ATOM 2739 N N . ALA A 1 381 ? 19.838 6.771 -24.050 1.00 94.25 381 ALA A N 1
ATOM 2740 C CA . ALA A 1 381 ? 20.030 8.132 -23.562 1.00 94.25 381 ALA A CA 1
ATOM 2741 C C . ALA A 1 381 ? 20.431 9.062 -24.711 1.00 94.25 381 ALA A C 1
ATOM 2743 O O . ALA A 1 381 ? 21.354 8.765 -25.469 1.00 94.25 381 ALA A O 1
ATOM 2744 N N . ALA A 1 382 ? 19.760 10.203 -24.849 1.00 90.69 382 ALA A N 1
ATOM 2745 C CA . ALA A 1 382 ? 20.116 11.191 -25.865 1.00 90.69 382 ALA A CA 1
ATOM 2746 C C . ALA A 1 382 ? 21.467 11.867 -25.564 1.00 90.69 382 ALA A C 1
ATOM 2748 O O . ALA A 1 382 ? 21.936 11.838 -24.435 1.00 90.69 382 ALA A O 1
ATOM 2749 N N . SER A 1 383 ? 22.082 12.531 -26.550 1.00 86.12 383 SER A N 1
ATOM 2750 C CA . SER A 1 383 ? 23.460 13.052 -26.453 1.00 86.12 383 SER A CA 1
ATOM 2751 C C . SER A 1 383 ? 23.727 13.997 -25.278 1.00 86.12 383 SER A C 1
ATOM 2753 O O . SER A 1 383 ? 24.851 14.044 -24.788 1.00 86.12 383 SER A O 1
ATOM 2755 N N . ASN A 1 384 ? 22.718 14.757 -24.846 1.00 85.69 384 ASN A N 1
ATOM 2756 C CA . ASN A 1 384 ? 22.865 15.735 -23.767 1.00 85.69 384 ASN A CA 1
ATOM 2757 C C . ASN A 1 384 ? 22.441 15.171 -22.407 1.00 85.69 384 ASN A C 1
ATOM 2759 O O . ASN A 1 384 ? 22.858 15.707 -21.391 1.00 85.69 384 ASN A O 1
ATOM 2763 N N . SER A 1 385 ? 21.661 14.091 -22.387 1.00 91.06 385 SER A N 1
ATOM 2764 C CA . SER A 1 385 ? 21.265 13.367 -21.176 1.00 91.06 385 SER A CA 1
ATOM 2765 C C . SER A 1 385 ? 22.184 12.166 -20.954 1.00 91.06 385 SER A C 1
ATOM 2767 O O . SER A 1 385 ? 22.999 11.839 -21.814 1.00 91.06 385 SER A O 1
ATOM 2769 N N . ALA A 1 386 ? 22.099 11.508 -19.801 1.00 94.69 386 ALA A N 1
ATOM 2770 C CA . ALA A 1 386 ? 22.965 10.372 -19.496 1.00 94.69 386 ALA A CA 1
ATOM 2771 C C . ALA A 1 386 ? 22.218 9.252 -18.772 1.00 94.69 386 ALA A C 1
ATOM 2773 O O . ALA A 1 386 ? 21.351 9.499 -17.933 1.00 94.69 386 ALA A O 1
ATOM 2774 N N . ALA A 1 387 ? 22.615 8.014 -19.055 1.00 97.50 387 ALA A N 1
ATOM 2775 C CA . ALA A 1 387 ? 22.245 6.857 -18.251 1.00 97.50 387 ALA A CA 1
ATOM 2776 C C . ALA A 1 387 ? 23.506 6.121 -17.793 1.00 97.50 387 ALA A C 1
ATOM 2778 O O . ALA A 1 387 ? 24.400 5.847 -18.594 1.00 97.50 387 ALA A O 1
ATOM 2779 N N . TYR A 1 388 ? 23.565 5.780 -16.511 1.00 97.75 388 TYR A N 1
ATOM 2780 C CA . TYR A 1 388 ? 24.635 4.989 -15.918 1.00 97.75 388 TYR A CA 1
ATOM 2781 C C . TYR A 1 388 ? 24.064 3.659 -15.444 1.00 97.75 388 TYR A C 1
ATOM 2783 O O . TYR A 1 388 ? 23.125 3.656 -14.655 1.00 97.75 388 TYR A O 1
ATOM 2791 N N . VAL A 1 389 ? 24.612 2.542 -15.919 1.00 98.00 389 VAL A N 1
ATOM 2792 C CA . VAL A 1 389 ? 24.050 1.204 -15.683 1.00 98.00 389 VAL A CA 1
ATOM 2793 C C . VAL A 1 389 ? 25.057 0.322 -14.950 1.00 98.00 389 VAL A C 1
ATOM 2795 O O . VAL A 1 389 ? 26.150 0.096 -15.461 1.00 98.00 389 VAL A O 1
ATOM 2798 N N . TYR A 1 390 ? 24.690 -0.203 -13.783 1.00 95.56 390 TYR A N 1
ATOM 2799 C CA . TYR A 1 390 ? 25.527 -1.066 -12.936 1.00 95.56 390 TYR A CA 1
ATOM 2800 C C . TYR A 1 390 ? 24.741 -2.290 -12.470 1.00 95.56 390 TYR A C 1
ATOM 2802 O O . TYR A 1 390 ? 23.521 -2.209 -12.332 1.00 95.56 390 TYR A O 1
ATOM 2810 N N . ASN A 1 391 ? 25.425 -3.406 -12.197 1.00 93.38 391 ASN A N 1
ATOM 2811 C CA . ASN A 1 391 ? 24.837 -4.584 -11.536 1.00 93.38 391 ASN A CA 1
ATOM 2812 C C . ASN A 1 391 ? 23.457 -4.981 -12.088 1.00 93.38 391 ASN A C 1
ATOM 2814 O O . ASN A 1 391 ? 22.513 -5.159 -11.341 1.00 93.38 391 ASN A O 1
ATOM 2818 N N . SER A 1 392 ? 23.305 -5.009 -13.409 1.00 96.38 392 SER A N 1
ATOM 2819 C CA . SER A 1 392 ?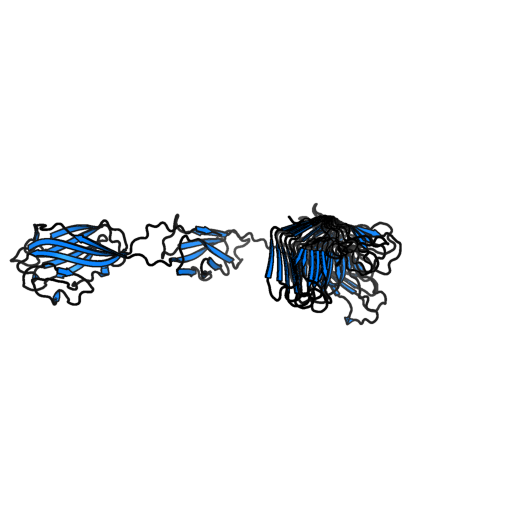 22.006 -5.116 -14.087 1.00 96.38 392 SER A CA 1
ATOM 2820 C C . SER A 1 392 ? 22.047 -6.202 -15.155 1.00 96.38 392 SER A C 1
ATOM 2822 O O . SER A 1 392 ? 23.118 -6.504 -15.680 1.00 96.38 392 SER A O 1
ATOM 2824 N N . ILE A 1 393 ? 20.896 -6.763 -15.522 1.00 97.81 393 ILE A N 1
ATOM 2825 C CA . ILE A 1 393 ? 20.787 -7.729 -16.624 1.00 97.81 393 ILE A CA 1
ATOM 2826 C C . ILE A 1 393 ? 20.170 -7.056 -17.844 1.00 97.81 393 ILE A C 1
ATOM 2828 O O . ILE A 1 393 ? 19.078 -6.496 -17.772 1.00 97.81 393 ILE A O 1
ATOM 2832 N N . LEU A 1 394 ? 20.855 -7.151 -18.985 1.00 98.19 394 LEU A N 1
ATOM 2833 C CA . LEU A 1 394 ? 20.386 -6.645 -20.271 1.00 98.19 394 LEU A CA 1
ATOM 2834 C C . LEU A 1 394 ? 20.362 -7.778 -21.297 1.00 98.19 394 LEU A C 1
ATOM 2836 O O . LEU A 1 394 ? 21.401 -8.324 -21.669 1.00 98.19 394 LEU A O 1
ATOM 2840 N N . SER A 1 395 ? 19.179 -8.103 -21.808 1.00 97.19 395 SER A N 1
ATOM 2841 C CA . SER A 1 395 ? 19.026 -9.062 -22.905 1.00 97.19 395 SER A CA 1
ATOM 2842 C C . SER A 1 395 ? 17.936 -8.579 -23.855 1.00 97.19 395 SER A C 1
ATOM 2844 O O . SER A 1 395 ? 16.758 -8.913 -23.744 1.00 97.19 395 SER A O 1
ATOM 2846 N N . ASN A 1 396 ? 18.359 -7.701 -24.763 1.00 97.12 396 ASN A N 1
ATOM 2847 C CA . ASN A 1 396 ? 17.543 -7.019 -25.764 1.00 97.12 396 ASN A CA 1
ATOM 2848 C C . ASN A 1 396 ? 18.191 -7.185 -27.148 1.00 97.12 396 ASN A C 1
ATOM 2850 O O . ASN A 1 396 ? 19.337 -7.624 -27.246 1.00 97.12 396 ASN A O 1
ATOM 2854 N N . THR A 1 397 ? 17.483 -6.805 -28.217 1.00 96.31 397 THR A N 1
ATOM 2855 C CA . THR A 1 397 ? 18.064 -6.824 -29.578 1.00 96.31 397 THR A CA 1
ATOM 2856 C C . THR A 1 397 ? 19.276 -5.893 -29.649 1.00 96.31 397 THR A C 1
ATOM 2858 O O . THR A 1 397 ? 20.356 -6.301 -30.071 1.00 96.31 397 THR A O 1
ATOM 2861 N N . THR A 1 398 ? 19.108 -4.672 -29.142 1.00 96.81 398 THR A N 1
ATOM 2862 C CA . THR A 1 398 ? 20.179 -3.716 -28.863 1.00 96.81 398 THR A CA 1
ATOM 2863 C C . THR A 1 398 ? 20.121 -3.367 -27.382 1.00 96.81 398 THR A C 1
ATOM 2865 O O . THR A 1 398 ? 19.112 -2.861 -26.908 1.00 96.81 398 THR A O 1
ATOM 2868 N N . ASN A 1 399 ? 21.180 -3.630 -26.616 1.00 97.44 399 ASN A N 1
ATOM 2869 C CA . ASN A 1 399 ? 21.149 -3.360 -25.173 1.00 97.44 399 ASN A CA 1
ATOM 2870 C C . ASN A 1 399 ? 21.230 -1.867 -24.843 1.00 97.44 399 ASN A C 1
ATOM 2872 O O . ASN A 1 399 ? 20.527 -1.421 -23.941 1.00 97.44 399 ASN A O 1
ATOM 2876 N N . PHE A 1 400 ? 22.037 -1.105 -25.586 1.00 97.56 400 PHE A N 1
ATOM 2877 C CA . PHE A 1 400 ? 22.289 0.309 -25.317 1.00 97.56 400 PHE A CA 1
ATOM 2878 C C . PHE A 1 400 ? 22.273 1.145 -26.594 1.00 97.56 400 PHE A C 1
ATOM 2880 O O . PHE A 1 400 ? 22.780 0.698 -27.624 1.00 97.56 400 PHE A O 1
ATOM 2887 N N . ASN A 1 401 ? 21.741 2.363 -26.510 1.00 95.88 401 ASN A N 1
ATOM 2888 C CA . ASN A 1 401 ? 21.790 3.357 -27.579 1.00 95.88 401 ASN A CA 1
ATOM 2889 C C . ASN A 1 401 ? 22.081 4.760 -27.015 1.00 95.88 401 ASN A C 1
ATOM 2891 O O . ASN A 1 401 ? 21.522 5.156 -25.994 1.00 95.88 401 ASN A O 1
ATOM 2895 N N . GLY A 1 402 ? 22.940 5.524 -27.690 1.00 95.19 402 GLY A N 1
ATOM 2896 C CA . GLY A 1 402 ? 23.296 6.887 -27.286 1.00 95.19 402 GLY A CA 1
ATOM 2897 C C . GLY A 1 402 ? 24.233 6.975 -26.068 1.00 95.19 402 GLY A C 1
ATOM 2898 O O . GLY A 1 402 ? 25.149 6.166 -25.927 1.00 95.19 402 GLY A O 1
ATOM 2899 N N . ASN A 1 403 ? 24.058 7.999 -25.226 1.00 96.31 403 ASN A N 1
ATOM 2900 C CA . ASN A 1 403 ? 24.977 8.367 -24.140 1.00 96.31 403 ASN A CA 1
ATOM 2901 C C . ASN A 1 403 ? 24.782 7.514 -22.870 1.00 96.31 403 ASN A C 1
ATOM 2903 O O . ASN A 1 403 ? 24.349 7.997 -21.820 1.00 96.31 403 ASN A O 1
ATOM 2907 N N . VAL A 1 404 ? 25.082 6.220 -22.983 1.00 97.81 404 VAL A N 1
ATOM 2908 C CA . VAL A 1 404 ? 24.969 5.254 -21.884 1.00 97.81 404 VAL A CA 1
ATOM 2909 C C . VAL A 1 404 ? 26.354 4.825 -21.409 1.00 97.81 404 VAL A C 1
ATOM 2911 O O . VAL A 1 404 ? 27.163 4.318 -22.185 1.00 97.81 404 VAL A O 1
ATOM 2914 N N . THR A 1 405 ? 26.617 4.988 -20.114 1.00 98.31 405 THR A N 1
ATOM 2915 C CA . THR A 1 405 ? 27.835 4.507 -19.456 1.00 98.31 405 THR A CA 1
ATOM 2916 C C . THR A 1 405 ? 27.549 3.197 -18.733 1.00 98.31 405 THR A C 1
ATOM 2918 O O . THR A 1 405 ? 26.691 3.132 -17.854 1.00 98.31 405 THR A O 1
ATOM 2921 N N . VAL A 1 406 ? 28.293 2.149 -19.083 1.00 97.81 406 VAL A N 1
ATOM 2922 C CA . VAL A 1 406 ? 28.148 0.817 -18.487 1.00 97.81 406 VAL A CA 1
ATOM 2923 C C . VAL A 1 406 ? 29.232 0.605 -17.438 1.00 97.81 406 VAL A C 1
ATOM 2925 O O . VAL A 1 406 ? 30.424 0.694 -17.728 1.00 97.81 406 VAL A O 1
ATOM 2928 N N . GLY A 1 407 ? 28.804 0.332 -16.215 1.00 93.50 407 GLY A N 1
ATOM 2929 C CA . GLY A 1 407 ? 29.657 0.043 -15.078 1.00 93.50 407 GLY A CA 1
ATOM 2930 C C . GLY A 1 407 ? 29.843 -1.447 -14.799 1.00 93.50 407 GLY A C 1
ATOM 2931 O O . GLY A 1 407 ? 29.478 -2.317 -15.590 1.00 93.50 407 GLY A O 1
ATOM 2932 N N . ALA A 1 408 ? 30.446 -1.748 -13.648 1.00 93.31 408 ALA A N 1
ATOM 2933 C CA . ALA A 1 408 ? 30.697 -3.119 -13.214 1.00 93.31 408 ALA A CA 1
ATOM 2934 C C . ALA A 1 408 ? 29.395 -3.892 -12.919 1.00 93.31 408 ALA A C 1
ATOM 2936 O O . ALA A 1 408 ? 28.352 -3.306 -12.632 1.00 93.31 408 ALA A O 1
ATOM 2937 N N . GLY A 1 409 ? 29.472 -5.225 -12.983 1.00 93.06 409 GLY A N 1
ATOM 2938 C CA . GLY A 1 409 ? 28.372 -6.121 -12.609 1.00 93.06 409 GLY A CA 1
ATOM 2939 C C . GLY A 1 409 ? 27.240 -6.241 -13.635 1.00 93.06 409 GLY A C 1
ATOM 2940 O O . GLY A 1 409 ? 26.259 -6.921 -13.366 1.00 93.06 409 GLY A O 1
ATOM 2941 N N . VAL A 1 410 ? 27.345 -5.602 -14.803 1.00 97.38 410 VAL A N 1
ATOM 2942 C CA . VAL A 1 410 ? 26.333 -5.722 -15.861 1.00 97.38 410 VAL A CA 1
ATOM 2943 C C . VAL A 1 410 ? 26.475 -7.054 -16.606 1.00 97.38 410 VAL A C 1
ATOM 2945 O O . VAL A 1 410 ? 27.549 -7.380 -17.114 1.00 97.38 410 VAL A O 1
ATOM 2948 N N . LEU A 1 411 ? 25.384 -7.816 -16.686 1.00 97.25 411 LEU A N 1
ATOM 2949 C CA . LEU A 1 411 ? 25.304 -9.139 -17.301 1.00 97.25 411 LEU A CA 1
ATOM 2950 C C . LEU A 1 411 ? 24.469 -9.096 -18.591 1.00 97.25 411 LEU A C 1
ATOM 2952 O O . LEU A 1 411 ? 23.417 -8.462 -18.651 1.00 97.25 411 LEU A O 1
ATOM 2956 N N . TYR A 1 412 ? 24.906 -9.828 -19.619 1.00 97.44 412 TYR A N 1
ATOM 2957 C CA . TYR A 1 412 ? 24.246 -9.882 -20.931 1.00 97.44 412 TYR A CA 1
ATOM 2958 C C . TYR A 1 412 ? 23.639 -11.254 -21.197 1.00 97.44 412 TYR A C 1
ATOM 2960 O O . TYR A 1 412 ? 24.134 -12.028 -22.015 1.00 97.44 412 TYR A O 1
ATOM 2968 N N . THR A 1 413 ? 22.603 -11.594 -20.442 1.00 97.06 413 THR A N 1
ATOM 2969 C CA . THR A 1 413 ? 22.063 -12.954 -20.408 1.00 97.06 413 THR A CA 1
ATOM 2970 C C . THR A 1 413 ? 20.557 -12.950 -20.192 1.00 97.06 413 THR A C 1
ATOM 2972 O O . THR A 1 413 ? 19.983 -11.953 -19.757 1.00 97.06 413 THR A O 1
ATOM 2975 N N . ASN A 1 414 ? 19.910 -14.069 -20.508 1.00 95.69 414 ASN A N 1
ATOM 2976 C CA . ASN A 1 414 ? 18.501 -14.261 -20.204 1.00 95.69 414 ASN A CA 1
ATOM 2977 C C . ASN A 1 414 ? 18.313 -14.284 -18.670 1.00 95.69 414 ASN A C 1
ATOM 2979 O O . ASN A 1 414 ? 19.021 -15.045 -18.006 1.00 95.69 414 ASN A O 1
ATOM 2983 N N . PRO A 1 415 ? 17.388 -13.487 -18.104 1.00 95.19 415 PRO A N 1
ATOM 2984 C CA . PRO A 1 415 ? 17.101 -13.488 -16.669 1.00 95.19 415 PRO A CA 1
ATOM 2985 C C . PRO A 1 415 ? 16.425 -14.771 -16.162 1.00 95.19 415 PRO A C 1
ATOM 2987 O O . PRO A 1 415 ? 16.373 -14.964 -14.956 1.00 95.19 415 PRO A O 1
ATOM 2990 N N . LEU A 1 416 ? 15.934 -15.655 -17.041 1.00 94.88 416 LEU A N 1
ATOM 2991 C CA . LEU A 1 416 ? 15.264 -16.917 -16.685 1.00 94.88 416 LEU A CA 1
ATOM 2992 C C . LEU A 1 416 ? 14.065 -16.708 -15.745 1.00 94.88 416 LEU A C 1
ATOM 2994 O O . LEU A 1 416 ? 14.075 -17.143 -14.596 1.00 94.88 416 LEU A O 1
ATOM 2998 N N . PHE A 1 417 ? 13.024 -16.038 -16.241 1.00 93.19 417 PHE A N 1
ATOM 2999 C CA . PHE A 1 417 ? 11.784 -15.862 -15.483 1.00 93.19 417 PHE A CA 1
ATOM 3000 C C . PHE A 1 417 ? 10.968 -17.161 -15.369 1.00 93.19 417 PHE A C 1
ATOM 3002 O O . PHE A 1 417 ? 10.964 -17.989 -16.285 1.00 93.19 417 PHE A O 1
ATOM 3009 N N . LEU A 1 418 ? 10.231 -17.302 -14.266 1.00 91.00 418 LEU A N 1
ATOM 3010 C CA . LEU A 1 418 ? 9.145 -18.264 -14.094 1.00 91.00 418 LEU A CA 1
ATOM 3011 C C . LEU A 1 418 ? 7.922 -17.868 -14.946 1.00 91.00 418 LEU A C 1
ATOM 3013 O O . LEU A 1 418 ? 7.935 -16.892 -15.697 1.00 91.00 418 LEU A O 1
ATOM 3017 N N . SER A 1 419 ? 6.846 -18.656 -14.861 1.00 88.69 419 SER A N 1
ATOM 3018 C CA . SER A 1 419 ? 5.661 -18.507 -15.719 1.00 88.69 419 SER A CA 1
ATOM 3019 C C . SER A 1 419 ? 4.885 -17.201 -15.532 1.00 88.69 419 SER A C 1
ATOM 3021 O O . SER A 1 419 ? 4.202 -16.780 -16.460 1.00 88.69 419 SER A O 1
ATOM 3023 N N . ASP A 1 420 ? 4.964 -16.575 -14.358 1.00 85.06 420 ASP A N 1
ATOM 3024 C CA . ASP A 1 420 ? 4.382 -15.245 -14.098 1.00 85.06 420 ASP A CA 1
ATOM 3025 C C . ASP A 1 420 ? 5.125 -14.107 -14.816 1.00 85.06 420 ASP A C 1
ATOM 3027 O O . ASP A 1 420 ? 4.604 -12.998 -14.923 1.00 85.06 420 ASP A O 1
ATOM 3031 N N . GLY A 1 421 ? 6.318 -14.384 -15.347 1.00 86.44 421 GLY A N 1
ATOM 3032 C CA . GLY A 1 421 ? 7.081 -13.455 -16.157 1.00 86.44 421 GLY A CA 1
ATOM 3033 C C . GLY A 1 421 ? 7.869 -12.403 -15.377 1.00 86.44 421 GLY A C 1
ATOM 3034 O O . GLY A 1 421 ? 8.360 -11.473 -16.023 1.00 86.44 421 GLY A O 1
ATOM 3035 N N . TYR A 1 422 ? 8.026 -12.511 -14.057 1.00 89.38 422 TYR A N 1
ATOM 3036 C CA . TYR A 1 422 ? 8.932 -11.622 -13.313 1.00 89.38 422 TYR A CA 1
ATOM 3037 C C . TYR A 1 422 ? 9.684 -12.296 -12.168 1.00 89.38 422 TYR A C 1
ATOM 3039 O O . TYR A 1 422 ? 10.802 -11.862 -11.891 1.00 89.38 422 TYR A O 1
ATOM 3047 N N . HIS A 1 423 ? 9.148 -13.360 -11.562 1.00 88.88 423 HIS A N 1
ATOM 3048 C CA . HIS A 1 423 ? 9.924 -14.143 -10.607 1.00 88.88 423 HIS A CA 1
ATOM 3049 C C . HIS A 1 423 ? 11.072 -14.827 -11.332 1.00 88.88 423 HIS A C 1
ATOM 3051 O O . HIS A 1 423 ? 10.908 -15.335 -12.446 1.00 88.88 423 HIS A O 1
ATOM 3057 N N . ILE A 1 424 ? 12.243 -14.849 -10.717 1.00 89.81 424 ILE A N 1
ATOM 3058 C CA . ILE A 1 424 ? 13.447 -15.418 -11.310 1.00 89.81 424 ILE A CA 1
ATOM 3059 C C . ILE A 1 424 ? 13.632 -16.870 -10.863 1.00 89.81 424 ILE A C 1
ATOM 3061 O O . ILE A 1 424 ? 13.528 -17.227 -9.687 1.00 89.81 424 ILE A O 1
ATOM 3065 N N . ALA A 1 425 ? 13.936 -17.744 -11.822 1.00 89.12 425 ALA A N 1
ATOM 3066 C CA . ALA A 1 425 ? 14.143 -19.164 -11.573 1.00 89.12 425 ALA A CA 1
ATOM 3067 C C . ALA A 1 425 ? 15.333 -19.425 -10.629 1.00 89.12 425 ALA A C 1
ATOM 3069 O O . ALA A 1 425 ? 16.206 -18.580 -10.416 1.00 89.12 425 ALA A O 1
ATOM 3070 N N . ALA A 1 426 ? 15.389 -20.632 -10.063 1.00 85.06 426 ALA A N 1
ATOM 3071 C CA . ALA A 1 426 ? 16.426 -21.014 -9.101 1.00 85.06 426 ALA A CA 1
ATOM 3072 C C . ALA A 1 426 ? 17.856 -20.955 -9.676 1.00 85.06 426 ALA A C 1
ATOM 3074 O O . ALA A 1 426 ? 18.806 -20.730 -8.927 1.00 85.06 426 ALA A O 1
ATOM 3075 N N . ASP A 1 427 ? 17.996 -21.160 -10.985 1.00 89.38 427 ASP A N 1
ATOM 3076 C CA . ASP A 1 427 ? 19.232 -21.097 -11.767 1.00 89.38 427 ASP A CA 1
ATOM 3077 C C . ASP A 1 427 ? 19.428 -19.749 -12.480 1.00 89.38 427 ASP A C 1
ATOM 3079 O O . ASP A 1 427 ? 20.349 -19.599 -13.286 1.00 89.38 427 ASP A O 1
ATOM 3083 N N . SER A 1 428 ? 18.579 -18.761 -12.185 1.00 93.19 428 SER A N 1
ATOM 3084 C CA . SER A 1 428 ? 18.678 -17.434 -12.775 1.00 93.19 428 SER A CA 1
ATOM 3085 C C . SER A 1 428 ? 20.031 -16.778 -12.472 1.00 93.19 428 SER A C 1
ATOM 3087 O O . SER A 1 428 ? 20.457 -16.755 -11.317 1.00 93.19 428 SER A O 1
ATOM 3089 N N . PRO A 1 429 ? 20.676 -16.146 -13.469 1.00 93.31 429 PRO A N 1
ATOM 3090 C CA . PRO A 1 429 ? 21.873 -15.334 -13.254 1.00 93.31 429 PRO A CA 1
ATOM 3091 C C . PRO A 1 429 ? 21.595 -14.029 -12.493 1.00 93.31 429 PRO A C 1
ATOM 3093 O O . PRO A 1 429 ? 22.537 -13.330 -12.137 1.00 93.31 429 PRO A O 1
ATOM 3096 N N . ALA A 1 430 ? 20.324 -13.678 -12.285 1.00 91.69 430 ALA A N 1
ATOM 3097 C CA . ALA A 1 430 ? 19.914 -12.543 -11.466 1.00 91.69 430 ALA A CA 1
ATOM 3098 C C . ALA A 1 430 ? 20.026 -12.837 -9.966 1.00 91.69 430 ALA A C 1
ATOM 3100 O O . ALA A 1 430 ? 20.102 -11.909 -9.163 1.00 91.69 430 ALA A O 1
ATOM 3101 N N . LYS A 1 431 ? 20.043 -14.126 -9.605 1.00 88.81 431 LYS A N 1
ATOM 3102 C CA . LYS A 1 431 ? 20.102 -14.574 -8.223 1.00 88.81 431 LYS A CA 1
ATOM 3103 C C . LYS A 1 431 ? 21.427 -14.189 -7.571 1.00 88.81 431 LYS A C 1
ATOM 3105 O O . LYS A 1 431 ? 22.479 -14.545 -8.100 1.00 88.81 431 LYS A O 1
ATOM 3110 N N . ASP A 1 432 ? 21.360 -13.538 -6.412 1.00 85.06 432 ASP A N 1
ATOM 3111 C CA . ASP A 1 432 ? 22.521 -13.138 -5.606 1.00 85.06 432 ASP A CA 1
ATOM 3112 C C . ASP A 1 432 ? 23.580 -12.347 -6.414 1.00 85.06 432 ASP A C 1
ATOM 3114 O O . ASP A 1 432 ? 24.785 -12.433 -6.156 1.00 85.06 432 ASP A O 1
ATOM 3118 N N . ALA A 1 433 ? 23.152 -11.616 -7.448 1.00 88.94 433 ALA A N 1
ATOM 3119 C CA . ALA A 1 433 ? 24.031 -10.880 -8.362 1.00 88.94 433 ALA A CA 1
ATOM 3120 C C . ALA A 1 433 ? 23.954 -9.352 -8.176 1.00 88.94 433 ALA A C 1
ATOM 3122 O O . ALA A 1 433 ? 24.742 -8.601 -8.769 1.00 88.94 433 ALA A O 1
ATOM 3123 N N . GLY A 1 434 ? 23.009 -8.892 -7.358 1.00 86.50 434 GLY A N 1
ATOM 3124 C CA . GLY A 1 434 ? 22.842 -7.501 -6.982 1.00 86.50 434 GLY A CA 1
ATOM 3125 C C . GLY A 1 434 ? 23.906 -7.039 -5.989 1.00 86.50 434 GLY A C 1
ATOM 3126 O O . GLY A 1 434 ? 24.659 -7.819 -5.401 1.00 86.50 434 GLY A O 1
ATOM 3127 N N . ILE A 1 435 ? 23.994 -5.724 -5.810 1.00 84.44 435 ILE A N 1
ATOM 3128 C CA . ILE A 1 435 ? 24.793 -5.106 -4.744 1.00 84.44 435 ILE A CA 1
ATOM 3129 C C . ILE A 1 435 ? 23.878 -4.521 -3.679 1.00 84.44 435 ILE A C 1
ATOM 3131 O O . ILE A 1 435 ? 22.821 -3.992 -4.009 1.00 84.44 435 ILE A O 1
ATOM 3135 N N . GLY A 1 436 ? 24.310 -4.580 -2.414 1.00 67.56 436 GLY A N 1
ATOM 3136 C CA . GLY A 1 436 ? 23.587 -4.013 -1.276 1.00 67.56 436 GLY A CA 1
ATOM 3137 C C . GLY A 1 436 ? 23.455 -2.498 -1.392 1.00 67.56 436 GLY A C 1
ATOM 3138 O O . GLY A 1 436 ? 24.279 -1.743 -0.876 1.00 67.56 436 GLY A O 1
ATOM 3139 N N . THR A 1 437 ? 22.420 -2.048 -2.090 1.00 57.09 437 THR A N 1
ATOM 3140 C CA . THR A 1 437 ? 21.945 -0.675 -2.024 1.00 57.09 437 THR A CA 1
ATOM 3141 C C . THR A 1 437 ? 21.234 -0.495 -0.689 1.00 57.09 437 THR A C 1
ATOM 3143 O O . THR A 1 437 ? 20.540 -1.386 -0.209 1.00 57.09 437 THR A O 1
ATOM 3146 N N . SER A 1 438 ? 21.444 0.638 -0.026 1.00 49.69 438 SER A N 1
ATOM 3147 C CA . SER A 1 438 ? 20.735 0.941 1.214 1.00 49.69 438 SER A CA 1
ATOM 3148 C C . SER A 1 438 ? 19.214 0.950 0.969 1.00 49.69 438 SER A C 1
ATOM 3150 O O . SER A 1 438 ? 18.756 1.833 0.242 1.00 49.69 438 SER A O 1
ATOM 3152 N N . PHE A 1 439 ? 18.492 0.047 1.650 1.00 54.31 439 PHE A N 1
ATOM 3153 C CA . PHE A 1 439 ? 17.038 0.001 1.930 1.00 54.31 439 PHE A CA 1
ATOM 3154 C C . PHE A 1 439 ? 16.109 -0.895 1.067 1.00 54.31 439 PHE A C 1
ATOM 3156 O O . PHE A 1 439 ? 16.268 -0.999 -0.140 1.00 54.31 439 PHE A O 1
ATOM 3163 N N . ASP A 1 440 ? 15.129 -1.469 1.799 1.00 52.62 440 ASP A N 1
ATOM 3164 C CA . ASP A 1 440 ? 13.926 -2.289 1.502 1.00 52.62 440 ASP A CA 1
ATOM 3165 C C . ASP A 1 440 ? 14.087 -3.681 0.840 1.00 52.62 440 ASP A C 1
ATOM 3167 O O . ASP A 1 440 ? 13.932 -3.851 -0.364 1.00 52.62 440 ASP A O 1
ATOM 3171 N N . TYR A 1 441 ? 14.298 -4.703 1.687 1.00 59.84 441 TYR A N 1
ATOM 3172 C CA . TYR A 1 441 ? 14.272 -6.151 1.381 1.00 59.84 441 TYR A CA 1
ATOM 3173 C C . TYR A 1 441 ? 12.838 -6.690 1.277 1.00 59.84 441 TYR A C 1
ATOM 3175 O O . TYR A 1 441 ? 12.482 -7.696 1.887 1.00 59.84 441 TYR A O 1
ATOM 3183 N N . ASP A 1 442 ? 11.972 -5.940 0.617 1.00 62.19 442 ASP A N 1
ATOM 3184 C CA . ASP A 1 442 ? 10.570 -6.288 0.507 1.00 62.19 442 ASP A CA 1
ATOM 3185 C C . ASP A 1 442 ? 10.243 -6.511 -0.963 1.00 62.19 442 ASP A C 1
ATOM 3187 O O . ASP A 1 442 ? 10.275 -5.583 -1.782 1.00 62.19 442 ASP A O 1
ATOM 3191 N N . ASP A 1 443 ? 9.912 -7.758 -1.254 1.00 71.06 443 ASP A N 1
ATOM 3192 C CA . ASP A 1 443 ? 9.424 -8.225 -2.539 1.00 71.06 443 ASP A CA 1
ATOM 3193 C C . ASP A 1 443 ? 8.096 -7.547 -2.934 1.00 71.06 443 ASP A C 1
ATOM 3195 O O . ASP A 1 443 ? 7.333 -7.060 -2.091 1.00 71.06 443 ASP A O 1
ATOM 3199 N N . ILE A 1 444 ? 7.819 -7.489 -4.235 1.00 79.62 444 ILE A N 1
ATOM 3200 C CA . ILE A 1 444 ? 6.671 -6.775 -4.804 1.00 79.62 444 ILE A CA 1
ATOM 3201 C C . ILE A 1 444 ? 5.320 -7.415 -4.472 1.00 79.62 444 ILE A C 1
ATOM 3203 O O . ILE A 1 444 ? 4.314 -6.706 -4.403 1.00 79.62 444 ILE A O 1
ATOM 3207 N N . ASP A 1 445 ? 5.273 -8.727 -4.253 1.00 71.88 445 ASP A N 1
ATOM 3208 C CA . ASP A 1 445 ? 4.050 -9.467 -3.927 1.00 71.88 445 ASP A CA 1
ATOM 3209 C C . ASP A 1 445 ? 4.185 -10.347 -2.672 1.00 71.88 445 ASP A C 1
ATOM 3211 O O . ASP A 1 445 ? 3.252 -11.071 -2.313 1.00 71.88 445 ASP A O 1
ATOM 3215 N N . GLY A 1 446 ? 5.313 -10.234 -1.968 1.00 67.75 446 GLY A N 1
ATOM 3216 C CA . GLY A 1 446 ? 5.571 -10.955 -0.729 1.00 67.75 446 GLY A CA 1
ATOM 3217 C C . GLY A 1 446 ? 5.805 -12.453 -0.924 1.00 67.75 446 GLY A C 1
ATOM 3218 O O . GLY A 1 446 ? 5.586 -13.206 0.030 1.00 67.75 446 GLY A O 1
ATOM 3219 N N . GLN A 1 447 ? 6.248 -12.889 -2.110 1.00 64.94 447 GLN A N 1
ATOM 3220 C CA . GLN A 1 447 ? 6.685 -14.256 -2.413 1.00 64.94 447 GLN A CA 1
ATOM 3221 C C . GLN A 1 447 ? 8.219 -14.343 -2.523 1.00 64.94 447 GLN A C 1
ATOM 3223 O O . GLN A 1 447 ? 8.755 -14.811 -3.529 1.00 64.94 447 GLN A O 1
ATOM 3228 N N . PRO A 1 448 ? 8.947 -13.983 -1.451 1.00 60.72 448 PRO A N 1
ATOM 3229 C CA . PRO A 1 448 ? 10.395 -13.892 -1.485 1.00 60.72 448 PRO A CA 1
ATOM 3230 C C . PRO A 1 448 ? 11.070 -15.221 -1.794 1.00 60.72 448 PRO A C 1
ATOM 3232 O O . PRO A 1 448 ? 10.601 -16.307 -1.425 1.00 60.72 448 PRO A O 1
ATOM 3235 N N . ARG A 1 449 ? 12.298 -15.125 -2.296 1.00 58.56 449 ARG A N 1
ATOM 3236 C CA . ARG A 1 449 ? 13.246 -16.244 -2.279 1.00 58.56 449 ARG A CA 1
ATOM 3237 C C . ARG A 1 449 ? 14.088 -16.236 -0.997 1.00 58.56 449 ARG A C 1
ATOM 3239 O O . ARG A 1 449 ? 14.315 -15.200 -0.374 1.00 58.56 449 ARG A O 1
ATOM 3246 N N . LEU A 1 450 ? 14.549 -17.424 -0.580 1.00 56.47 450 LEU A N 1
ATOM 3247 C CA . LEU A 1 450 ? 15.447 -17.573 0.575 1.00 56.47 450 LEU A CA 1
ATOM 3248 C C . LEU A 1 450 ? 16.760 -16.818 0.325 1.00 56.47 450 LEU A C 1
ATOM 3250 O O . LEU A 1 450 ? 17.401 -17.042 -0.701 1.00 56.47 450 LEU A O 1
ATOM 3254 N N . MET A 1 451 ? 17.171 -15.996 1.296 1.00 54.41 451 MET A N 1
ATOM 3255 C CA . MET A 1 451 ? 18.372 -15.159 1.223 1.00 54.41 451 MET A CA 1
ATOM 3256 C C . MET A 1 451 ? 19.631 -15.973 0.889 1.00 54.41 451 MET A C 1
ATOM 3258 O O . MET A 1 451 ? 20.014 -16.873 1.645 1.00 54.41 451 MET A O 1
ATOM 3262 N N . GLY A 1 452 ? 20.288 -15.632 -0.221 1.00 60.66 452 GLY A N 1
ATOM 3263 C CA . GLY A 1 452 ? 21.676 -15.996 -0.485 1.00 60.66 452 GLY A CA 1
ATOM 3264 C C . GLY A 1 452 ? 22.643 -14.876 -0.063 1.00 60.66 452 GLY A C 1
ATOM 3265 O O . GLY A 1 452 ? 22.277 -13.989 0.708 1.00 60.66 452 GLY A O 1
ATOM 3266 N N . PRO A 1 453 ? 23.928 -14.936 -0.456 1.00 67.00 453 PRO A N 1
ATOM 3267 C CA . PRO A 1 453 ? 24.964 -14.028 0.049 1.00 67.00 453 PRO A CA 1
ATOM 3268 C C . PRO A 1 453 ? 24.861 -12.572 -0.446 1.00 67.00 453 PRO A C 1
ATOM 3270 O O . PRO A 1 453 ? 25.629 -11.734 0.031 1.00 67.00 453 PRO A O 1
ATOM 3273 N N . ALA A 1 454 ? 23.971 -12.264 -1.392 1.00 75.62 454 ALA A N 1
ATOM 3274 C CA . ALA A 1 454 ? 23.780 -10.929 -1.959 1.00 75.62 454 ALA A CA 1
ATOM 3275 C C . ALA A 1 454 ? 22.303 -10.699 -2.330 1.00 75.62 454 ALA A C 1
ATOM 3277 O O . ALA A 1 454 ? 21.495 -11.615 -2.239 1.00 75.62 454 ALA A O 1
ATOM 3278 N N . THR A 1 455 ? 21.943 -9.471 -2.710 1.00 80.06 455 THR A N 1
ATOM 3279 C CA . THR A 1 455 ? 20.596 -9.165 -3.217 1.00 80.06 455 THR A CA 1
ATOM 3280 C C . THR A 1 455 ? 20.403 -9.713 -4.624 1.00 80.06 455 THR A C 1
ATOM 3282 O O . THR A 1 455 ? 21.370 -9.988 -5.344 1.00 80.06 455 THR A O 1
ATOM 3285 N N . ASP A 1 456 ? 19.148 -9.850 -5.028 1.00 86.50 456 ASP A N 1
ATOM 3286 C CA . ASP A 1 456 ? 18.813 -10.218 -6.392 1.00 86.50 456 ASP A CA 1
ATOM 3287 C C . ASP A 1 456 ? 18.885 -8.987 -7.314 1.00 86.50 456 ASP A C 1
ATOM 3289 O O . ASP A 1 456 ? 18.945 -7.833 -6.882 1.00 86.50 456 ASP A O 1
ATOM 3293 N N . ILE A 1 457 ? 19.000 -9.235 -8.618 1.00 90.81 457 ILE A N 1
ATOM 3294 C CA . ILE A 1 457 ? 18.789 -8.214 -9.648 1.00 90.81 457 ILE A CA 1
ATOM 3295 C C . ILE A 1 457 ? 17.335 -8.339 -10.098 1.00 90.81 457 ILE A C 1
ATOM 3297 O O . ILE A 1 457 ? 16.917 -9.416 -10.511 1.00 90.81 457 ILE A O 1
ATOM 3301 N N . GLY A 1 458 ? 16.598 -7.234 -10.146 1.00 90.38 458 GLY A N 1
ATOM 3302 C CA . GLY A 1 458 ? 15.208 -7.219 -10.589 1.00 90.38 458 GLY A CA 1
ATOM 3303 C C . GLY A 1 458 ? 14.251 -6.885 -9.459 1.00 90.38 458 GLY A C 1
ATOM 3304 O O . GLY A 1 458 ? 14.622 -6.181 -8.537 1.00 90.38 458 GLY A O 1
ATOM 3305 N N . VAL A 1 459 ? 12.993 -7.300 -9.619 1.00 88.06 459 VAL A N 1
ATOM 3306 C CA . VAL A 1 459 ? 11.888 -6.942 -8.711 1.00 88.06 459 VAL A CA 1
ATOM 3307 C C . VAL A 1 459 ? 11.559 -8.045 -7.700 1.00 88.06 459 VAL A C 1
ATOM 3309 O O . VAL A 1 459 ? 10.939 -7.762 -6.682 1.00 88.06 459 VAL A O 1
ATOM 3312 N N . ASP A 1 460 ? 11.955 -9.279 -8.017 1.00 82.75 460 ASP A N 1
ATOM 3313 C CA . ASP A 1 460 ? 11.863 -10.452 -7.148 1.00 82.75 460 ASP A CA 1
ATOM 3314 C C . ASP A 1 460 ? 13.027 -10.381 -6.158 1.00 82.75 460 ASP A C 1
ATOM 3316 O O . ASP A 1 460 ? 14.178 -10.621 -6.531 1.00 82.75 460 ASP A O 1
ATOM 3320 N N . GLU A 1 461 ? 12.724 -9.946 -4.937 1.00 69.31 461 GLU A N 1
ATOM 3321 C CA . GLU A 1 461 ? 13.708 -9.655 -3.896 1.00 69.31 461 GLU A CA 1
ATOM 3322 C C . GLU A 1 461 ? 13.575 -10.597 -2.689 1.00 69.31 461 GLU A C 1
ATOM 3324 O O . GLU A 1 461 ? 12.549 -11.221 -2.416 1.00 69.31 461 GLU A O 1
ATOM 3329 N N . VAL A 1 462 ? 14.650 -10.683 -1.912 1.00 60.47 462 VAL A N 1
ATOM 3330 C CA . VAL A 1 462 ? 14.700 -11.420 -0.643 1.00 60.47 462 VAL A CA 1
ATOM 3331 C C . VAL A 1 462 ? 13.781 -10.760 0.388 1.00 60.47 462 VAL A C 1
ATOM 3333 O O . VAL A 1 462 ? 13.923 -9.567 0.598 1.00 60.47 462 VAL A O 1
ATOM 3336 N N . VAL A 1 463 ? 12.971 -11.523 1.137 1.00 50.19 463 VAL A N 1
ATOM 3337 C CA . VAL A 1 463 ? 12.352 -11.077 2.408 1.00 50.19 463 VAL A CA 1
ATOM 3338 C C . VAL A 1 463 ? 12.859 -11.947 3.555 1.00 50.19 463 VAL A C 1
ATOM 3340 O O . VAL A 1 463 ? 12.978 -13.171 3.451 1.00 50.19 463 VAL A O 1
ATOM 3343 N N . TYR A 1 464 ? 13.105 -11.314 4.702 1.00 45.16 464 TYR A N 1
ATOM 3344 C CA . TYR A 1 464 ? 13.334 -11.991 5.977 1.00 45.16 464 TYR A CA 1
ATOM 3345 C C . TYR A 1 464 ? 12.055 -12.677 6.478 1.00 45.16 464 TYR A C 1
ATOM 3347 O O . TYR A 1 464 ? 11.347 -12.153 7.333 1.00 45.16 464 TYR A O 1
ATOM 3355 N N . THR A 1 465 ? 11.763 -13.889 6.010 1.00 43.06 465 THR A N 1
ATOM 3356 C CA . THR A 1 465 ? 10.742 -14.734 6.643 1.00 43.06 465 THR A CA 1
ATOM 3357 C C . THR A 1 465 ? 11.409 -15.725 7.590 1.00 43.06 465 THR A C 1
ATOM 3359 O O . THR A 1 465 ? 11.590 -16.899 7.272 1.00 43.06 465 THR A O 1
ATOM 3362 N N . ALA A 1 466 ? 11.772 -15.278 8.791 1.00 45.41 466 ALA A N 1
ATOM 3363 C CA . ALA A 1 466 ? 11.811 -16.218 9.904 1.00 45.41 466 ALA A CA 1
ATOM 3364 C C . ALA A 1 466 ? 10.357 -16.423 10.340 1.00 45.41 466 ALA A C 1
ATOM 3366 O O . ALA A 1 466 ? 9.773 -15.551 10.980 1.00 45.41 466 ALA A O 1
ATOM 3367 N N . THR A 1 467 ? 9.734 -17.544 9.970 1.00 45.22 467 THR A N 1
ATOM 3368 C CA . THR A 1 467 ? 8.478 -17.942 10.612 1.00 45.22 467 THR A CA 1
ATOM 3369 C C . THR A 1 467 ? 8.798 -18.165 12.083 1.00 45.22 467 THR A C 1
ATOM 3371 O O . THR A 1 467 ? 9.477 -19.130 12.418 1.00 45.22 467 THR A O 1
ATOM 3374 N N . ILE A 1 468 ? 8.379 -17.252 12.954 1.00 49.28 468 ILE A N 1
ATOM 3375 C CA . ILE A 1 468 ? 8.503 -17.411 14.400 1.00 49.28 468 ILE A CA 1
ATOM 3376 C C . ILE A 1 468 ? 7.234 -18.111 14.879 1.00 49.28 468 ILE A C 1
ATOM 3378 O O . ILE A 1 468 ? 6.157 -17.517 14.878 1.00 49.28 468 ILE A O 1
ATOM 3382 N N . SER A 1 469 ? 7.344 -19.372 15.291 1.00 56.62 469 SER A N 1
ATOM 3383 C CA . SER A 1 469 ? 6.205 -20.088 15.872 1.00 56.62 469 SER A CA 1
ATOM 3384 C C . SER A 1 469 ? 6.109 -19.754 17.357 1.00 56.62 469 SER A C 1
ATOM 3386 O O . SER A 1 469 ? 6.896 -20.251 18.163 1.00 56.62 469 SER A O 1
ATOM 3388 N N . LEU A 1 470 ? 5.162 -18.895 17.729 1.00 57.16 470 LEU A N 1
ATOM 3389 C CA . LEU A 1 470 ? 4.863 -18.591 19.126 1.00 57.16 470 LEU A CA 1
ATOM 3390 C C . LEU A 1 470 ? 3.816 -19.577 19.642 1.00 57.16 470 LEU A C 1
ATOM 3392 O O . LEU A 1 470 ? 2.733 -19.694 19.076 1.00 57.16 470 LEU A O 1
ATOM 3396 N N . SER A 1 471 ? 4.121 -20.265 20.738 1.00 64.75 471 SER A N 1
ATOM 3397 C CA . SER A 1 471 ? 3.121 -21.003 21.506 1.00 64.75 471 SER A CA 1
ATOM 3398 C C . SER A 1 471 ? 3.028 -20.428 22.909 1.00 64.75 471 SER A C 1
ATOM 3400 O O . SER A 1 471 ? 4.030 -20.042 23.512 1.00 64.75 471 SER A O 1
ATOM 3402 N N . LYS A 1 472 ? 1.804 -20.345 23.417 1.00 64.69 472 LYS A N 1
ATOM 3403 C CA . LYS A 1 472 ? 1.492 -19.834 24.746 1.00 64.69 472 LYS A CA 1
ATOM 3404 C C . LYS A 1 472 ? 0.722 -20.908 25.492 1.00 64.69 472 LYS A C 1
ATOM 3406 O O . LYS A 1 472 ? -0.349 -21.327 25.063 1.00 64.69 472 LYS A O 1
ATOM 3411 N N . VAL A 1 473 ? 1.270 -21.350 26.617 1.00 67.00 473 VAL A N 1
ATOM 3412 C CA . VAL A 1 473 ? 0.669 -22.368 27.478 1.00 67.00 473 VAL A CA 1
ATOM 3413 C C . VAL A 1 473 ? 0.445 -21.766 28.856 1.00 67.00 473 VAL A C 1
ATOM 3415 O O . VAL A 1 473 ? 1.375 -21.294 29.505 1.00 67.00 473 VAL A O 1
ATOM 3418 N N . ARG A 1 474 ? -0.803 -21.786 29.323 1.00 68.75 474 ARG A N 1
ATOM 3419 C CA . ARG A 1 474 ? -1.135 -21.438 30.707 1.00 68.75 474 ARG A CA 1
ATOM 3420 C C . ARG A 1 474 ? -0.799 -22.609 31.630 1.00 68.75 474 ARG A C 1
ATOM 3422 O O . ARG A 1 474 ? -1.131 -23.753 31.325 1.00 68.75 474 ARG A O 1
ATOM 3429 N N . GLN A 1 475 ? -0.206 -22.324 32.786 1.00 65.88 475 GLN A N 1
ATOM 3430 C CA . GLN A 1 475 ? -0.015 -23.329 33.827 1.00 65.88 475 GLN A CA 1
ATOM 3431 C C . GLN A 1 475 ? -1.362 -23.676 34.493 1.00 65.88 475 GLN A C 1
ATOM 3433 O O . GLN A 1 475 ? -2.015 -22.816 35.082 1.00 65.88 475 GLN A O 1
ATOM 3438 N N . GLY A 1 476 ? -1.769 -24.947 34.406 1.00 54.25 476 GLY A N 1
ATOM 3439 C CA . GLY A 1 476 ? -3.010 -25.471 34.993 1.00 54.25 476 GLY A CA 1
ATOM 3440 C C . GLY A 1 476 ? -4.253 -25.352 34.093 1.00 54.25 476 GLY A C 1
ATOM 3441 O O . GLY A 1 476 ? -4.384 -24.445 33.269 1.00 54.25 476 GLY A O 1
ATOM 3442 N N . SER A 1 477 ? -5.196 -26.283 34.259 1.00 47.41 477 SER A N 1
ATOM 3443 C CA . SER A 1 477 ? -6.484 -26.323 33.547 1.00 47.41 477 SER A CA 1
ATOM 3444 C C . SER A 1 477 ? -7.606 -25.635 34.342 1.00 47.41 477 SER A C 1
ATOM 3446 O O . SER A 1 477 ? -7.623 -25.724 35.565 1.00 47.41 477 SER A O 1
ATOM 3448 N N . GLY A 1 478 ? -8.578 -25.009 33.666 1.00 55.19 478 GLY A N 1
ATOM 3449 C CA . GLY A 1 478 ? -9.806 -24.481 34.294 1.00 55.19 478 GLY A CA 1
ATOM 3450 C C . GLY A 1 478 ? -9.746 -23.014 34.746 1.00 55.19 478 GLY A C 1
ATOM 3451 O O . GLY A 1 478 ? -8.783 -22.302 34.460 1.00 55.19 478 GLY A O 1
ATOM 3452 N N . THR A 1 479 ? -10.794 -22.545 35.430 1.00 50.81 479 THR A N 1
ATOM 3453 C CA . THR A 1 479 ? -10.963 -21.146 35.869 1.00 50.81 479 THR A CA 1
ATOM 3454 C C . THR A 1 479 ? -9.886 -20.695 36.860 1.00 50.81 479 THR A C 1
ATOM 3456 O O . THR A 1 479 ? -9.527 -21.438 37.769 1.00 50.81 479 THR A O 1
ATOM 3459 N N . ALA A 1 480 ? -9.359 -19.478 36.691 1.00 54.31 480 ALA A N 1
ATOM 3460 C CA . ALA A 1 480 ? -8.353 -18.897 37.584 1.00 54.31 480 ALA A CA 1
ATOM 3461 C C . ALA A 1 480 ? -8.987 -18.272 38.840 1.00 54.31 480 ALA A C 1
ATOM 3463 O O . ALA A 1 480 ? -9.997 -17.577 38.739 1.00 54.31 480 ALA A O 1
ATOM 3464 N N . GLN A 1 481 ? -8.371 -18.479 40.007 1.00 57.03 481 GLN A N 1
ATOM 3465 C CA . GLN A 1 481 ? -8.813 -17.869 41.264 1.00 57.03 481 GLN A CA 1
ATOM 3466 C C . GLN A 1 481 ? -8.344 -16.411 41.378 1.00 57.03 481 GLN A C 1
ATOM 3468 O O . GLN A 1 481 ? -7.205 -16.083 41.043 1.00 57.03 481 GLN A O 1
ATOM 3473 N N . ALA A 1 482 ? -9.223 -15.541 41.879 1.00 56.78 482 ALA A N 1
ATOM 3474 C CA . ALA A 1 482 ? -8.913 -14.139 42.148 1.00 56.78 482 ALA A CA 1
ATOM 3475 C C . ALA A 1 482 ? -7.760 -13.999 43.161 1.00 56.78 482 ALA A C 1
ATOM 3477 O O . ALA A 1 482 ? -7.673 -14.766 44.116 1.00 56.78 482 ALA A O 1
ATOM 3478 N N . GLY A 1 483 ? -6.866 -13.027 42.952 1.00 60.34 483 GLY A N 1
ATOM 3479 C CA . GLY A 1 483 ? -5.722 -12.769 43.836 1.00 60.34 483 GLY A CA 1
ATOM 3480 C C . GLY A 1 483 ? -4.582 -13.795 43.762 1.00 60.34 483 GLY A C 1
ATOM 3481 O O . GLY A 1 483 ? -3.539 -13.580 44.378 1.00 60.34 483 GLY A O 1
ATOM 3482 N N . ARG A 1 484 ? -4.726 -14.885 42.993 1.00 62.75 484 ARG A N 1
ATOM 3483 C CA . ARG A 1 484 ? -3.655 -15.866 42.765 1.00 62.75 484 ARG A CA 1
ATOM 3484 C C . ARG A 1 484 ? -2.899 -15.563 41.462 1.00 62.75 484 ARG A C 1
ATOM 3486 O O . ARG A 1 484 ? -3.528 -15.189 40.470 1.00 62.75 484 ARG A O 1
ATOM 3493 N N . PRO A 1 485 ? -1.563 -15.730 41.436 1.00 67.50 485 PRO A N 1
ATOM 3494 C CA . PRO A 1 485 ? -0.779 -15.551 40.222 1.00 67.50 485 PRO A CA 1
ATOM 3495 C C . PRO A 1 485 ? -1.122 -16.611 39.170 1.00 67.50 485 PRO A C 1
ATOM 3497 O O . PRO A 1 485 ? -1.188 -17.803 39.464 1.00 67.50 485 PRO A O 1
ATOM 3500 N N . ILE A 1 486 ? -1.295 -16.172 37.926 1.00 68.69 486 ILE A N 1
ATOM 3501 C CA . ILE A 1 486 ? -1.408 -17.020 36.740 1.00 68.69 486 ILE A CA 1
ATOM 3502 C C . ILE A 1 486 ? -0.095 -16.911 35.973 1.00 68.69 486 ILE A C 1
ATOM 3504 O O . ILE A 1 486 ? 0.273 -15.815 35.549 1.00 68.69 486 ILE A O 1
ATOM 3508 N N . THR A 1 487 ? 0.598 -18.030 35.779 1.00 70.62 487 THR A N 1
ATOM 3509 C CA . THR A 1 487 ? 1.852 -18.075 35.019 1.00 70.62 487 THR A CA 1
ATOM 3510 C C . THR A 1 487 ? 1.619 -18.649 33.625 1.00 70.62 487 THR A C 1
ATOM 3512 O O . THR A 1 487 ? 0.942 -19.668 33.450 1.00 70.62 487 THR A O 1
ATOM 3515 N N . TYR A 1 488 ? 2.202 -17.990 32.629 1.00 67.25 488 TYR A N 1
ATOM 3516 C CA . TYR A 1 488 ? 2.212 -18.414 31.234 1.00 67.25 488 TYR A CA 1
ATOM 3517 C C . TYR A 1 488 ? 3.625 -18.802 30.838 1.00 67.25 488 TYR A C 1
ATOM 3519 O O . TYR A 1 488 ? 4.584 -18.129 31.217 1.00 67.25 488 TYR A O 1
ATOM 3527 N N . ILE A 1 489 ? 3.723 -19.859 30.042 1.00 69.56 489 ILE A N 1
ATOM 3528 C CA . ILE A 1 489 ? 4.931 -20.258 29.335 1.00 69.56 489 ILE A CA 1
ATOM 3529 C C . ILE A 1 489 ? 4.746 -19.833 27.890 1.00 69.56 489 ILE A C 1
ATOM 3531 O O . ILE A 1 489 ? 3.817 -20.290 27.224 1.00 69.56 489 ILE A O 1
ATOM 3535 N N . LEU A 1 490 ? 5.618 -18.956 27.416 1.00 66.50 490 LEU A N 1
ATOM 3536 C CA . LEU A 1 490 ? 5.724 -18.649 26.004 1.00 66.50 490 LEU A CA 1
ATOM 3537 C C . LEU A 1 490 ? 6.941 -19.374 25.452 1.00 66.50 490 LEU A C 1
ATOM 3539 O O . LEU A 1 490 ? 8.054 -19.204 25.954 1.00 66.50 490 LEU A O 1
ATOM 3543 N N . THR A 1 491 ? 6.722 -20.181 24.423 1.00 64.25 491 THR A N 1
ATOM 3544 C CA . THR A 1 491 ? 7.789 -20.868 23.705 1.00 64.25 491 THR A CA 1
ATOM 3545 C C . THR A 1 491 ? 7.864 -20.316 22.296 1.00 64.25 491 THR A C 1
ATOM 3547 O O . THR A 1 491 ? 6.886 -20.341 21.548 1.00 64.25 491 THR A O 1
ATOM 3550 N N . VAL A 1 492 ? 9.052 -19.831 21.949 1.00 60.44 492 VAL A N 1
ATOM 3551 C CA . VAL A 1 492 ? 9.397 -19.375 20.606 1.00 60.44 492 VAL A CA 1
ATOM 3552 C C . VAL A 1 492 ? 10.084 -20.537 19.888 1.00 60.44 492 VAL A C 1
ATOM 3554 O O . VAL A 1 492 ? 11.218 -20.884 20.205 1.00 60.44 492 VAL A O 1
ATOM 3557 N N . SER A 1 493 ? 9.378 -21.177 18.961 1.00 59.03 493 SER A N 1
ATOM 3558 C CA . SER A 1 493 ? 9.727 -22.481 18.375 1.00 59.03 493 SER A CA 1
ATOM 3559 C C . SER A 1 493 ? 9.918 -22.417 16.858 1.00 59.03 493 SER A C 1
ATOM 3561 O O . SER A 1 493 ? 9.230 -23.107 16.121 1.00 59.03 493 SER A O 1
ATOM 3563 N N . SER A 1 494 ? 10.826 -21.546 16.401 1.00 53.62 494 SER A N 1
ATOM 3564 C CA . SER A 1 494 ? 11.533 -21.624 15.105 1.00 53.62 494 SER A CA 1
ATOM 3565 C C . SER A 1 494 ? 12.244 -20.297 14.802 1.00 53.62 494 SER A C 1
ATOM 3567 O O . SER A 1 494 ? 11.590 -19.267 14.667 1.00 53.62 494 SER A O 1
ATOM 3569 N N . ALA A 1 495 ? 13.572 -20.303 14.644 1.00 49.00 495 ALA A N 1
ATOM 3570 C CA . ALA A 1 495 ? 14.270 -19.305 13.823 1.00 49.00 495 ALA A CA 1
ATOM 3571 C C . ALA A 1 495 ? 15.476 -19.954 13.116 1.00 49.00 495 ALA A C 1
ATOM 3573 O O . ALA A 1 495 ? 15.943 -21.006 13.557 1.00 49.00 495 ALA A O 1
ATOM 3574 N N . PRO A 1 496 ? 15.972 -19.370 12.010 1.00 43.28 496 PRO A N 1
ATOM 3575 C CA . PRO A 1 496 ? 16.865 -20.071 11.088 1.00 43.28 496 PRO A CA 1
ATOM 3576 C C . PRO A 1 496 ? 18.250 -20.422 11.655 1.00 43.28 496 PRO A C 1
ATOM 3578 O O . PRO A 1 496 ? 18.893 -21.317 11.118 1.00 43.28 496 PRO A O 1
ATOM 3581 N N . THR A 1 497 ? 18.719 -19.774 12.731 1.00 48.97 497 THR A N 1
ATOM 3582 C CA . THR A 1 497 ? 19.971 -20.128 13.429 1.00 48.97 497 THR A CA 1
ATOM 3583 C C . THR A 1 497 ? 19.944 -19.687 14.900 1.00 48.97 497 THR A C 1
ATOM 3585 O O . THR A 1 497 ? 19.305 -18.697 15.255 1.00 48.97 497 THR A O 1
ATOM 3588 N N . SER A 1 498 ? 20.716 -20.366 15.757 1.00 47.53 498 SER A N 1
ATOM 3589 C CA . SER A 1 498 ? 20.868 -20.111 17.205 1.00 47.53 498 SER A CA 1
ATOM 3590 C C . SER A 1 498 ? 21.582 -18.792 17.573 1.00 47.53 498 SER A C 1
ATOM 3592 O O . SER A 1 498 ? 22.111 -18.661 18.676 1.00 47.53 498 SER A O 1
ATOM 3594 N N . THR A 1 499 ? 21.671 -17.836 16.646 1.00 47.97 499 THR A N 1
ATOM 3595 C CA . THR A 1 499 ? 22.399 -16.561 16.794 1.00 47.97 499 THR A CA 1
ATOM 3596 C C . THR A 1 499 ? 21.509 -15.329 16.616 1.00 47.97 499 THR A C 1
ATOM 3598 O O . THR A 1 499 ? 22.015 -14.213 16.688 1.00 47.97 499 THR A O 1
ATOM 3601 N N . TRP A 1 500 ? 20.207 -15.504 16.369 1.00 44.12 500 TRP A N 1
ATOM 3602 C CA . TRP A 1 500 ? 19.263 -14.396 16.197 1.00 44.12 500 TRP A CA 1
ATOM 3603 C C . TRP A 1 500 ? 18.634 -13.958 17.521 1.00 44.12 500 TRP A C 1
ATOM 3605 O O . TRP A 1 500 ? 18.319 -14.779 18.380 1.00 44.12 500 TRP A O 1
ATOM 3615 N N . GLN A 1 501 ? 18.443 -12.647 17.655 1.00 54.62 501 GLN A N 1
ATOM 3616 C CA . GLN A 1 501 ? 17.793 -11.979 18.778 1.00 54.62 501 GLN A CA 1
ATOM 3617 C C . GLN A 1 501 ? 16.614 -11.179 18.213 1.00 54.62 501 GLN A C 1
ATOM 3619 O O . GLN A 1 501 ? 16.828 -10.251 17.438 1.00 54.62 501 GLN A O 1
ATOM 3624 N N . ALA A 1 502 ? 15.380 -11.571 18.541 1.00 51.88 502 ALA A N 1
ATOM 3625 C CA . ALA A 1 502 ? 14.172 -10.844 18.147 1.00 51.88 502 ALA A CA 1
ATOM 3626 C C . ALA A 1 502 ? 13.522 -10.187 19.369 1.00 51.88 502 ALA A C 1
ATOM 3628 O O . ALA A 1 502 ? 13.443 -10.805 20.437 1.00 51.88 502 ALA A O 1
ATOM 3629 N N . ASP A 1 503 ? 13.027 -8.963 19.183 1.00 62.19 503 ASP A N 1
ATOM 3630 C CA . ASP A 1 503 ? 12.158 -8.304 20.150 1.00 62.19 503 ASP A CA 1
ATOM 3631 C C . ASP A 1 503 ? 10.713 -8.729 19.873 1.00 62.19 503 ASP A C 1
ATOM 3633 O O . ASP A 1 503 ? 10.135 -8.406 18.835 1.00 62.19 503 ASP A O 1
ATOM 3637 N N . VAL A 1 504 ? 10.125 -9.492 20.790 1.00 62.59 504 VAL A N 1
ATOM 3638 C CA . VAL A 1 504 ? 8.758 -10.007 20.659 1.00 62.59 504 VAL A CA 1
ATOM 3639 C C . VAL A 1 504 ? 7.846 -9.199 21.568 1.00 62.59 504 VAL A C 1
ATOM 3641 O O . VAL A 1 504 ? 8.107 -9.063 22.762 1.00 62.59 504 VAL A O 1
ATOM 3644 N N . ARG A 1 505 ? 6.740 -8.685 21.026 1.00 69.25 505 ARG A N 1
ATOM 3645 C CA . ARG A 1 505 ? 5.693 -8.029 21.813 1.00 69.25 505 ARG A CA 1
ATOM 3646 C C . ARG A 1 505 ? 4.434 -8.880 21.798 1.00 69.25 505 ARG A C 1
ATOM 3648 O O . ARG A 1 505 ? 3.800 -9.027 20.760 1.00 69.25 505 ARG A O 1
ATOM 3655 N N . VAL A 1 506 ? 4.061 -9.398 22.961 1.00 68.25 506 VAL A N 1
ATOM 3656 C CA . VAL A 1 506 ? 2.829 -10.167 23.145 1.00 68.25 506 VAL A CA 1
ATOM 3657 C C . VAL A 1 506 ? 1.821 -9.298 23.871 1.00 68.25 506 VAL A C 1
ATOM 3659 O O . VAL A 1 506 ? 2.109 -8.767 24.945 1.00 68.25 506 VAL A O 1
ATOM 3662 N N . VAL A 1 507 ? 0.648 -9.135 23.267 1.00 68.56 507 VAL A N 1
ATOM 3663 C CA . VAL A 1 507 ? -0.493 -8.464 23.884 1.00 68.56 507 VAL A CA 1
ATOM 3664 C C . VAL A 1 507 ? -1.544 -9.515 24.153 1.00 68.56 507 VAL A C 1
ATOM 3666 O O . VAL A 1 507 ? -1.910 -10.263 23.258 1.00 68.56 507 VAL A O 1
ATOM 3669 N N . ASP A 1 508 ? -2.011 -9.555 25.389 1.00 66.06 508 ASP A N 1
ATOM 3670 C CA . ASP A 1 508 ? -2.981 -10.529 25.844 1.00 66.06 508 ASP A CA 1
ATOM 3671 C C . ASP A 1 508 ? -4.187 -9.827 26.460 1.00 66.06 508 ASP A C 1
ATOM 3673 O O . ASP A 1 508 ? -4.017 -8.869 27.225 1.00 66.06 508 ASP A O 1
ATOM 3677 N N . ARG A 1 509 ? -5.404 -10.266 26.131 1.00 68.25 509 ARG A N 1
ATOM 3678 C CA . ARG A 1 509 ? -6.637 -9.649 26.638 1.00 68.25 509 ARG A CA 1
ATOM 3679 C C . ARG A 1 509 ? -7.268 -10.510 27.712 1.00 68.25 509 ARG A C 1
ATOM 3681 O O . ARG A 1 509 ? -7.434 -11.713 27.543 1.00 68.25 509 ARG A O 1
ATOM 3688 N N . ILE A 1 510 ? -7.690 -9.869 28.796 1.00 66.31 510 ILE A N 1
ATOM 3689 C CA . ILE A 1 510 ? -8.419 -10.526 29.879 1.00 66.31 510 ILE A CA 1
ATOM 3690 C C . ILE A 1 510 ? -9.892 -10.181 29.727 1.00 66.31 510 ILE A C 1
ATOM 3692 O O . ILE A 1 510 ? -10.293 -9.029 29.892 1.00 66.31 510 ILE A O 1
ATOM 3696 N N . THR A 1 511 ? -10.709 -11.193 29.457 1.00 61.94 511 THR A N 1
ATOM 3697 C CA . THR A 1 511 ? -12.161 -11.076 29.582 1.00 61.94 511 THR A CA 1
ATOM 3698 C C . THR A 1 511 ? -12.588 -11.533 30.969 1.00 61.94 511 THR A C 1
ATOM 3700 O O . THR A 1 511 ? -12.112 -12.537 31.504 1.00 61.94 511 THR A O 1
ATOM 3703 N N . SER A 1 512 ? -13.475 -10.748 31.566 1.00 59.28 512 SER A N 1
ATOM 3704 C CA . SER A 1 512 ? -13.949 -10.913 32.930 1.00 59.28 512 SER A CA 1
ATOM 3705 C C . SER A 1 512 ? -15.466 -10.843 32.980 1.00 59.28 512 SER A C 1
ATOM 3707 O O . SER A 1 512 ? -16.058 -9.981 32.333 1.00 59.28 512 SER A O 1
ATOM 3709 N N . ALA A 1 513 ? -16.082 -11.669 33.825 1.00 58.22 513 ALA A N 1
ATOM 3710 C CA . ALA A 1 513 ? -17.490 -11.532 34.190 1.00 58.22 513 ALA A CA 1
ATOM 3711 C C . ALA A 1 513 ? -17.760 -10.429 35.245 1.00 58.22 513 ALA A C 1
ATOM 3713 O O . ALA A 1 513 ? -18.916 -10.081 35.468 1.00 58.22 513 ALA A O 1
ATOM 3714 N N . TYR A 1 514 ? -16.723 -9.868 35.885 1.00 60.12 514 TYR A N 1
ATOM 3715 C CA . TYR A 1 514 ? -16.832 -8.868 36.961 1.00 60.12 514 TYR A CA 1
ATOM 3716 C C . TYR A 1 514 ? -15.882 -7.666 36.784 1.00 60.12 514 TYR A C 1
ATOM 3718 O O . TYR A 1 514 ? -14.819 -7.791 36.170 1.00 60.12 514 TYR A O 1
ATOM 3726 N N . PRO A 1 515 ? -16.196 -6.491 37.357 1.00 59.91 515 PRO A N 1
ATOM 3727 C CA . PRO A 1 515 ? -15.290 -5.345 37.323 1.00 59.91 515 PRO A CA 1
ATOM 3728 C C . PRO A 1 515 ? -13.949 -5.638 38.017 1.00 59.91 515 PRO A C 1
ATOM 3730 O O . PRO A 1 515 ? -13.904 -6.200 39.116 1.00 59.91 515 PRO A O 1
ATOM 3733 N N . LEU A 1 516 ? -12.851 -5.239 37.375 1.00 63.84 516 LEU A N 1
ATOM 3734 C CA . LEU A 1 516 ? -11.489 -5.370 37.892 1.00 63.84 516 LEU A CA 1
ATOM 3735 C C . LEU A 1 516 ? -11.104 -4.129 38.703 1.00 63.84 516 LEU A C 1
ATOM 3737 O O . LEU A 1 516 ? -11.271 -3.011 38.223 1.00 63.84 516 LEU A O 1
ATOM 3741 N N . ALA A 1 517 ? -10.560 -4.321 39.907 1.00 63.34 517 ALA A N 1
ATOM 3742 C CA . ALA A 1 517 ? -9.912 -3.249 40.669 1.00 63.34 517 ALA A CA 1
ATOM 3743 C C . ALA A 1 517 ? -8.471 -3.012 40.206 1.00 63.34 517 ALA A C 1
ATOM 3745 O O . ALA A 1 517 ? -7.960 -1.903 40.335 1.00 63.34 517 ALA A O 1
ATOM 3746 N N . GLY A 1 518 ? -7.809 -4.041 39.670 1.00 66.50 518 GLY A N 1
ATOM 3747 C CA . GLY A 1 518 ? -6.444 -3.913 39.184 1.00 66.50 518 GLY A CA 1
ATOM 3748 C C . GLY A 1 518 ? -5.943 -5.143 38.439 1.00 66.50 518 GLY A C 1
ATOM 3749 O O . GLY A 1 518 ? -6.390 -6.269 38.669 1.00 66.50 518 GLY A O 1
ATOM 3750 N N . LEU A 1 519 ? -4.985 -4.890 37.553 1.00 64.25 519 LEU A N 1
ATOM 3751 C CA . LEU A 1 519 ? -4.189 -5.886 36.851 1.00 64.25 519 LEU A CA 1
ATOM 3752 C C . LEU A 1 519 ? -2.721 -5.542 37.066 1.00 64.25 519 LEU A C 1
ATOM 3754 O O . LEU A 1 519 ? -2.329 -4.386 36.903 1.00 64.25 519 LEU A O 1
ATOM 3758 N N . SER A 1 520 ? -1.908 -6.535 37.413 1.00 68.56 520 SER A N 1
ATOM 3759 C CA . SER A 1 520 ? -0.456 -6.383 37.458 1.00 68.56 520 SER A CA 1
ATOM 3760 C C . SER A 1 520 ? 0.226 -7.520 36.703 1.00 68.56 520 SER A C 1
ATOM 3762 O O . SER A 1 520 ? -0.156 -8.688 36.803 1.00 68.56 520 SER A O 1
ATOM 3764 N N . GLY A 1 521 ? 1.232 -7.158 35.905 1.00 64.50 521 GLY A N 1
ATOM 3765 C CA . GLY A 1 521 ? 2.148 -8.097 35.268 1.00 64.50 521 GLY A CA 1
ATOM 3766 C C . GLY A 1 521 ? 3.462 -8.115 36.038 1.00 64.50 521 GLY A C 1
ATOM 3767 O O . GLY A 1 521 ? 4.037 -7.060 36.294 1.00 64.50 521 GLY A O 1
ATOM 3768 N N . ILE A 1 522 ? 3.940 -9.301 36.399 1.00 63.69 522 ILE A N 1
ATOM 3769 C CA . ILE A 1 522 ? 5.269 -9.510 36.969 1.00 63.69 522 ILE A CA 1
ATOM 3770 C C . ILE A 1 522 ? 6.120 -10.130 35.858 1.00 63.69 522 ILE A C 1
ATOM 3772 O O . ILE A 1 522 ? 5.840 -11.239 35.391 1.00 63.69 522 ILE A O 1
ATOM 3776 N N . GLY A 1 523 ? 7.129 -9.385 35.396 1.00 64.56 523 GLY A N 1
ATOM 3777 C CA . GLY A 1 523 ? 8.144 -9.918 34.486 1.00 64.56 523 GLY A CA 1
ATOM 3778 C C . GLY A 1 523 ? 8.891 -11.075 35.154 1.00 64.56 523 GLY A C 1
ATOM 3779 O O . GLY A 1 523 ? 9.203 -11.001 36.340 1.00 64.56 523 GLY A O 1
ATOM 3780 N N . GLY A 1 524 ? 9.121 -12.160 34.413 1.00 64.06 524 GLY A N 1
ATOM 3781 C CA . GLY A 1 524 ? 9.845 -13.334 34.905 1.00 64.06 524 GLY A CA 1
ATOM 3782 C C . GLY A 1 524 ? 11.354 -13.221 34.681 1.00 64.06 524 GLY A C 1
ATOM 3783 O O . GLY A 1 524 ? 12.114 -12.946 35.604 1.00 64.06 524 GLY A O 1
ATOM 3784 N N . ASN A 1 525 ? 11.797 -13.449 33.440 1.00 65.69 525 ASN A N 1
ATOM 3785 C CA . ASN A 1 525 ? 13.222 -13.498 33.082 1.00 65.69 525 ASN A CA 1
ATOM 3786 C C . ASN A 1 525 ? 13.827 -12.090 32.885 1.00 65.69 525 ASN A C 1
ATOM 3788 O O . ASN A 1 525 ? 13.110 -11.142 32.578 1.00 65.69 525 ASN A O 1
ATOM 3792 N N . ALA A 1 526 ? 15.163 -11.979 32.949 1.00 62.25 526 ALA A N 1
ATOM 3793 C CA . ALA A 1 526 ? 15.929 -10.719 32.875 1.00 62.25 526 ALA A CA 1
ATOM 3794 C C . ALA A 1 526 ? 15.672 -9.837 31.630 1.00 62.25 526 ALA A C 1
ATOM 3796 O O . ALA A 1 526 ? 15.998 -8.654 31.653 1.00 62.25 526 ALA A O 1
ATOM 3797 N N . ASN A 1 527 ? 15.054 -10.388 30.579 1.00 68.06 527 ASN A N 1
ATOM 3798 C CA . ASN A 1 527 ? 14.744 -9.680 29.333 1.00 68.06 527 ASN A CA 1
ATOM 3799 C C . ASN A 1 527 ? 13.235 -9.565 29.050 1.00 68.06 527 ASN A C 1
ATOM 3801 O O . ASN A 1 527 ? 12.845 -9.275 27.921 1.00 68.06 527 ASN A O 1
ATOM 3805 N N . VAL A 1 528 ? 12.379 -9.829 30.040 1.00 71.00 528 VAL A N 1
ATOM 3806 C CA . VAL A 1 528 ? 10.921 -9.737 29.895 1.00 71.00 528 VAL A CA 1
ATOM 3807 C C . VAL A 1 528 ? 10.408 -8.585 30.734 1.00 71.00 528 VAL A C 1
ATOM 3809 O O . VAL A 1 528 ? 10.499 -8.603 31.960 1.00 71.00 528 VAL A O 1
ATOM 3812 N N . SER A 1 529 ? 9.819 -7.599 30.071 1.00 75.12 529 SER A N 1
ATOM 3813 C CA . SER A 1 529 ? 9.111 -6.505 30.729 1.00 75.12 529 SER A CA 1
ATOM 3814 C C . SER A 1 529 ? 7.624 -6.628 30.434 1.00 75.12 529 SER A C 1
ATOM 3816 O O . SER A 1 529 ? 7.223 -6.680 29.278 1.00 75.12 529 SER A O 1
ATOM 3818 N N . CYS A 1 530 ? 6.798 -6.704 31.474 1.00 71.19 530 CYS A N 1
ATOM 3819 C CA . CYS A 1 530 ? 5.349 -6.748 31.321 1.00 71.19 530 CYS A CA 1
ATOM 3820 C C . CYS A 1 530 ? 4.729 -5.481 31.908 1.00 71.19 530 CYS A C 1
ATOM 3822 O O . CYS A 1 530 ? 5.079 -5.056 33.007 1.00 71.19 530 CYS A O 1
ATOM 3824 N N . GLN A 1 531 ? 3.796 -4.891 31.171 1.00 76.31 531 GLN A N 1
ATOM 3825 C CA . GLN A 1 531 ? 2.994 -3.749 31.585 1.00 76.31 531 GLN A CA 1
ATOM 3826 C C . GLN A 1 531 ? 1.519 -4.141 31.547 1.00 76.31 531 GLN A C 1
ATOM 3828 O O . GLN A 1 531 ? 1.047 -4.750 30.583 1.00 76.31 531 GLN A O 1
ATOM 3833 N N . ALA A 1 532 ? 0.791 -3.793 32.605 1.00 66.19 532 ALA A N 1
ATOM 3834 C CA . ALA A 1 532 ? -0.639 -4.043 32.706 1.00 66.19 532 ALA A CA 1
ATOM 3835 C C . ALA A 1 532 ? -1.438 -2.777 32.362 1.00 66.19 532 ALA A C 1
ATOM 3837 O O . ALA A 1 532 ? -1.137 -1.687 32.844 1.00 66.19 532 ALA A O 1
ATOM 3838 N N . GLY A 1 533 ? -2.461 -2.943 31.526 1.00 67.06 533 GLY A N 1
ATOM 3839 C CA . GLY A 1 533 ? -3.553 -1.992 31.322 1.00 67.06 533 GLY A CA 1
ATOM 3840 C C . GLY A 1 533 ? -4.812 -2.440 32.068 1.00 67.06 533 GLY A C 1
ATOM 3841 O O . GLY A 1 533 ? -4.799 -3.437 32.782 1.00 67.06 533 GLY A O 1
ATOM 3842 N N . SER A 1 534 ? -5.930 -1.738 31.882 1.00 64.44 534 SER A N 1
ATOM 3843 C CA . SER A 1 534 ? -7.198 -2.014 32.584 1.00 64.44 534 SER A CA 1
ATOM 3844 C C . SER A 1 534 ? -7.886 -3.333 32.195 1.00 64.44 534 SER A C 1
ATOM 3846 O O . SER A 1 534 ? -8.741 -3.812 32.934 1.00 64.44 534 SER A O 1
ATOM 3848 N N . SER A 1 535 ? -7.525 -3.932 31.055 1.00 70.00 535 SER A N 1
ATOM 3849 C CA . SER A 1 535 ? -8.058 -5.225 30.571 1.00 70.00 535 SER A CA 1
ATOM 3850 C C . SER A 1 535 ? -7.073 -6.002 29.683 1.00 70.00 535 SER A C 1
ATOM 3852 O O . SER A 1 535 ? -7.444 -6.953 28.995 1.00 70.00 535 SER A O 1
ATOM 3854 N N . SER A 1 536 ? -5.802 -5.599 29.674 1.00 72.12 536 SER A N 1
ATOM 3855 C CA . SER A 1 536 ? -4.793 -6.161 28.778 1.00 72.12 536 SER A CA 1
ATOM 3856 C C . SER A 1 536 ? -3.429 -6.209 29.435 1.00 72.12 536 SER A C 1
ATOM 3858 O O . SER A 1 536 ? -3.095 -5.336 30.235 1.00 72.12 536 SER A O 1
ATOM 3860 N N . ILE A 1 537 ? -2.605 -7.162 29.023 1.00 73.31 537 ILE A N 1
ATOM 3861 C CA . ILE A 1 537 ? -1.217 -7.277 29.460 1.00 73.31 537 ILE A CA 1
ATOM 3862 C C . ILE A 1 537 ? -0.340 -7.248 28.227 1.00 73.31 537 ILE A C 1
ATOM 3864 O O . ILE A 1 537 ? -0.552 -8.001 27.285 1.00 73.31 537 ILE A O 1
ATOM 3868 N N . THR A 1 538 ? 0.624 -6.336 28.219 1.00 75.81 538 THR A N 1
ATOM 3869 C CA . THR A 1 538 ? 1.643 -6.257 27.177 1.00 75.81 538 THR A CA 1
ATOM 3870 C C . THR A 1 538 ? 2.954 -6.733 27.770 1.00 75.81 538 THR A C 1
ATOM 3872 O O . THR A 1 538 ? 3.481 -6.078 28.663 1.00 75.81 538 THR A O 1
ATOM 3875 N N . CYS A 1 539 ? 3.489 -7.841 27.273 1.00 71.81 539 CYS A N 1
ATOM 3876 C CA . CYS A 1 539 ? 4.829 -8.301 27.608 1.00 71.81 539 CYS A CA 1
ATOM 3877 C C . CYS A 1 539 ? 5.755 -8.098 26.407 1.00 71.81 539 CYS A C 1
ATOM 3879 O O . CYS A 1 539 ? 5.491 -8.597 25.313 1.00 71.81 539 CYS A O 1
ATOM 3881 N N . THR A 1 540 ? 6.836 -7.358 26.622 1.00 74.88 540 THR A N 1
ATOM 3882 C CA . THR A 1 540 ? 7.918 -7.156 25.664 1.00 74.88 540 THR A CA 1
ATOM 3883 C C . THR A 1 540 ? 9.098 -8.017 26.086 1.00 74.88 540 THR A C 1
ATOM 3885 O O . THR A 1 540 ? 9.621 -7.872 27.196 1.00 74.88 540 THR A O 1
ATOM 3888 N N . TYR A 1 541 ? 9.505 -8.906 25.192 1.00 72.62 541 TYR A N 1
ATOM 3889 C CA . TYR A 1 541 ? 10.636 -9.803 25.341 1.00 72.62 541 TYR A CA 1
ATOM 3890 C C . TYR A 1 541 ? 11.752 -9.271 24.458 1.00 72.62 541 TYR A C 1
ATOM 3892 O O . TYR A 1 541 ? 11.571 -9.189 23.248 1.00 72.62 541 TYR A O 1
ATOM 3900 N N . LEU A 1 542 ? 12.877 -8.902 25.055 1.00 68.25 542 LEU A N 1
ATOM 3901 C CA . LEU A 1 542 ? 14.027 -8.399 24.316 1.00 68.25 542 LEU A CA 1
ATOM 3902 C C . LEU A 1 542 ? 15.027 -9.528 24.072 1.00 68.25 542 LEU A C 1
ATOM 3904 O O . LEU A 1 542 ? 15.297 -10.332 24.969 1.00 68.25 542 LEU A O 1
ATOM 3908 N N . ASN A 1 543 ? 15.618 -9.563 22.883 1.00 70.25 543 ASN A N 1
ATOM 3909 C CA . ASN A 1 543 ? 16.697 -10.495 22.547 1.00 70.25 543 ASN A CA 1
ATOM 3910 C C . ASN A 1 543 ? 16.379 -11.977 22.831 1.00 70.25 543 ASN A C 1
ATOM 3912 O O . ASN A 1 543 ? 17.150 -12.657 23.513 1.00 70.25 543 ASN A O 1
ATOM 3916 N N . VAL A 1 544 ? 15.242 -12.480 22.344 1.00 60.94 544 VAL A N 1
ATOM 3917 C CA . VAL A 1 544 ? 14.797 -13.862 22.597 1.00 60.94 544 VAL A CA 1
ATOM 3918 C C . VAL A 1 544 ? 15.550 -14.866 21.709 1.00 60.94 544 VAL A C 1
ATOM 3920 O O . VAL A 1 544 ? 15.374 -14.814 20.491 1.00 60.94 544 VAL A O 1
ATOM 3923 N N . PRO A 1 545 ? 16.345 -15.805 22.267 1.00 62.19 545 PRO A N 1
ATOM 3924 C CA . PRO A 1 545 ? 16.899 -16.926 21.518 1.00 62.19 545 PRO A CA 1
ATOM 3925 C C . PRO A 1 545 ? 15.814 -17.957 21.182 1.00 62.19 545 PRO A C 1
ATOM 3927 O O . PRO A 1 545 ? 14.834 -18.128 21.912 1.00 62.19 545 PRO A O 1
ATOM 3930 N N . THR A 1 546 ? 16.018 -18.693 20.093 1.00 59.47 546 THR A N 1
ATOM 3931 C CA . THR A 1 546 ? 15.155 -19.812 19.684 1.00 59.47 546 THR A CA 1
ATOM 3932 C C . THR A 1 546 ? 15.135 -20.942 20.707 1.00 59.47 546 THR A C 1
ATOM 3934 O O . THR A 1 546 ? 16.090 -21.111 21.465 1.00 59.47 546 THR A O 1
ATOM 3937 N N . ASP A 1 547 ? 14.051 -21.724 20.725 1.00 60.62 547 ASP A N 1
ATOM 3938 C CA . ASP A 1 547 ? 13.852 -22.893 21.600 1.00 60.62 547 ASP A CA 1
ATOM 3939 C C . ASP A 1 547 ? 13.971 -22.584 23.099 1.00 60.62 547 ASP A C 1
ATOM 3941 O O . ASP A 1 547 ? 14.195 -23.462 23.934 1.00 60.62 547 ASP A O 1
ATOM 3945 N N . THR A 1 548 ? 13.793 -21.313 23.458 1.00 60.41 548 THR A N 1
ATOM 3946 C CA . THR A 1 548 ? 13.861 -20.847 24.838 1.00 60.41 548 THR A CA 1
ATOM 3947 C C . THR A 1 548 ? 12.451 -20.566 25.348 1.00 60.41 548 THR A C 1
ATOM 3949 O O . THR A 1 548 ? 11.647 -19.897 24.693 1.00 60.41 548 THR A O 1
ATOM 3952 N N . ALA A 1 549 ? 12.137 -21.096 26.529 1.00 66.12 549 ALA A N 1
ATOM 3953 C CA . ALA A 1 549 ? 10.881 -20.835 27.216 1.00 66.12 549 ALA A CA 1
ATOM 3954 C C . ALA A 1 549 ? 11.014 -19.596 28.108 1.00 66.12 549 ALA A C 1
ATOM 3956 O O . ALA A 1 549 ? 11.935 -19.492 28.924 1.00 66.12 549 ALA A O 1
ATOM 3957 N N . TYR A 1 550 ? 10.065 -18.676 27.978 1.00 70.44 550 TYR A N 1
ATOM 3958 C CA . TYR A 1 550 ? 9.963 -17.496 28.824 1.00 70.44 550 TYR A CA 1
ATOM 3959 C C . TYR A 1 550 ? 8.680 -17.529 29.636 1.00 70.44 550 TYR A C 1
ATOM 3961 O O . TYR A 1 550 ? 7.634 -17.953 29.147 1.00 70.44 550 TYR A O 1
ATOM 3969 N N . TYR A 1 551 ? 8.759 -17.029 30.867 1.00 69.12 551 TYR A N 1
ATOM 3970 C CA . TYR A 1 551 ? 7.626 -16.997 31.780 1.00 69.12 551 TYR A CA 1
ATOM 3971 C C . TYR A 1 551 ? 7.169 -15.563 32.032 1.00 69.12 551 TYR A C 1
ATOM 3973 O O . TYR A 1 551 ? 7.988 -14.660 32.224 1.00 69.12 551 TYR A O 1
ATOM 3981 N N . ALA A 1 552 ? 5.854 -15.372 32.052 1.00 68.56 552 ALA A N 1
ATOM 3982 C CA . ALA A 1 552 ? 5.207 -14.152 32.516 1.00 68.56 552 ALA A CA 1
ATOM 3983 C C . ALA A 1 552 ? 4.144 -14.526 33.551 1.00 68.56 552 ALA A C 1
ATOM 3985 O O . ALA A 1 552 ? 3.409 -15.496 33.351 1.00 68.56 552 ALA A O 1
ATOM 3986 N N . THR A 1 553 ? 4.061 -13.768 34.645 1.00 69.19 553 THR A N 1
ATOM 3987 C CA . THR A 1 553 ? 3.087 -14.014 35.715 1.00 69.19 553 THR A CA 1
ATOM 3988 C C . THR A 1 553 ? 2.154 -12.823 35.864 1.00 69.19 553 THR A C 1
ATOM 3990 O O . THR A 1 553 ? 2.570 -11.672 35.760 1.00 69.19 553 THR A O 1
ATOM 3993 N N . VAL A 1 554 ? 0.878 -13.100 36.108 1.00 68.25 554 VAL A N 1
ATOM 3994 C CA . VAL A 1 554 ? -0.193 -12.104 36.147 1.00 68.25 554 VAL A CA 1
ATOM 3995 C C . VAL A 1 554 ? -1.012 -12.272 37.411 1.00 68.25 554 VAL A C 1
ATOM 3997 O O . VAL A 1 554 ? -1.422 -13.388 37.720 1.00 68.25 554 VAL A O 1
ATOM 4000 N N . VAL A 1 555 ? -1.305 -11.173 38.106 1.00 69.88 555 VAL A N 1
ATOM 4001 C CA . VAL A 1 555 ? -2.229 -11.163 39.248 1.00 69.88 555 VAL A CA 1
ATOM 4002 C C . VAL A 1 555 ? -3.442 -10.298 38.910 1.00 69.88 555 VAL A C 1
ATOM 4004 O O . VAL A 1 555 ? -3.308 -9.183 38.400 1.00 69.88 555 VAL A O 1
ATOM 4007 N N . VAL A 1 556 ? -4.634 -10.830 39.187 1.00 65.44 556 VAL A N 1
ATOM 4008 C CA . VAL A 1 556 ? -5.923 -10.184 38.911 1.00 65.44 556 VAL A CA 1
ATOM 4009 C C . VAL A 1 556 ? -6.639 -9.891 40.225 1.00 65.44 556 VAL A C 1
ATOM 4011 O O . VAL A 1 556 ? -6.891 -10.812 41.009 1.00 65.44 556 VAL A O 1
ATOM 4014 N N . THR A 1 557 ? -7.011 -8.628 40.440 1.00 65.62 557 THR A N 1
ATOM 4015 C CA . THR A 1 557 ? -7.709 -8.184 41.655 1.00 65.62 557 THR A CA 1
ATOM 4016 C C . THR A 1 557 ? -9.142 -7.751 41.314 1.00 65.62 557 THR A C 1
ATOM 4018 O O . THR A 1 557 ? -9.317 -6.787 40.561 1.00 65.62 557 THR A O 1
ATOM 4021 N N . PRO A 1 558 ? -10.187 -8.428 41.829 1.00 60.03 558 PRO A N 1
ATOM 4022 C CA . PRO A 1 558 ? -11.580 -8.042 41.602 1.00 60.03 558 PRO A CA 1
ATOM 4023 C C . PRO A 1 558 ? -11.954 -6.782 42.397 1.00 60.03 558 PRO A C 1
ATOM 4025 O O . PRO A 1 558 ? -11.385 -6.512 43.451 1.00 60.03 558 PRO A O 1
ATOM 4028 N N . ALA A 1 559 ? -12.933 -6.017 41.906 1.00 58.31 559 ALA A N 1
ATOM 4029 C CA . ALA A 1 559 ? -13.394 -4.779 42.546 1.00 58.31 559 ALA A CA 1
ATOM 4030 C C . ALA A 1 559 ? -14.383 -4.969 43.710 1.00 58.31 559 ALA A C 1
ATOM 4032 O O . ALA A 1 559 ? -14.801 -3.985 44.318 1.00 58.31 559 ALA A O 1
ATOM 4033 N N . VAL A 1 560 ? -14.774 -6.207 44.022 1.00 53.38 560 VAL A N 1
ATOM 4034 C CA . VAL A 1 560 ? -15.730 -6.506 45.096 1.00 53.38 560 VAL A CA 1
ATOM 4035 C C . VAL A 1 560 ? -14.968 -6.988 46.341 1.00 53.38 560 VAL A C 1
ATOM 4037 O O . VAL A 1 560 ? -14.191 -7.937 46.216 1.00 53.38 560 VAL A O 1
ATOM 4040 N N . PRO A 1 561 ? -15.171 -6.384 47.532 1.00 52.03 561 PRO A N 1
ATOM 4041 C CA . PRO A 1 561 ? -14.623 -6.892 48.789 1.00 52.03 561 PRO A CA 1
ATOM 4042 C C . PRO A 1 561 ? -15.121 -8.314 49.065 1.00 52.03 561 PRO A C 1
ATOM 4044 O O . PRO A 1 561 ? -16.308 -8.602 48.911 1.00 52.03 561 PRO A O 1
ATOM 4047 N N . ILE A 1 562 ? -14.221 -9.207 49.474 1.00 55.72 562 ILE A N 1
ATOM 4048 C CA . ILE A 1 562 ? -14.566 -10.597 49.788 1.00 55.72 562 ILE A CA 1
ATOM 4049 C C . ILE A 1 562 ? -15.365 -10.592 51.098 1.00 55.72 562 ILE A C 1
ATOM 4051 O O . ILE A 1 562 ? -14.902 -10.054 52.101 1.00 55.72 562 ILE A O 1
ATOM 4055 N N . ALA A 1 563 ? -16.585 -11.134 51.081 1.00 59.62 563 ALA A N 1
ATOM 4056 C CA . ALA A 1 563 ? -17.455 -11.136 52.253 1.00 59.62 563 ALA A CA 1
ATOM 4057 C C . ALA A 1 563 ? -16.836 -11.968 53.394 1.00 59.62 563 ALA A C 1
ATOM 4059 O O . ALA A 1 563 ? -16.510 -13.145 53.208 1.00 59.62 563 ALA A O 1
ATOM 4060 N N . GLN A 1 564 ? -16.693 -11.351 54.569 1.00 73.94 564 GLN A N 1
ATOM 4061 C CA . GLN A 1 564 ? -16.352 -12.041 55.812 1.00 73.94 564 GLN A CA 1
ATOM 4062 C C . GLN A 1 564 ? -17.633 -12.525 56.502 1.00 73.94 564 GLN A C 1
ATOM 4064 O O . GLN A 1 564 ? -18.657 -11.838 56.483 1.00 73.94 564 GLN A O 1
ATOM 4069 N N . SER A 1 565 ? -17.582 -13.706 57.111 1.00 81.88 565 SER A N 1
ATOM 4070 C CA . SER A 1 565 ? -18.670 -14.247 57.928 1.00 81.88 565 SER A CA 1
ATOM 4071 C C . SER A 1 565 ? -18.124 -14.775 59.245 1.00 81.88 565 SER A C 1
ATOM 4073 O O . SER A 1 565 ? -17.199 -15.584 59.230 1.00 81.88 565 SER A O 1
ATOM 4075 N N . THR A 1 566 ? -18.731 -14.382 60.359 1.00 87.88 566 THR A N 1
ATOM 4076 C CA . THR A 1 566 ? -18.403 -14.913 61.686 1.00 87.88 566 THR A CA 1
ATOM 4077 C C . THR A 1 566 ? -19.335 -16.078 62.022 1.00 87.88 566 THR A C 1
ATOM 4079 O O . THR A 1 566 ? -20.557 -15.945 61.916 1.00 87.88 566 THR A O 1
ATOM 4082 N N . GLN A 1 567 ? -18.774 -17.228 62.397 1.00 91.50 567 GLN A N 1
ATOM 4083 C CA . GLN A 1 567 ? -19.511 -18.462 62.688 1.00 91.50 567 GLN A CA 1
ATOM 4084 C C . GLN A 1 567 ? -19.091 -19.048 64.039 1.00 91.50 567 GLN A C 1
ATOM 4086 O O . GLN A 1 567 ? -17.904 -19.128 64.338 1.00 91.50 567 GLN A O 1
ATOM 4091 N N . GLY A 1 568 ? -20.065 -19.480 64.843 1.00 92.69 568 GLY A N 1
ATOM 4092 C CA . GLY A 1 568 ? -19.829 -20.116 66.141 1.00 92.69 568 GLY A CA 1
ATOM 4093 C C . GLY A 1 568 ? -19.968 -21.638 66.081 1.00 92.69 568 GLY A C 1
ATOM 4094 O O . GLY A 1 568 ? -20.923 -22.155 65.500 1.00 92.69 568 GLY A O 1
ATOM 4095 N N . PHE A 1 569 ? -19.054 -22.349 66.735 1.00 94.94 569 PHE A N 1
ATOM 4096 C CA . PHE A 1 569 ? -19.041 -23.805 66.870 1.00 94.94 569 PHE A CA 1
ATOM 4097 C C . PHE A 1 569 ? -18.907 -24.157 68.345 1.00 94.94 569 PHE A C 1
ATOM 4099 O O . PHE A 1 569 ? -17.973 -23.717 68.997 1.00 94.94 569 PHE A O 1
ATOM 4106 N N . ALA A 1 570 ? -19.817 -24.950 68.900 1.00 93.94 570 ALA A N 1
ATOM 4107 C CA . ALA A 1 570 ? -19.777 -25.292 70.318 1.00 93.94 570 ALA A CA 1
ATOM 4108 C C . ALA A 1 570 ? -19.985 -26.787 70.533 1.00 93.94 570 ALA A C 1
ATOM 4110 O O . ALA A 1 570 ? -20.710 -27.446 69.785 1.00 93.94 570 ALA A O 1
ATOM 4111 N N . SER A 1 571 ? -19.374 -27.310 71.590 1.00 94.12 571 SER A N 1
ATOM 4112 C CA . SER A 1 571 ? -19.693 -28.624 72.121 1.00 94.12 571 SER A CA 1
ATOM 4113 C C . SER A 1 571 ? -21.117 -28.650 72.685 1.00 94.12 571 SER A C 1
ATOM 4115 O O . SER A 1 571 ? -21.720 -27.604 72.974 1.00 94.12 571 SER A O 1
ATOM 4117 N N . ALA A 1 572 ? -21.623 -29.862 72.923 1.00 90.19 572 ALA A N 1
ATOM 4118 C CA . ALA A 1 572 ? -22.778 -30.049 73.793 1.00 90.19 572 ALA A CA 1
ATOM 4119 C C . ALA A 1 572 ? -22.496 -29.474 75.193 1.00 90.19 572 ALA A C 1
ATOM 4121 O O . ALA A 1 572 ? -21.338 -29.370 75.611 1.00 90.19 572 ALA A O 1
ATOM 4122 N N . ASP A 1 573 ? -23.559 -29.094 75.896 1.00 86.12 573 ASP A N 1
ATOM 4123 C CA . ASP A 1 573 ? -23.474 -28.720 77.305 1.00 86.12 573 ASP A CA 1
ATOM 4124 C C . ASP A 1 573 ? -23.342 -29.978 78.173 1.00 86.12 573 ASP A C 1
ATOM 4126 O O . ASP A 1 573 ? -23.881 -31.032 77.830 1.00 86.12 573 ASP A O 1
ATOM 4130 N N . ASN A 1 574 ? -22.670 -29.850 79.318 1.00 89.62 574 ASN A N 1
ATOM 4131 C CA . ASN A 1 574 ? -22.436 -30.926 80.285 1.00 89.62 574 ASN A CA 1
ATOM 4132 C C . ASN A 1 574 ? -21.722 -32.142 79.678 1.00 89.62 574 ASN A C 1
ATOM 4134 O O . ASN A 1 574 ? -22.158 -33.280 79.854 1.00 89.62 574 ASN A O 1
ATOM 4138 N N . LEU A 1 575 ? -20.612 -31.900 78.974 1.00 93.62 575 LEU A N 1
ATOM 4139 C CA . LEU A 1 575 ? -19.764 -32.965 78.431 1.00 93.62 575 LEU A CA 1
ATOM 4140 C C . LEU A 1 575 ? -19.354 -33.999 79.496 1.00 93.62 575 LEU A C 1
ATOM 4142 O O . LEU A 1 575 ? -19.213 -35.175 79.163 1.00 93.62 575 LEU A O 1
ATOM 4146 N N . ASN A 1 576 ? -19.205 -33.572 80.757 1.00 94.94 576 ASN A N 1
ATOM 4147 C CA . ASN A 1 576 ? -18.858 -34.413 81.901 1.00 94.94 576 ASN A CA 1
ATOM 4148 C C . ASN A 1 576 ? -17.606 -35.273 81.642 1.00 94.94 576 ASN A C 1
ATOM 4150 O O . ASN A 1 576 ? -17.566 -36.467 81.949 1.00 94.94 576 ASN A O 1
ATOM 4154 N N . ILE A 1 577 ? -16.598 -34.670 81.009 1.00 96.38 577 ILE A N 1
ATOM 4155 C CA . ILE A 1 577 ? -15.337 -35.341 80.701 1.00 96.38 577 ILE A CA 1
ATOM 4156 C C . ILE A 1 577 ? -14.390 -35.084 81.865 1.00 96.38 577 ILE A C 1
ATOM 4158 O O . ILE A 1 577 ? -14.002 -33.941 82.104 1.00 96.38 577 ILE A O 1
ATOM 4162 N N . ALA A 1 578 ? -14.036 -36.147 82.584 1.00 96.12 578 ALA A N 1
ATOM 4163 C CA . ALA A 1 578 ? -13.119 -36.069 83.712 1.00 96.12 578 ALA A CA 1
ATOM 4164 C C . ALA A 1 578 ? -11.729 -35.605 83.259 1.00 96.12 578 ALA A C 1
ATOM 4166 O O . ALA A 1 578 ? -11.218 -36.092 82.251 1.00 96.12 578 ALA A O 1
ATOM 4167 N N . ILE A 1 579 ? -11.130 -34.712 84.040 1.00 97.12 579 ILE A N 1
ATOM 4168 C CA . ILE A 1 579 ? -9.721 -34.328 83.965 1.00 97.12 579 ILE A CA 1
ATOM 4169 C C . ILE A 1 579 ? -9.052 -35.015 85.167 1.00 97.12 579 ILE A C 1
ATOM 4171 O O . ILE A 1 579 ? -9.328 -34.626 86.303 1.00 97.12 579 ILE A O 1
ATOM 4175 N N . PRO A 1 580 ? -8.297 -36.109 84.957 1.00 95.19 580 PRO A N 1
ATOM 4176 C CA . PRO A 1 580 ? -7.688 -36.857 86.053 1.00 95.19 580 PRO A CA 1
ATOM 4177 C C . PRO A 1 580 ? -6.551 -36.084 86.729 1.00 95.19 580 PRO A C 1
ATOM 4179 O O . PRO A 1 580 ? -5.734 -35.497 86.024 1.00 95.19 580 PRO A O 1
ATOM 4182 N N . ASP A 1 581 ? -6.483 -36.204 88.056 1.00 94.12 581 ASP A N 1
ATOM 4183 C CA . ASP A 1 581 ? -5.404 -35.716 88.929 1.00 94.12 581 ASP A CA 1
ATOM 4184 C C . ASP A 1 581 ? -4.029 -36.173 88.422 1.00 94.12 581 ASP A C 1
ATOM 4186 O O . ASP A 1 581 ? -3.865 -37.351 88.061 1.00 94.12 581 ASP A O 1
ATOM 4190 N N . ASN A 1 582 ? -3.045 -35.269 88.412 1.00 90.62 582 ASN A N 1
ATOM 4191 C CA . ASN A 1 582 ? -1.670 -35.516 87.961 1.00 90.62 582 ASN A CA 1
ATOM 4192 C C . ASN A 1 582 ? -1.598 -36.235 86.595 1.00 90.62 582 ASN A C 1
ATOM 4194 O O . ASN A 1 582 ? -0.852 -37.202 86.384 1.00 90.62 582 ASN A O 1
ATOM 4198 N N . GLY A 1 583 ? -2.461 -35.808 85.675 1.00 87.38 583 GLY A N 1
ATOM 4199 C CA . GLY A 1 583 ? -2.651 -36.383 84.354 1.00 87.38 583 GLY A CA 1
ATOM 4200 C C . GLY A 1 583 ? -1.583 -35.998 83.331 1.00 87.38 583 GLY A C 1
ATOM 4201 O O . GLY A 1 583 ? -1.396 -36.751 82.374 1.00 87.38 583 GLY A O 1
ATOM 4202 N N . CYS A 1 584 ? -0.863 -34.882 83.482 1.00 90.19 584 CYS A N 1
ATOM 4203 C CA . CYS A 1 584 ? 0.109 -34.433 82.479 1.00 90.19 584 CYS A CA 1
ATOM 4204 C C . CYS A 1 584 ? 1.283 -35.433 82.295 1.00 90.19 584 CYS A C 1
ATOM 4206 O O . CYS A 1 584 ? 1.800 -35.988 83.265 1.00 90.19 584 CYS A O 1
ATOM 4208 N N . PRO A 1 585 ? 1.740 -35.709 81.051 1.00 87.44 585 PRO A N 1
ATOM 4209 C CA . PRO A 1 585 ? 1.339 -35.101 79.778 1.00 87.44 585 PRO A CA 1
ATOM 4210 C C . PRO A 1 585 ? 0.194 -35.852 79.059 1.00 87.44 585 PRO A C 1
ATOM 4212 O O . PRO A 1 585 ? 0.048 -35.736 77.841 1.00 87.44 585 PRO A O 1
ATOM 4215 N N . ASN A 1 586 ? -0.598 -36.678 79.750 1.00 91.88 586 ASN A N 1
ATOM 4216 C CA . ASN A 1 586 ? -1.766 -37.347 79.169 1.00 91.88 586 ASN A CA 1
ATOM 4217 C C . ASN A 1 586 ? -2.978 -36.407 79.187 1.00 91.88 586 ASN A C 1
ATOM 4219 O O . ASN A 1 586 ? -3.739 -36.348 80.150 1.00 91.88 586 ASN A O 1
ATOM 4223 N N . TYR A 1 587 ? -3.170 -35.681 78.089 1.00 94.38 587 TYR A N 1
ATOM 4224 C CA . TYR A 1 587 ? -4.259 -34.716 77.967 1.00 94.38 587 TYR A CA 1
ATOM 4225 C C . TYR A 1 587 ? -5.620 -35.392 77.790 1.00 94.38 587 TYR A C 1
ATOM 4227 O O . TYR A 1 587 ? -5.821 -36.234 76.912 1.00 94.38 587 TYR A O 1
ATOM 4235 N N . THR A 1 588 ? -6.583 -34.922 78.572 1.00 94.62 588 THR A N 1
ATOM 4236 C CA . THR A 1 588 ? -8.010 -35.054 78.295 1.00 94.62 588 THR A CA 1
ATOM 4237 C C . THR A 1 588 ? -8.341 -34.229 77.058 1.00 94.62 588 THR A C 1
ATOM 4239 O O . THR A 1 588 ? -7.923 -33.077 76.948 1.00 94.62 588 THR A O 1
ATOM 4242 N N . THR A 1 589 ? -9.072 -34.802 76.100 1.00 96.81 589 THR A N 1
ATOM 4243 C CA . THR A 1 589 ? -9.359 -34.124 74.828 1.00 96.81 589 THR A CA 1
ATOM 4244 C C . THR A 1 589 ? -10.833 -34.169 74.461 1.00 96.81 589 THR A C 1
ATOM 4246 O O . THR A 1 589 ? -11.536 -35.136 74.756 1.00 96.81 589 THR A O 1
ATOM 4249 N N . HIS A 1 590 ? -11.298 -33.124 73.783 1.00 98.06 590 HIS A N 1
ATOM 4250 C CA . HIS A 1 590 ? -12.598 -33.110 73.122 1.00 98.06 590 HIS A CA 1
ATOM 4251 C C . HIS A 1 590 ? -12.482 -32.399 71.777 1.00 98.06 590 HIS A C 1
ATOM 4253 O O . HIS A 1 590 ? -11.856 -31.344 71.686 1.00 98.06 590 HIS A O 1
ATOM 4259 N N . THR A 1 591 ? -13.123 -32.945 70.743 1.00 97.44 591 THR A N 1
ATOM 4260 C CA . THR A 1 591 ? -13.040 -32.436 69.369 1.00 97.44 591 THR A CA 1
ATOM 4261 C C . THR A 1 591 ? -14.384 -31.894 68.891 1.00 97.44 591 THR A C 1
ATOM 4263 O O . THR A 1 591 ? -15.423 -32.525 69.082 1.00 97.44 591 THR A O 1
ATOM 4266 N N . ILE A 1 592 ? -14.360 -30.739 68.228 1.00 97.44 592 ILE A N 1
ATOM 4267 C CA . ILE A 1 592 ? -15.484 -30.164 67.485 1.00 97.44 592 ILE A CA 1
ATOM 4268 C C . ILE A 1 592 ? -15.159 -30.251 65.989 1.00 97.44 592 ILE A C 1
ATOM 4270 O O . ILE A 1 592 ? -14.086 -29.835 65.551 1.00 97.44 592 ILE A O 1
ATOM 4274 N N . ALA A 1 593 ? -16.089 -30.796 65.202 1.00 95.38 593 ALA A N 1
ATOM 4275 C CA . ALA A 1 593 ? -15.976 -30.833 63.747 1.00 95.38 593 ALA A CA 1
ATOM 4276 C C . ALA A 1 593 ? -16.500 -29.520 63.144 1.00 95.38 593 ALA A C 1
ATOM 4278 O O . ALA A 1 593 ? -17.694 -29.219 63.232 1.00 95.38 593 ALA A O 1
ATOM 4279 N N . VAL A 1 594 ? -15.61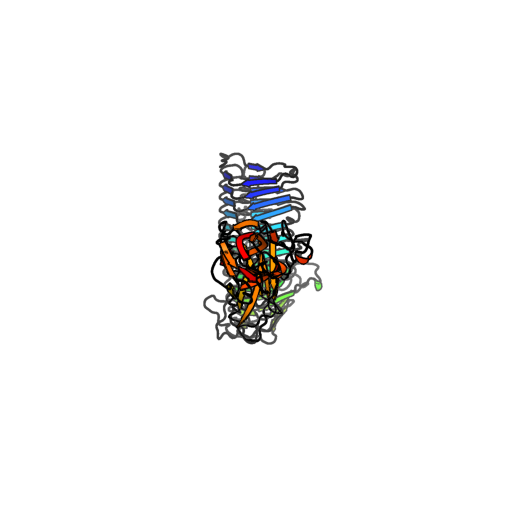2 -28.751 62.515 1.00 94.75 594 VAL A N 1
ATOM 4280 C CA . VAL A 1 594 ? -15.947 -27.519 61.794 1.00 94.75 594 VAL A CA 1
ATOM 4281 C C . VAL A 1 594 ? -16.167 -27.855 60.323 1.00 94.75 594 VAL A C 1
ATOM 4283 O O . VAL A 1 594 ? -15.240 -28.227 59.607 1.00 94.75 594 VAL A O 1
ATOM 4286 N N . ASN A 1 595 ? -17.415 -27.723 59.866 1.00 88.12 595 ASN A N 1
ATOM 4287 C CA . ASN A 1 595 ? -17.800 -27.997 58.475 1.00 88.12 595 ASN A CA 1
ATOM 4288 C C . ASN A 1 595 ? -17.732 -26.757 57.566 1.00 88.12 595 ASN A C 1
ATOM 4290 O O . ASN A 1 595 ? -18.013 -26.869 56.374 1.00 88.12 595 ASN A O 1
ATOM 4294 N N . ALA A 1 596 ? -17.390 -25.588 58.113 1.00 83.25 596 ALA A N 1
ATOM 4295 C CA . ALA A 1 596 ? -17.253 -24.358 57.345 1.00 83.25 596 ALA A CA 1
ATOM 4296 C C . ALA A 1 596 ? -15.893 -24.305 56.636 1.00 83.25 596 ALA A C 1
ATOM 4298 O O . ALA A 1 596 ? -14.855 -24.497 57.264 1.00 83.25 596 ALA A O 1
ATOM 4299 N N . SER A 1 597 ? -15.920 -24.042 55.331 1.00 81.00 597 SER A N 1
ATOM 4300 C CA . SER A 1 597 ? -14.740 -23.808 54.494 1.00 81.00 597 SER A CA 1
ATOM 4301 C C . SER A 1 597 ? -14.422 -22.317 54.402 1.00 81.00 597 SER A C 1
ATOM 4303 O O . SER A 1 597 ? -15.343 -21.497 54.339 1.00 81.00 597 SER A O 1
ATOM 4305 N N . GLY A 1 598 ? -13.142 -21.968 54.327 1.00 83.44 598 GLY A N 1
ATOM 4306 C CA . GLY A 1 598 ? -12.684 -20.588 54.218 1.00 83.44 598 GLY A CA 1
ATOM 4307 C C . GLY A 1 598 ? -11.419 -20.344 55.027 1.00 83.44 598 GLY A C 1
ATOM 4308 O O . GLY A 1 598 ? -11.131 -21.053 55.996 1.00 83.44 598 GLY A O 1
ATOM 4309 N N . THR A 1 599 ? -10.687 -19.303 54.638 1.00 87.69 599 THR A N 1
ATOM 4310 C CA . THR A 1 599 ? -9.474 -18.894 55.342 1.00 87.69 599 THR A CA 1
ATOM 4311 C C . THR A 1 599 ? -9.843 -18.131 56.605 1.00 87.69 599 THR A C 1
ATOM 4313 O O . THR A 1 599 ? -10.595 -17.150 56.549 1.00 87.69 599 THR A O 1
ATOM 4316 N N . ILE A 1 600 ? -9.287 -18.566 57.730 1.00 92.94 600 ILE A N 1
ATOM 4317 C CA . ILE A 1 600 ? -9.442 -17.925 59.034 1.00 92.94 600 ILE A CA 1
ATOM 4318 C C . ILE A 1 600 ? -8.876 -16.504 58.964 1.00 92.94 600 ILE A C 1
ATOM 4320 O O . ILE A 1 600 ? -7.825 -16.272 58.364 1.00 92.94 600 ILE A O 1
ATOM 4324 N N . GLN A 1 601 ? -9.615 -15.549 59.513 1.00 92.81 601 GLN A N 1
ATOM 4325 C CA . GLN A 1 601 ? -9.187 -14.161 59.705 1.00 92.81 601 GLN A CA 1
ATOM 4326 C C . GLN A 1 601 ? -9.030 -13.804 61.179 1.00 92.81 601 GLN A C 1
ATOM 4328 O O . GLN A 1 601 ? -8.389 -12.802 61.463 1.00 92.81 601 GLN A O 1
ATOM 4333 N N . ASP A 1 602 ? -9.712 -14.549 62.049 1.00 95.19 602 ASP A N 1
ATOM 4334 C CA . ASP A 1 602 ? -9.723 -14.350 63.491 1.00 95.19 602 ASP A CA 1
ATOM 4335 C C . ASP A 1 602 ? -10.385 -15.574 64.175 1.00 95.19 602 ASP A C 1
ATOM 4337 O O . ASP A 1 602 ? -11.249 -16.243 63.577 1.00 95.19 602 ASP A O 1
ATOM 4341 N N . VAL A 1 603 ? -9.947 -15.883 65.402 1.00 97.12 603 VAL A N 1
ATOM 4342 C CA . VAL A 1 603 ? -10.371 -17.020 66.234 1.00 97.12 603 VAL A CA 1
ATOM 4343 C C . VAL A 1 603 ? -10.556 -16.575 67.683 1.00 97.12 603 VAL A C 1
ATOM 4345 O O . VAL A 1 603 ? -9.583 -16.270 68.359 1.00 97.12 603 VAL A O 1
ATOM 4348 N N . ASP A 1 604 ? -11.773 -16.730 68.206 1.00 98.06 604 ASP A N 1
ATOM 4349 C CA . ASP A 1 604 ? -12.044 -16.723 69.648 1.00 98.06 604 ASP A CA 1
ATOM 4350 C C . ASP A 1 604 ? -12.251 -18.165 70.145 1.00 98.06 604 ASP A C 1
ATOM 4352 O O . ASP A 1 604 ? -13.025 -18.923 69.547 1.00 98.06 604 ASP A O 1
ATOM 4356 N N . VAL A 1 605 ? -11.674 -18.542 71.292 1.00 97.94 605 VAL A N 1
ATOM 4357 C CA . VAL A 1 605 ? -11.977 -19.820 71.975 1.00 97.94 605 VAL A CA 1
ATOM 4358 C C . VAL A 1 605 ? -12.805 -19.560 73.224 1.00 97.94 605 VAL A C 1
ATOM 4360 O O . VAL A 1 605 ? -12.402 -18.805 74.097 1.00 97.94 605 VAL A O 1
ATOM 4363 N N . PHE A 1 606 ? -13.952 -20.215 73.368 1.00 95.94 606 PHE A N 1
ATOM 4364 C CA . PHE A 1 606 ? -14.833 -20.028 74.519 1.00 95.94 606 PHE A CA 1
ATOM 4365 C C . PHE A 1 606 ? -14.914 -21.280 75.388 1.00 95.94 606 PHE A C 1
ATOM 4367 O O . PHE A 1 606 ? -15.392 -22.319 74.940 1.00 95.94 606 PHE A O 1
ATOM 4374 N N . ILE A 1 607 ? -14.532 -21.174 76.656 1.00 97.50 607 ILE A N 1
ATOM 4375 C CA . ILE A 1 607 ? -14.785 -22.176 77.689 1.00 97.50 607 ILE A CA 1
ATOM 4376 C C . ILE A 1 607 ? -16.123 -21.858 78.357 1.00 97.50 607 ILE A C 1
ATOM 4378 O O . ILE A 1 607 ? -16.255 -20.874 79.084 1.00 97.50 607 ILE A O 1
ATOM 4382 N N . LYS A 1 608 ? -17.128 -22.716 78.142 1.00 94.06 608 LYS A N 1
ATOM 4383 C CA . LYS A 1 608 ? -18.422 -22.594 78.832 1.00 94.06 608 LYS A CA 1
ATOM 4384 C C . LYS A 1 608 ? -18.232 -22.867 80.317 1.00 94.06 608 LYS A C 1
ATOM 4386 O O . LYS A 1 608 ? -18.624 -22.056 81.153 1.00 94.06 608 LYS A O 1
ATOM 4391 N N . ASN A 1 609 ? -17.642 -24.021 80.631 1.00 95.88 609 ASN A N 1
ATOM 4392 C CA . ASN A 1 609 ? -17.351 -24.408 81.999 1.00 95.88 609 ASN A CA 1
ATOM 4393 C C . ASN A 1 609 ? -16.283 -25.514 82.066 1.00 95.88 609 ASN A C 1
ATOM 4395 O O . ASN A 1 609 ? -16.439 -26.572 81.447 1.00 95.88 609 ASN A O 1
ATOM 4399 N N . ILE A 1 610 ? -15.240 -25.270 82.856 1.00 97.12 610 ILE A N 1
ATOM 4400 C CA . ILE A 1 610 ? -14.358 -26.291 83.426 1.00 97.12 610 ILE A CA 1
ATOM 4401 C C . ILE A 1 610 ? -14.489 -26.159 84.937 1.00 97.12 610 ILE A C 1
ATOM 4403 O O . ILE A 1 610 ? -14.287 -25.066 85.465 1.00 97.12 610 ILE A O 1
ATOM 4407 N N . THR A 1 611 ? -14.854 -27.247 85.614 1.00 96.75 611 THR A N 1
ATOM 4408 C CA . THR A 1 611 ? -14.817 -27.294 87.076 1.00 96.75 611 THR A CA 1
ATOM 4409 C C . THR A 1 611 ? -13.487 -27.852 87.551 1.00 96.75 611 THR A C 1
ATOM 4411 O O . THR A 1 611 ? -13.139 -28.951 87.122 1.00 96.75 611 THR A O 1
ATOM 4414 N N . HIS A 1 612 ? -12.784 -27.125 88.416 1.00 94.94 612 HIS A N 1
ATOM 4415 C CA . HIS A 1 612 ? -11.534 -27.541 89.059 1.00 94.94 612 HIS A CA 1
ATOM 4416 C C . HIS A 1 612 ? -11.389 -26.833 90.409 1.00 94.94 612 HIS A C 1
ATOM 4418 O O . HIS A 1 612 ? -11.829 -25.690 90.548 1.00 94.94 612 HIS A O 1
ATOM 4424 N N . ASP A 1 613 ? -10.782 -27.500 91.390 1.00 92.31 613 ASP A N 1
ATOM 4425 C CA . ASP A 1 613 ? -10.582 -26.938 92.733 1.00 92.31 613 ASP A CA 1
ATOM 4426 C C . ASP A 1 613 ? -9.306 -26.080 92.849 1.00 92.31 613 ASP A C 1
ATOM 4428 O O . ASP A 1 613 ? -9.201 -25.285 93.788 1.00 92.31 613 ASP A O 1
ATOM 4432 N N . TYR A 1 614 ? -8.391 -26.194 91.878 1.00 94.38 614 TYR A N 1
ATOM 4433 C CA . TYR A 1 614 ? -7.159 -25.404 91.786 1.00 94.38 614 TYR A CA 1
ATOM 4434 C C . TYR A 1 614 ? -6.734 -25.170 90.319 1.00 94.38 614 TYR A C 1
ATOM 4436 O O . TYR A 1 614 ? -6.138 -26.033 89.684 1.00 94.38 614 TYR A O 1
ATOM 4444 N N . ASP A 1 615 ? -7.102 -24.035 89.720 1.00 92.19 615 ASP A N 1
ATOM 4445 C CA . ASP A 1 615 ? -6.877 -23.761 88.284 1.00 92.19 615 ASP A CA 1
ATOM 4446 C C . ASP A 1 615 ? -5.386 -23.683 87.901 1.00 92.19 615 ASP A C 1
ATOM 4448 O O . ASP A 1 615 ? -5.034 -23.916 86.744 1.00 92.19 615 ASP A O 1
ATOM 4452 N N . GLY A 1 616 ? -4.522 -23.412 88.881 1.00 92.69 616 GLY A N 1
ATOM 4453 C CA . GLY A 1 616 ? -3.071 -23.330 88.750 1.00 92.69 616 GLY A CA 1
ATOM 4454 C C . GLY A 1 616 ? -2.376 -24.667 88.523 1.00 92.69 616 GLY A C 1
ATOM 4455 O O . GLY A 1 616 ? -1.161 -24.671 88.381 1.00 92.69 616 GLY A O 1
ATOM 4456 N N . ASP A 1 617 ? -3.127 -25.766 88.484 1.00 95.06 617 ASP A N 1
ATOM 4457 C CA . ASP A 1 617 ? -2.621 -27.076 88.078 1.00 95.06 617 ASP A CA 1
ATOM 4458 C C . ASP A 1 617 ? -2.979 -27.407 86.616 1.00 95.06 617 ASP A C 1
ATOM 4460 O O . ASP A 1 617 ? -2.544 -28.429 86.089 1.00 95.06 617 ASP A O 1
ATOM 4464 N N . LEU A 1 618 ? -3.797 -26.584 85.944 1.00 96.75 618 LEU A N 1
ATOM 4465 C CA . LEU A 1 618 ? -4.320 -26.894 84.614 1.00 96.75 618 LEU A CA 1
ATOM 4466 C C . LEU A 1 618 ? -3.467 -26.338 83.475 1.00 96.75 618 LEU A C 1
ATOM 4468 O O . LEU A 1 618 ? -3.196 -25.142 83.405 1.00 96.75 618 LEU A O 1
ATOM 4472 N N . ASP A 1 619 ? -3.240 -27.204 82.489 1.00 97.31 619 ASP A N 1
ATOM 4473 C CA . ASP A 1 619 ? -2.662 -26.881 81.190 1.00 97.31 619 ASP A CA 1
ATOM 4474 C C . ASP A 1 619 ? -3.712 -26.999 80.078 1.00 97.31 619 ASP A C 1
ATOM 4476 O O . ASP A 1 619 ? -4.169 -28.105 79.760 1.00 97.31 619 ASP A O 1
ATOM 4480 N N . ILE A 1 620 ? -4.084 -25.882 79.446 1.00 98.19 620 ILE A N 1
ATOM 4481 C CA . ILE A 1 620 ? -5.166 -25.797 78.454 1.00 98.19 620 ILE A CA 1
ATOM 4482 C C . ILE A 1 620 ? -4.623 -25.339 77.094 1.00 98.19 620 ILE A C 1
ATOM 4484 O O . ILE A 1 620 ? -4.126 -24.224 76.945 1.00 98.19 620 ILE A O 1
ATOM 4488 N N . TYR A 1 621 ? -4.831 -26.159 76.061 1.00 98.38 621 TYR A N 1
ATOM 4489 C CA . TYR A 1 621 ? -4.432 -25.881 74.676 1.00 98.38 621 TYR A CA 1
ATOM 4490 C C . TYR A 1 621 ? -5.589 -26.070 73.695 1.00 98.38 621 TYR A C 1
ATOM 4492 O O . TYR A 1 621 ? -6.439 -26.949 73.870 1.00 98.38 621 TYR A O 1
ATOM 4500 N N . VAL A 1 622 ? -5.572 -25.318 72.594 1.00 98.31 622 VAL A N 1
ATOM 4501 C CA . VAL A 1 622 ? -6.413 -25.571 71.416 1.00 98.31 622 VAL A CA 1
ATOM 4502 C C . VAL A 1 622 ? -5.555 -25.996 70.234 1.00 98.31 622 VAL A C 1
ATOM 4504 O O . VAL A 1 622 ? -4.513 -25.408 69.955 1.00 98.31 622 VAL A O 1
ATOM 4507 N N . LYS A 1 623 ? -6.012 -27.014 69.508 1.00 98.31 623 LYS A N 1
ATOM 4508 C CA . LYS A 1 623 ? -5.358 -27.529 68.309 1.00 98.31 623 LYS A CA 1
ATOM 4509 C C . LYS A 1 623 ? -6.276 -27.440 67.099 1.00 98.31 623 LYS A C 1
ATOM 4511 O O . LYS A 1 623 ? -7.385 -27.977 67.128 1.00 98.31 623 LYS A O 1
ATOM 4516 N N . GLY A 1 624 ? -5.795 -26.796 66.042 1.00 96.31 624 GLY A N 1
ATOM 4517 C CA . GLY A 1 624 ? -6.486 -26.666 64.764 1.00 96.31 624 GLY A CA 1
ATOM 4518 C C . GLY A 1 624 ? -6.306 -27.881 63.838 1.00 96.31 624 GLY A C 1
ATOM 4519 O O . GLY A 1 624 ? -5.492 -28.771 64.114 1.00 96.31 624 GLY A O 1
ATOM 4520 N N . PRO A 1 625 ? -7.037 -27.923 62.708 1.00 94.88 625 PRO A N 1
ATOM 4521 C CA . PRO A 1 625 ? -7.075 -29.073 61.801 1.00 94.88 625 PRO A CA 1
ATOM 4522 C C . PRO A 1 625 ? -5.739 -29.410 61.129 1.00 94.88 625 PRO A C 1
ATOM 4524 O O . PRO A 1 625 ? -5.481 -30.573 60.823 1.00 94.88 625 PRO A O 1
ATOM 4527 N N . ASP A 1 626 ? -4.882 -28.410 60.908 1.00 91.69 626 ASP A N 1
ATOM 4528 C CA . ASP A 1 626 ? -3.552 -28.573 60.304 1.00 91.69 626 ASP A CA 1
ATOM 4529 C C . ASP A 1 626 ? -2.483 -29.042 61.309 1.00 91.69 626 ASP A C 1
ATOM 4531 O O . ASP A 1 626 ? -1.329 -29.271 60.947 1.00 91.69 626 ASP A O 1
ATOM 4535 N N . GLY A 1 627 ? -2.873 -29.207 62.576 1.00 93.25 627 GLY A N 1
ATOM 4536 C CA . GLY A 1 627 ? -2.001 -29.613 63.666 1.00 93.25 627 GLY A CA 1
ATOM 4537 C C . GLY A 1 627 ? -1.372 -28.462 64.448 1.00 93.25 627 GLY A C 1
ATOM 4538 O O . GLY A 1 627 ? -0.681 -28.745 65.427 1.00 93.25 627 GLY A O 1
ATOM 4539 N N . THR A 1 628 ? -1.628 -27.208 64.067 1.00 96.25 628 THR A N 1
ATOM 4540 C CA . THR A 1 628 ? -1.224 -26.020 64.832 1.00 96.25 628 THR A CA 1
ATOM 4541 C C . THR A 1 628 ? -1.856 -26.044 66.210 1.00 96.25 628 THR A C 1
ATOM 4543 O O . THR A 1 628 ? -3.049 -26.306 66.335 1.00 96.25 628 THR A O 1
ATOM 4546 N N . GLU A 1 629 ? -1.066 -25.759 67.235 1.00 97.50 629 GLU A N 1
ATOM 4547 C CA . GLU A 1 629 ? -1.489 -25.790 68.629 1.00 97.50 629 GLU A CA 1
ATOM 4548 C C . GLU A 1 629 ? -1.126 -24.473 69.308 1.00 97.50 629 GLU A C 1
ATOM 4550 O O . GLU A 1 629 ? -0.030 -23.954 69.098 1.00 97.50 629 GLU A O 1
ATOM 4555 N N . VAL A 1 630 ? -2.065 -23.933 70.082 1.00 98.25 630 VAL A N 1
ATOM 4556 C CA . VAL A 1 630 ? -1.933 -22.668 70.806 1.00 98.25 630 VAL A CA 1
ATOM 4557 C C . VAL A 1 630 ? -2.265 -22.900 72.274 1.00 98.25 630 VAL A C 1
ATOM 4559 O O . VAL A 1 630 ? -3.274 -23.524 72.606 1.00 98.25 630 VAL A O 1
ATOM 4562 N N . GLU A 1 631 ? -1.390 -22.393 73.134 1.00 98.06 631 GLU A N 1
ATOM 4563 C CA . GLU A 1 631 ? -1.547 -22.349 74.585 1.00 98.06 631 GLU A CA 1
ATOM 4564 C C . GLU A 1 631 ? -2.590 -21.308 74.973 1.00 98.06 631 GLU A C 1
ATOM 4566 O O . GLU A 1 631 ? -2.488 -20.146 74.582 1.00 98.06 631 GLU A O 1
ATOM 4571 N N . LEU A 1 632 ? -3.619 -21.726 75.706 1.00 98.00 632 LEU A N 1
ATOM 4572 C CA . LEU A 1 632 ? -4.671 -20.824 76.163 1.00 98.00 632 LEU A CA 1
ATOM 4573 C C . LEU A 1 632 ? -4.393 -20.334 77.581 1.00 98.00 632 LEU A C 1
ATOM 4575 O O . LEU A 1 632 ? -4.466 -19.132 77.824 1.00 98.00 632 LEU A O 1
ATOM 4579 N N . SER A 1 633 ? -4.084 -21.259 78.493 1.00 97.56 633 SER A N 1
ATOM 4580 C CA . SER A 1 633 ? -3.821 -20.988 79.908 1.00 97.56 633 SER A CA 1
ATOM 4581 C C . SER A 1 633 ? -3.046 -22.151 80.526 1.00 97.56 633 SER A C 1
ATOM 4583 O O . SER A 1 633 ? -3.461 -23.296 80.341 1.00 97.56 633 SER A O 1
ATOM 4585 N N . THR A 1 634 ? -1.975 -21.860 81.256 1.00 95.69 634 THR A N 1
ATOM 4586 C CA . THR A 1 634 ? -1.152 -22.825 81.999 1.00 95.69 634 THR A CA 1
ATOM 4587 C C . THR A 1 634 ? -0.772 -22.254 83.357 1.00 95.69 634 THR A C 1
ATOM 4589 O O . THR A 1 634 ? -0.439 -21.074 83.455 1.00 95.69 634 THR A O 1
ATOM 4592 N N . ASP A 1 635 ? -0.821 -23.073 84.406 1.00 92.88 635 ASP A N 1
ATOM 4593 C CA . ASP A 1 635 ? -0.363 -22.717 85.758 1.00 92.88 635 ASP A CA 1
ATOM 4594 C C . ASP A 1 635 ? -0.952 -21.394 86.322 1.00 92.88 635 ASP A C 1
ATOM 4596 O O . ASP A 1 635 ? -0.307 -20.665 87.088 1.00 92.88 635 ASP A O 1
ATOM 4600 N N . ASN A 1 636 ? -2.190 -21.050 85.941 1.00 88.88 636 ASN A N 1
ATOM 4601 C CA . ASN A 1 636 ? -2.799 -19.753 86.256 1.00 88.88 636 ASN A CA 1
ATOM 4602 C C . ASN A 1 636 ? -3.744 -19.778 87.464 1.00 88.88 636 ASN A C 1
ATOM 4604 O O . ASN A 1 636 ? -4.833 -20.338 87.391 1.00 88.88 636 ASN A O 1
ATOM 4608 N N . ASP A 1 637 ? -3.366 -19.006 88.493 1.00 85.94 637 ASP A N 1
ATOM 4609 C CA . ASP A 1 637 ? -4.103 -18.702 89.735 1.00 85.94 637 ASP A CA 1
ATOM 4610 C C . ASP A 1 637 ? -4.478 -19.913 90.615 1.00 85.94 637 ASP A C 1
ATOM 4612 O O . ASP A 1 637 ? -4.831 -20.982 90.150 1.00 85.94 637 ASP A O 1
ATOM 4616 N N . GLY A 1 638 ? -4.446 -19.752 91.939 1.00 80.31 638 GLY A N 1
ATOM 4617 C CA . GLY A 1 638 ? -4.772 -20.839 92.882 1.00 80.31 638 GLY A CA 1
ATOM 4618 C C .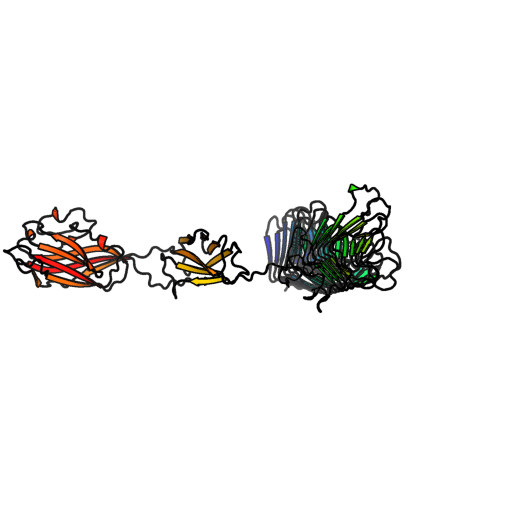 GLY A 1 638 ? -6.261 -20.963 93.229 1.00 80.31 638 GLY A C 1
ATOM 4619 O O . GLY A 1 638 ? -6.598 -21.525 94.272 1.00 80.31 638 GLY A O 1
ATOM 4620 N N . GLY A 1 639 ? -7.142 -20.325 92.454 1.00 87.62 639 GLY A N 1
ATOM 4621 C CA . GLY A 1 639 ? -8.588 -20.349 92.669 1.00 87.62 639 GLY A CA 1
ATOM 4622 C C . GLY A 1 639 ? -9.291 -21.429 91.841 1.00 87.62 639 GLY A C 1
ATOM 4623 O O . GLY A 1 639 ? -8.675 -22.407 91.438 1.00 87.62 639 GLY A O 1
ATOM 4624 N N . GLN A 1 640 ? -10.603 -21.281 91.633 1.00 93.25 640 GLN A N 1
ATOM 4625 C CA . GLN A 1 640 ? -11.448 -22.355 91.103 1.00 93.25 640 GLN A CA 1
ATOM 4626 C C . GLN A 1 640 ? -12.215 -21.960 89.840 1.00 93.25 640 GLN A C 1
ATOM 4628 O O . GLN A 1 640 ? -13.013 -21.018 89.884 1.00 93.25 640 GLN A O 1
ATOM 4633 N N . ASN A 1 641 ? -12.174 -22.834 88.837 1.00 95.06 641 ASN A N 1
ATOM 4634 C CA . ASN A 1 641 ? -13.027 -22.899 87.655 1.00 95.06 641 ASN A CA 1
ATOM 4635 C C . ASN A 1 641 ? -12.799 -21.830 86.570 1.00 95.06 641 ASN A C 1
ATOM 4637 O O . ASN A 1 641 ? -12.732 -20.623 86.808 1.00 95.06 641 ASN A O 1
ATOM 4641 N N . TYR A 1 642 ? -12.971 -22.280 85.326 1.00 97.38 642 TYR A N 1
ATOM 4642 C CA . TYR A 1 642 ? -13.190 -21.426 84.157 1.00 97.38 642 TYR A CA 1
ATOM 4643 C C . TYR A 1 642 ? -14.686 -21.400 83.842 1.00 97.38 642 TYR A C 1
ATOM 4645 O O . TYR A 1 642 ? -15.275 -22.441 83.539 1.00 97.38 642 TYR A O 1
ATOM 4653 N N . ILE A 1 643 ? -15.332 -20.233 83.926 1.00 96.00 643 ILE A N 1
ATOM 4654 C CA . ILE A 1 643 ? -16.783 -20.082 83.744 1.00 96.00 643 ILE A CA 1
ATOM 4655 C C . ILE A 1 643 ? -17.052 -18.980 82.726 1.00 96.00 643 ILE A C 1
ATOM 4657 O O . ILE A 1 643 ? -16.850 -17.803 83.002 1.00 96.00 643 ILE A O 1
ATOM 4661 N N . ASN A 1 644 ? -17.587 -19.340 81.560 1.00 95.81 644 ASN A N 1
ATOM 4662 C CA . ASN A 1 644 ? -17.807 -18.406 80.454 1.00 95.81 644 ASN A CA 1
ATOM 4663 C C . ASN A 1 644 ? -16.550 -17.569 80.126 1.00 95.81 644 ASN A C 1
ATOM 4665 O O . ASN A 1 644 ? -16.624 -16.345 79.972 1.00 95.81 644 ASN A O 1
ATOM 4669 N N . THR A 1 645 ? -15.396 -18.229 80.047 1.00 97.69 645 THR A N 1
ATOM 4670 C CA . THR A 1 645 ? -14.112 -17.608 79.707 1.00 97.69 645 THR A CA 1
ATOM 4671 C C . THR A 1 645 ? -13.947 -17.573 78.191 1.00 97.69 645 THR A C 1
ATOM 4673 O O . THR A 1 645 ? -14.070 -18.607 77.542 1.00 97.69 645 THR A O 1
ATOM 4676 N N . ILE A 1 646 ? -13.669 -16.410 77.607 1.00 98.00 646 ILE A N 1
ATOM 4677 C CA . ILE A 1 646 ? -13.361 -16.252 76.179 1.00 98.00 646 ILE A CA 1
ATOM 4678 C C . ILE A 1 646 ? -11.879 -15.904 76.050 1.00 98.00 646 ILE A C 1
ATOM 4680 O O . ILE A 1 646 ? -11.452 -14.898 76.604 1.00 98.00 646 ILE A O 1
ATOM 4684 N N . PHE A 1 647 ? -11.124 -16.701 75.309 1.00 98.50 647 PHE A N 1
ATOM 4685 C CA . PHE A 1 647 ? -9.776 -16.381 74.863 1.00 98.50 647 PHE A CA 1
ATOM 4686 C C . PHE A 1 647 ? -9.840 -15.679 73.509 1.00 98.50 647 PHE A C 1
ATOM 4688 O O . PHE A 1 647 ? -10.449 -16.213 72.583 1.00 98.50 647 PHE A O 1
ATOM 4695 N N . ASP A 1 648 ? -9.235 -14.497 73.439 1.00 97.81 648 ASP A N 1
ATOM 4696 C CA . ASP A 1 648 ? -9.218 -13.594 72.285 1.00 97.81 648 ASP A CA 1
ATOM 4697 C C . ASP A 1 648 ? -7.905 -12.786 72.281 1.00 97.81 648 ASP A C 1
ATOM 4699 O O . ASP A 1 648 ? -7.557 -12.170 73.296 1.00 97.81 648 ASP A O 1
ATOM 4703 N N . ASP A 1 649 ? -7.189 -12.748 71.156 1.00 97.44 649 ASP A N 1
ATOM 4704 C CA . ASP A 1 649 ? -5.948 -11.974 71.005 1.00 97.44 649 ASP A CA 1
ATOM 4705 C C . ASP A 1 649 ? -6.194 -10.450 71.123 1.00 97.44 649 ASP A C 1
ATOM 4707 O O . ASP A 1 649 ? -5.308 -9.692 71.546 1.00 97.44 649 ASP A O 1
ATOM 4711 N N . GLU A 1 650 ? -7.412 -9.980 70.856 1.00 97.06 650 GLU A N 1
ATOM 4712 C CA . GLU A 1 650 ? -7.823 -8.580 70.975 1.00 97.06 650 GLU A CA 1
ATOM 4713 C C . GLU A 1 650 ? -8.256 -8.194 72.400 1.00 97.06 650 GLU A C 1
ATOM 4715 O O . GLU A 1 650 ? -8.492 -7.013 72.695 1.00 97.06 650 GLU A O 1
ATOM 4720 N N . ALA A 1 651 ? -8.306 -9.150 73.330 1.00 95.38 651 ALA A N 1
ATOM 4721 C CA . ALA A 1 651 ? -8.668 -8.883 74.712 1.00 95.38 651 ALA A CA 1
ATOM 4722 C C . ALA A 1 651 ? -7.663 -7.950 75.415 1.00 95.38 651 ALA A C 1
ATOM 4724 O O . ALA A 1 651 ? -6.439 -8.042 75.264 1.00 95.38 651 ALA A O 1
ATOM 4725 N N . ALA A 1 652 ? -8.189 -7.056 76.258 1.00 94.69 652 ALA A N 1
ATOM 4726 C CA . ALA A 1 652 ? -7.383 -6.061 76.966 1.00 94.69 652 ALA A CA 1
ATOM 4727 C C . ALA A 1 652 ? -6.556 -6.642 78.131 1.00 94.69 652 ALA A C 1
ATOM 4729 O O . ALA A 1 652 ? -5.510 -6.089 78.472 1.00 94.69 652 ALA A O 1
ATOM 4730 N N . THR A 1 653 ? -7.019 -7.728 78.755 1.00 95.81 653 THR A N 1
ATOM 4731 C CA . THR A 1 653 ? -6.426 -8.307 79.972 1.00 95.81 653 THR A CA 1
ATOM 4732 C C . THR A 1 653 ? -5.862 -9.693 79.674 1.00 95.81 653 THR A C 1
ATOM 4734 O O . THR A 1 653 ? -6.593 -10.549 79.193 1.00 95.81 653 THR A O 1
ATOM 4737 N N . SER A 1 654 ? -4.579 -9.923 79.971 1.00 96.62 654 SER A N 1
ATOM 4738 C CA . SER A 1 654 ? -3.952 -11.258 79.909 1.00 96.62 654 SER A CA 1
ATOM 4739 C C . SER A 1 654 ? -4.614 -12.225 80.884 1.00 96.62 654 SER A C 1
ATOM 4741 O O . SER A 1 654 ? -4.945 -11.812 81.998 1.00 96.62 654 SER A O 1
ATOM 4743 N N . ILE A 1 655 ? -4.754 -13.498 80.510 1.00 96.69 655 ILE A N 1
ATOM 4744 C CA . ILE A 1 655 ? -5.258 -14.538 81.415 1.00 96.69 655 ILE A CA 1
ATOM 4745 C C . ILE A 1 655 ? -4.396 -14.651 82.683 1.00 96.69 655 ILE A C 1
ATOM 4747 O O . ILE A 1 655 ? -4.939 -14.713 83.781 1.00 96.69 655 ILE A O 1
ATOM 4751 N N . THR A 1 656 ? -3.077 -14.480 82.554 1.00 96.31 656 THR A N 1
ATOM 4752 C CA . THR A 1 656 ? -2.107 -14.466 83.668 1.00 96.31 656 THR A CA 1
ATOM 4753 C C . THR A 1 656 ? -2.271 -13.285 84.635 1.00 96.31 656 THR A C 1
ATOM 4755 O O . THR A 1 656 ? -1.702 -13.276 85.724 1.00 96.31 656 THR A O 1
ATOM 4758 N N . ALA A 1 657 ? -3.027 -12.255 84.241 1.00 95.25 657 ALA A N 1
ATOM 4759 C CA . ALA A 1 657 ? -3.386 -11.115 85.087 1.00 95.25 657 ALA A CA 1
ATOM 4760 C C . ALA A 1 657 ? -4.837 -11.195 85.600 1.00 95.25 657 ALA A C 1
ATOM 4762 O O . ALA A 1 657 ? -5.293 -10.283 86.296 1.00 95.25 657 ALA A O 1
ATOM 4763 N N . GLY A 1 658 ? -5.574 -12.241 85.215 1.00 92.31 658 GLY A N 1
ATOM 4764 C CA . GLY A 1 658 ? -6.892 -12.563 85.740 1.00 92.31 658 GLY A CA 1
ATOM 4765 C C . GLY A 1 658 ? -6.820 -13.232 87.114 1.00 92.31 658 GLY A C 1
ATOM 4766 O O . GLY A 1 658 ? -5.752 -13.425 87.685 1.00 92.31 658 GLY A O 1
ATOM 4767 N N . SER A 1 659 ? -7.986 -13.574 87.647 1.00 92.94 659 SER A N 1
ATOM 4768 C CA . SER A 1 659 ? -8.138 -14.303 88.908 1.00 92.94 659 SER A CA 1
ATOM 4769 C C . SER A 1 659 ? -9.378 -15.175 88.816 1.00 92.94 659 SER A C 1
ATOM 4771 O O . SER A 1 659 ? -10.389 -14.721 88.263 1.00 92.94 659 SER A O 1
ATOM 4773 N N . ALA A 1 660 ? -9.320 -16.376 89.376 1.00 90.62 660 ALA A N 1
ATOM 4774 C CA . ALA A 1 660 ? -10.409 -17.327 89.314 1.00 90.62 660 ALA A CA 1
ATOM 4775 C C . ALA A 1 660 ? -11.591 -16.931 90.240 1.00 90.62 660 ALA A C 1
ATOM 4777 O O . ALA A 1 660 ? -11.392 -16.265 91.263 1.00 90.62 660 ALA A O 1
ATOM 4778 N N . PRO A 1 661 ? -12.843 -17.316 89.918 1.00 93.81 661 PRO A N 1
ATOM 4779 C CA . PRO A 1 661 ? -13.244 -18.032 88.708 1.00 93.81 661 PRO A CA 1
ATOM 4780 C C . PRO A 1 661 ? -13.055 -17.176 87.455 1.00 93.81 661 PRO A C 1
ATOM 4782 O O . PRO A 1 661 ? -13.588 -16.064 87.362 1.00 93.81 661 PRO A O 1
ATOM 4785 N N . PHE A 1 662 ? -12.328 -17.699 86.467 1.00 96.69 662 PHE A N 1
ATOM 4786 C CA . PHE A 1 662 ? -12.018 -16.951 85.254 1.00 96.69 662 PHE A CA 1
ATOM 4787 C C . PHE A 1 662 ? -13.304 -16.745 84.455 1.00 96.69 662 PHE A C 1
ATOM 4789 O O . PHE A 1 662 ? -13.861 -17.691 83.900 1.00 96.69 662 PHE A O 1
ATOM 4796 N N . THR A 1 663 ? -13.790 -15.504 84.399 1.00 96.06 663 THR A N 1
ATOM 4797 C CA . THR A 1 663 ? -15.051 -15.141 83.736 1.00 96.06 663 THR A CA 1
ATOM 4798 C C . THR A 1 663 ? -14.851 -13.923 82.847 1.00 96.06 663 THR A C 1
ATOM 4800 O O . THR A 1 663 ? -14.318 -12.910 83.293 1.00 96.06 663 THR A O 1
ATOM 4803 N N . GLY A 1 664 ? -15.332 -13.983 81.604 1.00 94.81 664 GLY A N 1
ATOM 4804 C CA . GLY A 1 664 ? -15.181 -12.892 80.641 1.00 94.81 664 GLY A CA 1
ATOM 4805 C C . GLY A 1 664 ? -14.051 -13.130 79.643 1.00 94.81 664 GLY A C 1
ATOM 4806 O O . GLY A 1 664 ? -13.659 -14.268 79.405 1.00 94.81 664 GLY A O 1
ATOM 4807 N N . ARG A 1 665 ? -13.587 -12.058 78.996 1.00 97.56 665 ARG A N 1
ATOM 4808 C CA . ARG A 1 665 ? -12.683 -12.120 77.841 1.00 97.56 665 ARG A CA 1
ATOM 4809 C C . ARG A 1 665 ? -11.240 -11.820 78.257 1.00 97.56 665 ARG A C 1
ATOM 4811 O O . ARG A 1 665 ? -10.984 -10.757 78.821 1.00 97.56 665 ARG A O 1
ATOM 4818 N N . TYR A 1 666 ? -10.329 -12.737 77.957 1.00 97.75 666 TYR A N 1
ATOM 4819 C CA . TYR A 1 666 ? -8.914 -12.683 78.302 1.00 97.75 666 TYR A CA 1
ATOM 4820 C C . TYR A 1 666 ? -8.042 -12.959 77.084 1.00 97.75 666 TYR A C 1
ATOM 4822 O O . TYR A 1 666 ? -8.426 -13.693 76.179 1.00 97.75 666 TYR A O 1
ATOM 4830 N N . LYS A 1 667 ? -6.845 -12.385 77.093 1.00 98.12 667 LYS A N 1
ATOM 4831 C CA . LYS A 1 667 ? -5.807 -12.683 76.118 1.00 98.12 667 LYS A CA 1
ATOM 4832 C C . LYS A 1 667 ? -5.109 -13.979 76.536 1.00 98.12 667 LYS A C 1
ATOM 4834 O O . LYS A 1 667 ? -4.678 -14.034 77.693 1.00 98.12 667 LYS A O 1
ATOM 4839 N N . PRO A 1 668 ? -5.036 -14.999 75.662 1.00 98.00 668 PRO A N 1
ATOM 4840 C CA . PRO A 1 668 ? -4.347 -16.247 75.972 1.00 98.00 668 PRO A CA 1
ATOM 4841 C C . PRO A 1 668 ? -2.840 -16.033 76.164 1.00 98.00 668 PRO A C 1
ATOM 4843 O O . PRO A 1 668 ? -2.299 -14.973 75.842 1.00 98.00 668 PRO A O 1
ATOM 4846 N N . GLU A 1 669 ? -2.161 -17.036 76.719 1.00 97.62 669 GLU A N 1
ATOM 4847 C CA . GLU A 1 669 ? -0.695 -17.024 76.838 1.00 97.62 669 GLU A CA 1
ATOM 4848 C C . GLU A 1 669 ? 0.006 -17.209 75.485 1.00 97.62 669 GLU A C 1
ATOM 4850 O O . GLU A 1 669 ? 0.992 -16.527 75.191 1.00 97.62 669 GLU A O 1
ATOM 4855 N N . GLY A 1 670 ? -0.533 -18.089 74.637 1.00 95.88 670 GLY A N 1
ATOM 4856 C CA . GLY A 1 670 ? -0.199 -18.186 73.219 1.00 95.88 670 GLY A CA 1
ATOM 4857 C C . GLY A 1 670 ? -0.971 -17.171 72.369 1.00 95.88 670 GLY A C 1
ATOM 4858 O O . GLY A 1 670 ? -1.779 -16.407 72.879 1.00 95.88 670 GLY A O 1
ATOM 4859 N N . SER A 1 671 ? -0.736 -17.161 71.052 1.00 96.94 671 SER A N 1
ATOM 4860 C CA . SER A 1 671 ? -1.451 -16.274 70.120 1.00 96.94 671 SER A CA 1
ATOM 4861 C C . SER A 1 671 ? -2.376 -17.063 69.201 1.00 96.94 671 SER A C 1
ATOM 4863 O O . SER A 1 671 ? -1.925 -17.934 68.451 1.00 96.94 671 SER A O 1
ATOM 4865 N N . LEU A 1 672 ? -3.665 -16.730 69.240 1.00 97.31 672 LEU A N 1
ATOM 4866 C CA . LEU A 1 672 ? -4.696 -17.301 68.374 1.00 97.31 672 LEU A CA 1
ATOM 4867 C C . LEU A 1 672 ? -4.537 -16.872 66.908 1.00 97.31 672 LEU A C 1
ATOM 4869 O O . LEU A 1 672 ? -4.877 -17.655 66.020 1.00 97.31 672 LEU A O 1
ATOM 4873 N N . SER A 1 673 ? -3.884 -15.738 66.633 1.00 95.19 673 SER A N 1
ATOM 4874 C CA . SER A 1 673 ? -3.494 -15.322 65.275 1.00 95.19 673 SER A CA 1
ATOM 4875 C C . SER A 1 673 ? -2.579 -16.331 64.559 1.00 95.19 673 SER A C 1
ATOM 4877 O O . SER A 1 673 ? -2.433 -16.303 63.337 1.00 95.19 673 SER A O 1
ATOM 4879 N N . ALA A 1 674 ? -2.006 -17.307 65.280 1.00 94.56 674 ALA A N 1
ATOM 4880 C CA . ALA A 1 674 ? -1.323 -18.451 64.674 1.00 94.56 674 ALA A CA 1
ATOM 4881 C C . ALA A 1 674 ? -2.236 -19.283 63.750 1.00 94.56 674 ALA A C 1
ATOM 4883 O O . ALA A 1 674 ? -1.726 -20.082 62.952 1.00 94.56 674 ALA A O 1
ATOM 4884 N N . PHE A 1 675 ? -3.559 -19.124 63.849 1.00 95.38 675 PHE A N 1
ATOM 4885 C CA . PHE A 1 675 ? -4.544 -19.734 62.962 1.00 95.38 675 PHE A CA 1
ATOM 4886 C C . PHE A 1 675 ? -4.880 -18.881 61.725 1.00 95.38 675 PHE A C 1
ATOM 4888 O O . PHE A 1 675 ? -5.433 -19.421 60.767 1.00 95.38 675 PHE A O 1
ATOM 4895 N N . ASP A 1 676 ? -4.510 -17.599 61.683 1.00 92.44 676 ASP A N 1
ATOM 4896 C CA . ASP A 1 676 ? -4.875 -16.700 60.584 1.00 92.44 676 ASP A CA 1
ATOM 4897 C C . ASP A 1 676 ? -4.278 -17.144 59.244 1.00 92.44 676 ASP A C 1
ATOM 4899 O O . ASP A 1 676 ? -3.131 -17.587 59.132 1.00 92.44 676 ASP A O 1
ATOM 4903 N N . GLY A 1 677 ? -5.087 -17.040 58.190 1.00 85.25 677 GLY A N 1
ATOM 4904 C CA . GLY A 1 677 ? -4.731 -17.464 56.837 1.00 85.25 677 GLY A CA 1
ATOM 4905 C C . GLY A 1 677 ? -4.742 -18.980 56.606 1.00 85.25 677 GLY A C 1
ATOM 4906 O O . GLY A 1 677 ? -4.493 -19.406 55.476 1.00 85.25 677 GLY A O 1
ATOM 4907 N N . LYS A 1 678 ? -5.044 -19.796 57.625 1.00 90.62 678 LYS A N 1
ATOM 4908 C CA . LYS A 1 678 ? -5.200 -21.256 57.499 1.00 90.62 678 LYS A CA 1
ATOM 4909 C C . LYS A 1 678 ? -6.647 -21.642 57.199 1.00 90.62 678 LYS A C 1
ATOM 4911 O O . LYS A 1 678 ? -7.567 -20.846 57.375 1.00 90.62 678 LYS A O 1
ATOM 4916 N N . GLU A 1 679 ? -6.843 -22.871 56.732 1.00 90.00 679 GLU A N 1
ATOM 4917 C CA . GLU A 1 679 ? -8.177 -23.421 56.473 1.00 90.00 679 GLU A CA 1
ATOM 4918 C C . GLU A 1 679 ? -8.917 -23.732 57.777 1.00 90.00 679 GLU A C 1
ATOM 4920 O O . GLU A 1 679 ? -8.392 -24.415 58.658 1.00 90.00 679 GLU A O 1
ATOM 4925 N N . ALA A 1 680 ? -10.163 -23.267 57.879 1.00 92.19 680 ALA A N 1
ATOM 4926 C CA . ALA A 1 680 ? -11.007 -23.494 59.052 1.00 92.19 680 ALA A CA 1
ATOM 4927 C C . ALA A 1 680 ? -11.589 -24.911 59.139 1.00 92.19 680 ALA A C 1
ATOM 4929 O O . ALA A 1 680 ? -11.892 -25.390 60.238 1.00 92.19 680 ALA A O 1
ATOM 4930 N N . GLN A 1 681 ? -11.775 -25.569 57.990 1.00 93.75 681 GLN A N 1
ATOM 4931 C CA . GLN A 1 681 ? -12.489 -26.837 57.896 1.00 93.75 681 GLN A CA 1
ATOM 4932 C C . GLN A 1 681 ? -11.689 -27.980 58.528 1.00 93.75 681 GLN A C 1
ATOM 4934 O O . GLN A 1 681 ? -10.547 -28.246 58.156 1.00 93.75 681 GLN A O 1
ATOM 4939 N N . GLY A 1 682 ? -12.332 -28.725 59.425 1.00 94.19 682 GLY A N 1
ATOM 4940 C CA . GLY A 1 682 ? -11.782 -29.943 60.007 1.00 94.19 682 GLY A CA 1
ATOM 4941 C C . GLY A 1 682 ? -11.949 -30.020 61.518 1.00 94.19 682 GLY A C 1
ATOM 4942 O O . GLY A 1 682 ? -12.829 -29.394 62.109 1.00 94.19 682 GLY A O 1
ATOM 4943 N N . ASN A 1 683 ? -11.123 -30.855 62.141 1.00 97.12 683 ASN A N 1
ATOM 4944 C CA . ASN A 1 683 ? -11.237 -31.171 63.557 1.00 97.12 683 ASN A CA 1
ATOM 4945 C C . ASN A 1 683 ? -10.452 -30.175 64.405 1.00 97.12 683 ASN A C 1
ATOM 4947 O O . ASN A 1 683 ? -9.226 -30.135 64.337 1.00 97.12 683 ASN A O 1
ATOM 4951 N N . TRP A 1 684 ? -11.165 -29.452 65.261 1.00 98.12 684 TRP A N 1
ATOM 4952 C CA . TRP A 1 684 ? -10.575 -28.616 66.296 1.00 98.12 684 TRP A CA 1
ATOM 4953 C C . TRP A 1 684 ? -10.643 -29.329 67.635 1.00 98.12 684 TRP A C 1
ATOM 4955 O O . TRP A 1 684 ? -11.705 -29.813 68.021 1.00 98.12 684 T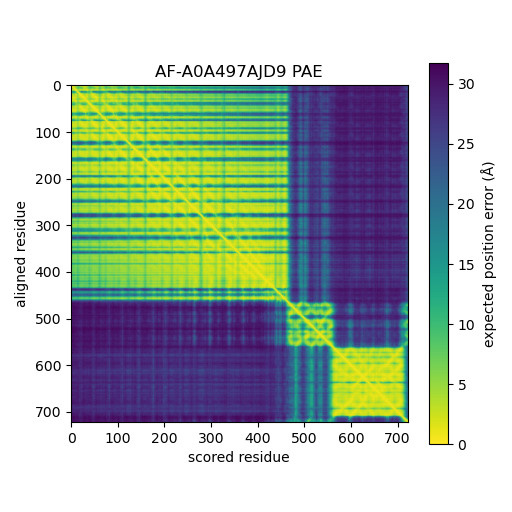RP A O 1
ATOM 4965 N N . THR A 1 685 ? -9.523 -29.417 68.343 1.00 98.19 685 THR A N 1
ATOM 4966 C CA . THR A 1 685 ? -9.414 -30.211 69.571 1.00 98.19 685 THR A CA 1
ATOM 4967 C C . THR A 1 685 ? -8.957 -29.343 70.729 1.00 98.19 685 THR A C 1
ATOM 4969 O O . THR A 1 685 ? -7.875 -28.769 70.667 1.00 98.19 685 THR A O 1
ATOM 4972 N N . LEU A 1 686 ? -9.755 -29.287 71.794 1.00 98.25 686 LEU A N 1
ATOM 4973 C CA . LEU A 1 686 ? -9.318 -28.755 73.081 1.00 98.25 686 LEU A CA 1
ATOM 4974 C C . LEU A 1 686 ? -8.599 -29.867 73.844 1.00 98.25 686 LEU A C 1
ATOM 4976 O O . LEU A 1 686 ? -9.085 -31.003 73.885 1.00 98.25 686 LEU A O 1
ATOM 4980 N N . ARG A 1 687 ? -7.449 -29.542 74.429 1.00 97.62 687 ARG A N 1
ATOM 4981 C CA . ARG A 1 687 ? -6.617 -30.441 75.229 1.00 97.62 687 ARG A CA 1
ATOM 4982 C C . ARG A 1 687 ? -6.427 -29.828 76.607 1.00 97.62 687 ARG A C 1
ATOM 4984 O O . ARG A 1 687 ? -6.062 -28.663 76.695 1.00 97.62 687 ARG A O 1
ATOM 4991 N N . ILE A 1 688 ? -6.676 -30.612 77.648 1.00 97.75 688 ILE A N 1
ATOM 4992 C CA . ILE A 1 688 ? -6.544 -30.185 79.041 1.00 97.75 688 ILE A CA 1
ATOM 4993 C C . ILE A 1 688 ? -5.821 -31.279 79.824 1.00 97.75 688 ILE A C 1
ATOM 4995 O O . ILE A 1 688 ? -6.188 -32.449 79.691 1.00 97.75 688 ILE A O 1
ATOM 4999 N N . CYS A 1 689 ? -4.823 -30.946 80.630 1.00 96.06 689 CYS A N 1
ATOM 5000 C CA . CYS A 1 689 ? -4.310 -31.856 81.655 1.00 96.06 689 CYS A CA 1
ATOM 5001 C C . CYS A 1 689 ? -4.146 -31.127 82.986 1.00 96.06 689 CYS A C 1
ATOM 5003 O O . CYS A 1 689 ? -4.064 -29.906 83.008 1.00 96.06 689 CYS A O 1
ATOM 5005 N N . ASP A 1 690 ? -4.162 -31.900 84.066 1.00 96.50 690 ASP A N 1
ATOM 5006 C CA . ASP A 1 690 ? -3.809 -31.460 85.413 1.00 96.50 690 ASP A CA 1
ATOM 5007 C C . ASP A 1 690 ? -2.373 -31.931 85.698 1.00 96.50 690 ASP A C 1
ATOM 5009 O O . ASP A 1 690 ? -2.055 -33.110 85.498 1.00 96.50 690 ASP A O 1
ATOM 5013 N N . GLY A 1 691 ? -1.487 -31.003 86.052 1.00 92.88 691 GLY A N 1
ATOM 5014 C CA . GLY A 1 691 ? -0.053 -31.210 86.231 1.00 92.88 691 GLY A CA 1
ATOM 5015 C C . GLY A 1 691 ? 0.394 -31.438 87.673 1.00 92.88 691 GLY A C 1
ATOM 5016 O O . GLY A 1 691 ? 1.579 -31.721 87.886 1.00 92.88 691 GLY A O 1
ATOM 5017 N N . ALA A 1 692 ? -0.507 -31.343 88.653 1.00 91.12 692 ALA A N 1
ATOM 5018 C CA . ALA A 1 692 ? -0.180 -31.507 90.064 1.00 91.12 692 ALA A CA 1
ATOM 5019 C C . ALA A 1 692 ? -1.033 -32.597 90.720 1.00 91.12 692 ALA A C 1
ATOM 5021 O O . ALA A 1 692 ? -1.839 -33.251 90.078 1.00 91.12 692 ALA A O 1
ATOM 5022 N N . SER A 1 693 ? -0.759 -32.877 91.996 1.00 89.69 693 SER A N 1
ATOM 5023 C CA . SER A 1 693 ? -1.511 -33.866 92.768 1.00 89.69 693 SER A CA 1
ATOM 5024 C C . SER A 1 693 ? -2.389 -33.182 93.805 1.00 89.69 693 SER A C 1
ATOM 5026 O O . SER A 1 693 ? -1.850 -32.427 94.620 1.00 89.69 693 SER A O 1
ATOM 5028 N N . GLY A 1 694 ? -3.655 -33.562 93.906 1.00 88.88 694 GLY A N 1
ATOM 5029 C CA . GLY A 1 694 ? -4.529 -33.137 94.999 1.00 88.88 694 GLY A CA 1
ATOM 5030 C C . GLY A 1 694 ? -5.986 -32.976 94.602 1.00 88.88 694 GLY A C 1
ATOM 5031 O O . GLY A 1 694 ? -6.855 -33.190 95.451 1.00 88.88 694 GLY A O 1
ATOM 5032 N N . ASP A 1 695 ? -6.240 -32.689 93.328 1.00 91.00 695 ASP A N 1
ATOM 5033 C CA . ASP A 1 695 ? -7.525 -32.224 92.829 1.00 91.00 695 ASP A CA 1
ATOM 5034 C C . ASP A 1 695 ? -7.884 -32.935 91.511 1.00 91.00 695 ASP A C 1
ATOM 5036 O O . ASP A 1 695 ? -7.087 -33.638 90.907 1.00 91.00 695 ASP A O 1
ATOM 5040 N N . THR A 1 696 ? -9.151 -32.879 91.106 1.00 92.25 696 THR A N 1
ATOM 5041 C CA . THR A 1 696 ? -9.578 -33.415 89.802 1.00 92.25 696 THR A CA 1
ATOM 5042 C C . THR A 1 696 ? -10.509 -32.424 89.141 1.00 92.25 696 THR A C 1
ATOM 5044 O O . THR A 1 696 ? -11.230 -31.690 89.820 1.00 92.25 696 THR A O 1
ATOM 5047 N N . GLY A 1 697 ? -10.570 -32.463 87.814 1.00 95.62 697 GLY A N 1
ATOM 5048 C CA . GLY A 1 697 ? -11.423 -31.572 87.045 1.00 95.62 697 GLY A CA 1
ATOM 5049 C C . GLY A 1 697 ? -12.536 -32.241 86.273 1.00 95.62 697 GLY A C 1
ATOM 5050 O O . GLY A 1 697 ? -12.618 -33.461 86.117 1.00 95.62 697 GLY A O 1
ATOM 5051 N N . THR A 1 698 ? -13.393 -31.409 85.696 1.00 97.44 698 THR A N 1
ATOM 5052 C CA . THR A 1 698 ? -14.341 -31.834 84.668 1.00 97.44 698 THR A CA 1
ATOM 5053 C C . THR A 1 698 ? -14.511 -30.748 83.612 1.00 97.44 698 THR A C 1
ATOM 5055 O O . THR A 1 698 ? -14.866 -29.611 83.919 1.00 97.44 698 THR A O 1
ATOM 5058 N N . LEU A 1 699 ? -14.307 -31.108 82.343 1.00 97.62 699 LEU A N 1
ATOM 5059 C CA . LEU A 1 699 ? -14.693 -30.282 81.203 1.00 97.62 699 LEU A CA 1
ATOM 5060 C C . LEU A 1 699 ? -16.191 -30.471 80.941 1.00 97.62 699 LEU A C 1
ATOM 5062 O O . LEU A 1 699 ? -16.638 -31.563 80.579 1.00 97.62 699 LEU A O 1
ATOM 5066 N N . ASN A 1 700 ? -16.958 -29.390 81.080 1.00 95.44 700 ASN A N 1
ATOM 5067 C CA . ASN A 1 700 ? -18.409 -29.391 80.898 1.00 95.44 700 ASN A CA 1
ATOM 5068 C C . ASN A 1 700 ? -18.852 -28.730 79.587 1.00 95.44 700 ASN A C 1
ATOM 5070 O O . ASN A 1 700 ? -19.932 -29.050 79.093 1.00 95.44 700 ASN A O 1
ATOM 5074 N N . GLY A 1 701 ? -18.030 -27.878 78.968 1.00 96.25 701 GLY A N 1
ATOM 5075 C CA . GLY A 1 701 ? -18.283 -27.414 77.604 1.00 96.25 701 GLY A CA 1
ATOM 5076 C C . GLY A 1 701 ? -17.316 -26.344 77.108 1.00 96.25 701 GLY A C 1
ATOM 5077 O O . GLY A 1 701 ? -16.778 -25.567 77.896 1.00 96.25 701 GLY A O 1
ATOM 5078 N N . TRP A 1 702 ? -17.138 -26.280 75.789 1.00 98.19 702 TRP A N 1
ATOM 5079 C CA . TRP A 1 702 ? -16.312 -25.276 75.114 1.00 98.19 702 TRP A CA 1
ATOM 5080 C C . TRP A 1 702 ? -16.767 -25.039 73.665 1.00 98.19 702 TRP A C 1
ATOM 5082 O O . TRP A 1 702 ? -17.676 -25.707 73.167 1.00 98.19 702 TRP A O 1
ATOM 5092 N N . GLY A 1 703 ? -16.156 -24.081 72.979 1.00 97.44 703 GLY A N 1
ATOM 5093 C CA . GLY A 1 703 ? -16.426 -23.762 71.586 1.00 97.44 703 GLY A CA 1
ATOM 5094 C C . GLY A 1 703 ? -15.424 -22.784 70.982 1.00 97.44 703 GLY A C 1
ATOM 5095 O O . GLY A 1 703 ? -14.460 -22.382 71.626 1.00 97.44 703 GLY A O 1
ATOM 5096 N N . LEU A 1 704 ? -15.686 -22.407 69.737 1.00 96.75 704 LEU A N 1
ATOM 5097 C CA . LEU A 1 704 ? -14.916 -21.492 68.908 1.00 96.75 704 LEU A CA 1
ATOM 5098 C C . LEU A 1 704 ? -15.858 -20.489 68.248 1.00 96.75 704 LEU A C 1
ATOM 5100 O O . LEU A 1 704 ? -16.965 -20.857 67.847 1.00 96.75 704 LEU A O 1
ATOM 5104 N N . THR A 1 705 ? -15.397 -19.262 68.051 1.00 97.00 705 THR A N 1
ATOM 5105 C CA . THR A 1 705 ? -15.975 -18.340 67.071 1.00 97.00 705 THR A CA 1
ATOM 5106 C C . THR A 1 705 ? -14.910 -18.052 66.029 1.00 97.00 705 THR A C 1
ATOM 5108 O O . THR A 1 705 ? -13.811 -17.645 66.376 1.00 97.00 705 THR A O 1
ATOM 5111 N N . LEU A 1 706 ? -15.220 -18.310 64.760 1.00 95.50 706 LEU A N 1
ATOM 5112 C CA . LEU A 1 706 ? -14.294 -18.120 63.649 1.00 95.50 706 LEU A CA 1
ATOM 5113 C C . LEU A 1 706 ? -14.813 -17.012 62.743 1.00 95.50 706 LEU A C 1
ATOM 5115 O O . LEU A 1 706 ? -15.934 -17.107 62.230 1.00 95.50 706 LEU A O 1
ATOM 5119 N N . THR A 1 707 ? -13.989 -16.001 62.492 1.00 93.12 707 THR A N 1
ATOM 5120 C CA . THR A 1 707 ? -14.228 -15.045 61.410 1.00 93.12 707 THR A CA 1
ATOM 5121 C C . THR A 1 707 ? -13.560 -15.584 60.154 1.00 93.12 707 THR A C 1
ATOM 5123 O O . THR A 1 707 ? -12.344 -15.735 60.084 1.00 93.12 707 THR A O 1
ATOM 5126 N N . LEU A 1 708 ? -14.369 -15.922 59.154 1.00 88.31 708 LEU A N 1
ATOM 5127 C CA . LEU A 1 708 ? -13.911 -16.553 57.922 1.00 88.31 708 LEU A CA 1
ATOM 5128 C C . LEU A 1 708 ? -14.013 -15.579 56.763 1.00 88.31 708 LEU A C 1
ATOM 5130 O O . LEU A 1 708 ? -15.059 -14.964 56.541 1.00 88.31 708 LEU A O 1
ATOM 5134 N N . GLN A 1 709 ? -12.958 -15.507 55.966 1.00 81.25 709 GLN A N 1
ATOM 5135 C CA . GLN A 1 709 ? -13.048 -14.979 54.617 1.00 81.25 709 GLN A CA 1
ATOM 5136 C C . GLN A 1 709 ? -13.529 -16.119 53.711 1.00 81.25 709 GLN A C 1
ATOM 5138 O O . GLN A 1 709 ? -12.855 -17.140 53.572 1.00 81.25 709 GLN A O 1
ATOM 5143 N N . SER A 1 710 ? -14.728 -15.968 53.135 1.00 64.00 710 SER A N 1
ATOM 5144 C CA . SER A 1 710 ? -15.320 -17.018 52.297 1.00 64.00 710 SER A CA 1
ATOM 5145 C C . SER A 1 710 ? -14.433 -17.296 51.082 1.00 64.00 710 SER A C 1
ATOM 5147 O O . SER A 1 710 ? -14.066 -16.365 50.358 1.00 64.00 710 SER A O 1
ATOM 5149 N N . GLU A 1 711 ? -14.155 -18.572 50.796 1.00 53.91 711 GLU A N 1
ATOM 5150 C CA . GLU A 1 711 ? -13.712 -18.948 49.457 1.00 53.91 711 GLU A CA 1
ATOM 5151 C C . GLU A 1 711 ? -14.846 -18.604 48.489 1.00 53.91 711 GLU A C 1
ATOM 5153 O O . GLU A 1 711 ? -15.967 -19.101 48.618 1.00 53.91 711 GLU A O 1
ATOM 5158 N N . ILE A 1 712 ? -14.590 -17.726 47.521 1.00 47.75 712 ILE A N 1
ATOM 5159 C CA . ILE A 1 712 ? -15.555 -17.459 46.459 1.00 47.75 712 ILE A CA 1
ATOM 5160 C C . ILE A 1 712 ? -15.735 -18.764 45.668 1.00 47.75 712 ILE A C 1
ATOM 5162 O O . ILE A 1 712 ? -14.991 -19.041 44.733 1.00 47.75 712 ILE A O 1
ATOM 5166 N N . THR A 1 713 ? -16.763 -19.550 45.989 1.00 42.28 713 THR A N 1
ATOM 5167 C CA . THR A 1 713 ? -17.295 -20.587 45.090 1.00 42.28 713 THR A CA 1
ATOM 5168 C C . THR A 1 713 ? -18.293 -19.991 44.092 1.00 42.28 713 THR A C 1
ATOM 5170 O O . THR A 1 713 ? -19.180 -20.676 43.595 1.00 42.28 713 THR A O 1
ATOM 5173 N N . GLN A 1 714 ? -18.166 -18.706 43.747 1.00 36.53 714 GLN A N 1
ATOM 5174 C CA . GLN A 1 714 ? -18.553 -18.281 42.406 1.00 36.53 714 GLN A CA 1
ATOM 5175 C C . GLN A 1 714 ? -17.387 -18.590 41.484 1.00 36.53 714 GLN A C 1
ATOM 5177 O O . GLN A 1 714 ? -16.316 -17.997 41.576 1.00 36.53 714 GLN A O 1
ATOM 5182 N N . THR A 1 715 ? -17.608 -19.522 40.571 1.00 39.19 715 THR A N 1
ATOM 5183 C CA . THR A 1 715 ? -16.728 -19.763 39.437 1.00 39.19 715 THR A CA 1
ATOM 5184 C C . THR A 1 715 ? -16.632 -18.476 38.615 1.00 39.19 715 THR A C 1
ATOM 5186 O O . THR A 1 715 ? -17.430 -18.241 37.707 1.00 39.19 715 THR A O 1
ATOM 5189 N N . VAL A 1 716 ? -15.682 -17.598 38.941 1.00 38.28 716 VAL A N 1
ATOM 5190 C CA . VAL A 1 716 ? -15.385 -16.457 38.086 1.00 38.28 716 VAL A CA 1
ATOM 5191 C C . VAL A 1 716 ? -14.630 -16.997 36.884 1.00 38.28 716 VAL A C 1
ATOM 5193 O O . VAL A 1 716 ? -13.473 -17.407 36.970 1.00 38.28 716 VAL A O 1
ATOM 5196 N N . SER A 1 717 ? -15.336 -17.068 35.763 1.00 39.88 717 SER A N 1
ATOM 5197 C CA . SER A 1 717 ? -14.758 -17.509 34.504 1.00 39.88 717 SER A CA 1
ATOM 5198 C C . SER A 1 717 ? -14.055 -16.323 33.858 1.00 39.88 717 SER A C 1
ATOM 5200 O O . SER A 1 717 ? -14.701 -15.374 33.421 1.00 39.88 717 SER A O 1
ATOM 5202 N N . TRP A 1 718 ? -12.728 -16.383 33.826 1.00 44.81 718 TRP A N 1
ATOM 5203 C CA . TRP A 1 718 ? -11.892 -15.480 33.045 1.00 44.81 718 TRP A CA 1
ATOM 5204 C C . TRP A 1 718 ? -11.506 -16.211 31.767 1.00 44.81 718 TRP A C 1
ATOM 5206 O O . TRP A 1 718 ? -10.979 -17.325 31.843 1.00 44.81 718 TRP A O 1
ATOM 5216 N N . VAL A 1 719 ? -11.759 -15.607 30.611 1.00 40.75 719 VAL A N 1
ATOM 5217 C CA . VAL A 1 719 ? -11.251 -16.124 29.337 1.00 40.75 719 VAL A CA 1
ATOM 5218 C C . VAL A 1 719 ? -10.203 -15.156 28.830 1.00 40.75 719 VAL A C 1
ATOM 5220 O O . VAL A 1 719 ? -10.373 -13.939 28.863 1.00 40.75 719 VAL A O 1
ATOM 5223 N N . ILE A 1 720 ? -9.088 -15.708 28.398 1.00 41.19 720 ILE A N 1
ATOM 5224 C CA . ILE A 1 720 ? -8.005 -14.945 27.815 1.00 41.19 720 ILE A CA 1
ATOM 5225 C C . ILE A 1 720 ? -8.039 -15.235 26.325 1.00 41.19 720 ILE A C 1
ATOM 5227 O O . ILE A 1 720 ? -8.027 -16.402 25.934 1.00 41.19 720 ILE A O 1
ATOM 5231 N N . THR A 1 721 ? -8.176 -14.189 25.520 1.00 40.28 721 THR A N 1
ATOM 5232 C CA . THR A 1 721 ? -8.312 -14.297 24.065 1.00 40.28 721 THR A CA 1
ATOM 5233 C C . THR A 1 721 ? -7.185 -13.529 23.402 1.00 40.28 721 THR A C 1
ATOM 5235 O O . THR A 1 721 ? -6.925 -12.389 23.800 1.00 40.28 721 THR A O 1
ATOM 5238 N N . ASP A 1 722 ? -6.572 -14.150 22.398 1.00 43.38 722 ASP A N 1
ATOM 5239 C CA . ASP A 1 722 ? -5.509 -13.547 21.591 1.00 43.38 722 ASP A CA 1
ATOM 5240 C C . ASP A 1 722 ? -5.992 -12.294 20.826 1.00 43.38 722 ASP A C 1
ATOM 5242 O O . ASP A 1 722 ? -7.171 -12.247 20.391 1.00 43.38 722 ASP A O 1
#

Secondary structure (DSSP, 8-state):
-EE-TTS--EEE---TTPEEEEES-EEESSS-SEEE--TT--S-EEEEES-EEES-B-TTSSS-B-SSEEEEE-SSEEEEEES-EEES-EESB-SSEEEEE-TTEEEEEES-EEES-EE-S--TTS---SSEEEE-SS-EEEEEEES-EEES-BPPPPTTS-B-EEEEEEEEEEEEES-EEES-BSEEEEEEE-TT--EEEEES-EEES-EEEE-TT---SSEEEEESS--EEES-EEES-EEEESS--S--SSEEEEEEEEEES-EEES-EEEESSS--SS-EEEEEEEEEEEEEES-EEES-EEPTT-SS-EEEEEEEPP--TT--GGG--EEEEES-EEE--BTS-SEEEPPPTTSS---EEEEES-EEES-SEEEEE-TTSEEEEES-EEESSEEEEESEEE-TT-B-S---B-TTSSSBPTT-TTTT-S---SS----SSS-PBPP-SSPPSSS--B-------EEEEESSSSPPPTTS-EEEEEEE---SSTT--EEEEEEEEEE-SS-EEEEEEEE-STTEEEEE-SSEEEEEEEEEPTT-EEEEEEEEEESSPPPEEEEEEEPPS---EEE-TT-TTS-EEEEEEE---SEEEEEEEEEEEEE-S-GGGEEEEEE-TTS-EEEEEES--SS--EEEEEE-TT-SSBGGG--SSEEEEEB-SS-GGGGTTSB--EEEEEEEEE-SSS--EEEEEEEEEEEEE----S----EEE-

Mean predicted aligned error: 17.35 Å